Protein 4NKB (pdb70)

Structure (mmCIF, N/CA/C/O backbone):
data_4NKB
#
_entry.id   4NKB
#
_cell.length_a   53.383
_cell.length_b   60.093
_cell.length_c   87.515
_cell.angle_alpha   90.00
_cell.angle_beta   93.31
_cell.angle_gamma   90.00
#
_symmetry.space_group_name_H-M   'P 1 2 1'
#
loop_
_entity.id
_entity.type
_entity.pdbx_description
1 polymer 'Probable serine/threonine-protein kinase zyg-1'
2 non-polymer 'MAGNESIUM ION'
3 non-polymer 2,3-DIHYDROXY-1,4-DITHIOBUTANE
4 non-polymer 2-AMINO-2-HYDROXYMETHYL-PROPANE-1,3-DIOL
5 water water
#
loop_
_atom_site.group_PDB
_atom_site.id
_atom_site.type_symbol
_atom_site.label_atom_id
_atom_site.label_alt_id
_atom_site.label_comp_id
_atom_site.label_asym_id
_atom_site.label_entity_id
_atom_site.label_seq_id
_atom_site.pdbx_PDB_ins_code
_atom_site.Cartn_x
_atom_site.Cartn_y
_atom_site.Cartn_z
_atom_site.occupancy
_atom_site.B_iso_or_equiv
_atom_site.auth_seq_id
_atom_site.auth_comp_id
_atom_site.auth_asym_id
_atom_site.auth_atom_id
_atom_site.pdbx_PDB_model_num
ATOM 1 N N . GLN A 1 17 ? 22.767 40.972 65.215 1.00 29.20 351 GLN A N 1
ATOM 2 C CA . GLN A 1 17 ? 22.462 39.545 65.150 1.00 42.75 351 GLN A CA 1
ATOM 3 C C . GLN A 1 17 ? 23.384 38.694 66.030 1.00 41.27 351 GLN A C 1
ATOM 4 O O . GLN A 1 17 ? 24.573 38.550 65.739 1.00 23.16 351 GLN A O 1
ATOM 10 N N . LEU A 1 18 ? 22.829 38.140 67.106 1.00 24.66 352 LEU A N 1
ATOM 11 C CA . LEU A 1 18 ? 23.606 37.351 68.062 1.00 29.39 352 LEU A CA 1
ATOM 12 C C . LEU 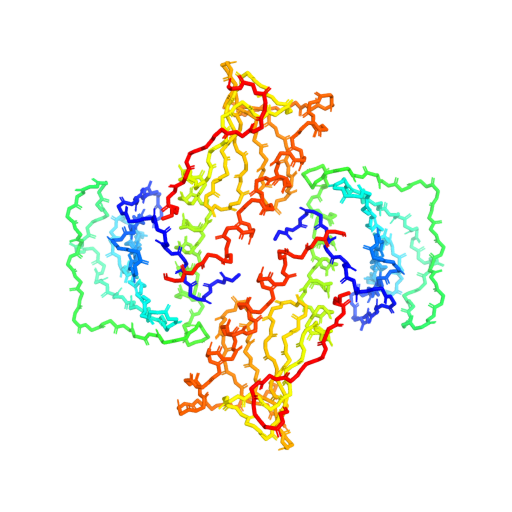A 1 18 ? 23.507 35.856 67.770 1.00 30.35 352 LEU A C 1
ATOM 13 O O . LEU A 1 18 ? 24.226 35.049 68.363 1.00 29.75 352 LEU A O 1
ATOM 18 N N . TRP A 1 19 ? 22.627 35.492 66.845 1.00 27.53 353 TRP A N 1
ATOM 19 C CA . TRP A 1 19 ? 22.406 34.092 66.528 1.00 18.20 353 TRP A CA 1
ATOM 20 C C . TRP A 1 19 ? 21.952 33.969 65.079 1.00 22.53 353 TRP A C 1
ATOM 21 O O . TRP A 1 19 ? 20.988 34.617 64.673 1.00 44.68 353 TRP A O 1
ATOM 32 N N . PRO A 1 20 ? 22.649 33.135 64.292 1.00 26.83 354 PRO A N 1
ATOM 33 C CA . PRO A 1 20 ? 23.821 32.364 64.724 1.00 32.47 354 PRO A CA 1
ATOM 34 C C . PRO A 1 20 ? 25.106 33.196 64.757 1.00 32.43 354 PRO A C 1
ATOM 35 O O . PRO A 1 20 ? 25.145 34.295 64.204 1.00 27.22 354 PRO A O 1
ATOM 39 N N . ILE A 1 21 ? 26.141 32.670 65.406 1.00 29.64 355 ILE A N 1
ATOM 40 C CA . ILE A 1 21 ? 27.444 33.327 65.438 1.00 20.61 355 ILE A CA 1
ATOM 41 C C . ILE A 1 21 ? 28.080 33.278 64.054 1.00 22.34 355 ILE A C 1
ATOM 42 O O . ILE A 1 21 ? 28.157 32.215 63.440 1.00 30.62 355 ILE A O 1
ATOM 47 N N . ARG A 1 22 ? 28.544 34.424 63.567 1.00 33.29 356 ARG A N 1
ATOM 48 C CA . ARG A 1 22 ? 29.151 34.489 62.241 1.00 29.24 356 ARG A CA 1
ATOM 49 C C . ARG A 1 22 ? 30.655 34.236 62.298 1.00 29.01 356 ARG A C 1
ATOM 50 O O . ARG A 1 22 ? 31.391 34.946 62.985 1.00 25.23 356 ARG A O 1
ATOM 58 N N . MET A 1 23 ? 31.102 33.218 61.567 1.00 25.14 357 MET A N 1
ATOM 59 C CA . MET A 1 23 ? 32.490 32.770 61.634 1.00 18.01 357 MET A CA 1
ATOM 60 C C . MET A 1 23 ? 33.184 32.758 60.273 1.00 19.48 357 MET A C 1
ATOM 61 O O . MET A 1 23 ? 34.237 32.142 60.116 1.00 23.32 357 MET A O 1
ATOM 66 N N . ASP A 1 24 ? 32.586 33.428 59.291 1.00 18.90 358 ASP A N 1
ATOM 67 C CA . ASP A 1 24 ? 33.145 33.471 57.942 1.00 24.00 358 ASP A CA 1
ATOM 68 C C . ASP A 1 24 ? 34.551 34.059 57.917 1.00 39.69 358 ASP A C 1
ATOM 69 O O . ASP A 1 24 ? 34.793 35.139 58.460 1.00 34.08 358 ASP A O 1
ATOM 74 N N . ARG A 1 25 ? 35.470 33.319 57.298 1.00 33.92 359 ARG A N 1
ATOM 75 C CA . ARG A 1 25 ? 36.863 33.736 57.135 1.00 29.56 359 ARG A CA 1
ATOM 76 C C . ARG A 1 25 ? 37.604 33.867 58.465 1.00 28.09 359 ARG A C 1
ATOM 77 O O . ARG A 1 25 ? 38.661 34.493 58.533 1.00 39.58 359 ARG A O 1
ATOM 85 N N . LEU A 1 26 ? 37.047 33.277 59.518 1.00 28.93 360 LEU A N 1
ATOM 86 C CA . LEU A 1 26 ? 37.635 33.384 60.849 1.00 29.12 360 LEU A CA 1
ATOM 87 C C . LEU A 1 26 ? 38.255 32.082 61.352 1.00 23.40 360 LEU A C 1
ATOM 88 O O . LEU A 1 26 ? 38.582 31.967 62.531 1.00 33.33 360 LEU A O 1
ATOM 93 N N . GLU A 1 27 ? 38.421 31.107 60.463 1.00 24.66 361 GLU A N 1
ATOM 94 C CA . GLU A 1 27 ? 39.009 29.827 60.850 1.00 22.81 361 GLU A CA 1
ATOM 95 C C . GLU A 1 27 ? 40.458 29.986 61.295 1.00 23.27 361 GLU A C 1
ATOM 96 O O . GLU A 1 27 ? 41.248 30.658 60.632 1.00 26.60 361 GLU A O 1
ATOM 102 N N . GLY A 1 28 ? 40.805 29.360 62.414 1.00 19.53 362 GLY A N 1
ATOM 103 C CA . GLY A 1 28 ? 42.171 29.396 62.900 1.00 21.89 362 GLY A CA 1
ATOM 104 C C . GLY A 1 28 ? 42.385 30.433 63.982 1.00 19.73 362 GLY A C 1
ATOM 105 O O . GLY A 1 28 ? 43.365 30.372 64.722 1.00 39.40 362 GLY A O 1
ATOM 106 N N . GLN A 1 29 ? 41.469 31.392 64.077 1.00 26.58 363 GLN A N 1
ATOM 107 C CA . GLN A 1 29 ? 41.623 32.476 65.036 1.00 23.33 363 GLN A CA 1
ATOM 108 C C . GLN A 1 29 ? 41.401 31.974 66.458 1.00 17.59 363 GLN A C 1
ATOM 109 O O . GLN A 1 29 ? 40.424 31.278 66.740 1.00 30.10 363 GLN A O 1
ATOM 115 N N . ARG A 1 30 ? 42.319 32.332 67.350 1.00 20.59 364 ARG A N 1
ATOM 116 C CA . ARG A 1 30 ? 42.230 31.942 68.751 1.00 13.54 364 ARG A CA 1
ATOM 117 C C . ARG A 1 30 ? 42.502 33.137 69.656 1.00 25.28 364 ARG A C 1
ATOM 118 O O . ARG A 1 30 ? 43.245 34.049 69.289 1.00 32.20 364 ARG A O 1
ATOM 126 N N . VAL A 1 31 ? 41.905 33.126 70.843 1.00 18.39 365 VAL A N 1
ATOM 127 C CA . VAL A 1 31 ? 42.157 34.163 71.837 1.00 13.26 365 VAL A CA 1
ATOM 128 C C . VAL A 1 31 ? 42.268 33.527 73.215 1.00 20.92 365 VAL A C 1
ATOM 129 O O . VAL A 1 31 ? 41.444 32.693 73.592 1.00 17.03 365 VAL A O 1
ATOM 133 N N . CYS A 1 32 ? 43.292 33.922 73.964 1.00 31.91 366 CYS A N 1
ATOM 134 C CA . CYS A 1 32 ? 43.465 33.436 75.325 1.00 18.20 366 CYS A CA 1
ATOM 135 C C . CYS A 1 32 ? 43.374 34.578 76.332 1.00 23.54 366 CYS A C 1
ATOM 136 O O . CYS A 1 32 ? 44.151 35.532 76.280 1.00 33.36 366 CYS A O 1
ATOM 139 N N . THR A 1 33 ? 42.416 34.474 77.248 1.00 25.52 367 THR A N 1
ATOM 140 C CA . THR A 1 33 ? 42.230 35.483 78.283 1.00 18.63 367 THR A CA 1
ATOM 141 C C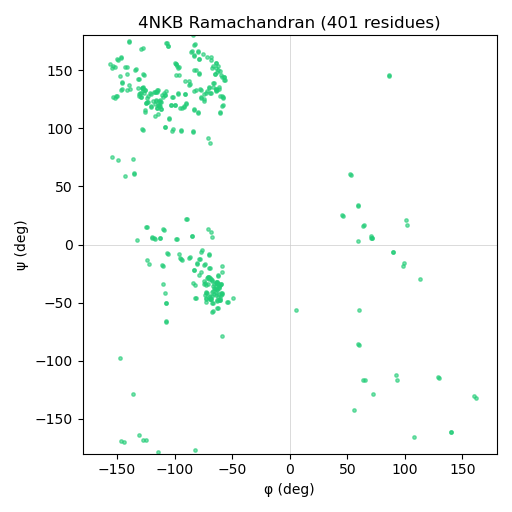 . THR A 1 33 ? 42.211 34.838 79.664 1.00 33.04 367 THR A C 1
ATOM 142 O O . THR A 1 33 ? 42.553 33.666 79.821 1.00 34.27 367 THR A O 1
ATOM 146 N N . ALA A 1 34 ? 41.807 35.613 80.664 1.00 43.91 368 ALA A N 1
ATOM 147 C CA . ALA A 1 34 ? 41.682 35.101 82.021 1.00 43.77 368 ALA A CA 1
ATOM 148 C C . ALA A 1 34 ? 40.371 34.341 82.183 1.00 46.07 368 ALA A C 1
ATOM 149 O O . ALA A 1 34 ? 40.197 33.576 83.132 1.00 58.91 368 ALA A O 1
ATOM 151 N N . GLY A 1 35 ? 39.451 34.557 81.248 1.00 31.03 369 GLY A N 1
ATOM 152 C CA . GLY A 1 35 ? 38.154 33.908 81.288 1.00 51.42 369 GLY A CA 1
ATOM 153 C C . GLY A 1 35 ? 38.142 32.550 80.612 1.00 38.81 369 GLY A C 1
ATOM 154 O O . GLY A 1 35 ? 37.178 31.795 80.741 1.00 32.03 369 GLY A O 1
ATOM 155 N N . GLY A 1 36 ? 39.212 32.239 79.888 1.00 25.15 370 GLY A N 1
ATOM 156 C CA . GLY A 1 36 ? 39.325 30.958 79.215 1.00 18.96 370 GLY A CA 1
ATOM 157 C C . GLY A 1 36 ? 39.931 31.069 77.829 1.00 16.47 370 GLY A C 1
ATOM 158 O O . GLY A 1 36 ? 40.577 32.063 77.501 1.00 25.57 370 GLY A O 1
ATOM 159 N N . ARG A 1 37 ? 39.717 30.042 77.013 1.00 15.96 371 ARG A N 1
ATOM 160 C CA . ARG A 1 37 ? 40.262 30.010 75.662 1.00 7.89 371 ARG A CA 1
ATOM 161 C C . ARG A 1 37 ? 39.146 30.041 74.621 1.00 17.81 371 ARG A C 1
ATOM 162 O O . ARG A 1 37 ? 38.163 29.306 74.726 1.00 19.74 371 ARG A O 1
ATOM 170 N N . TYR A 1 38 ? 39.304 30.902 73.620 1.00 17.28 372 TYR A N 1
ATOM 171 C CA . TYR A 1 38 ? 38.306 31.065 72.570 1.00 9.79 372 TYR A CA 1
ATOM 172 C C . TYR A 1 38 ? 38.902 30.628 71.241 1.00 16.80 372 TYR A C 1
ATOM 173 O O . TYR A 1 38 ? 39.872 31.219 70.772 1.00 11.43 372 TYR A O 1
ATOM 182 N N . ILE A 1 39 ? 38.325 29.597 70.631 1.00 16.68 373 ILE A N 1
ATOM 183 C CA . ILE A 1 39 ? 38.876 29.052 69.393 1.00 8.49 373 ILE A CA 1
ATOM 184 C C . ILE A 1 39 ? 37.833 28.906 68.288 1.00 16.48 373 ILE A C 1
ATOM 185 O O . ILE A 1 39 ? 36.785 28.296 68.488 1.00 15.72 373 ILE A O 1
ATOM 190 N N . VAL A 1 40 ? 38.128 29.475 67.123 1.00 18.57 374 VAL A N 1
ATOM 191 C CA . VAL A 1 40 ? 37.306 29.261 65.940 1.00 14.37 374 VAL A CA 1
ATOM 192 C C . VAL A 1 40 ? 37.903 28.122 65.119 1.00 18.47 374 VAL A C 1
ATOM 193 O O . VAL A 1 40 ? 38.845 28.324 64.351 1.00 18.28 374 VAL A O 1
ATOM 197 N N . GLU A 1 41 ? 37.356 26.923 65.294 1.00 18.56 375 GLU A N 1
ATOM 198 C CA . GLU A 1 41 ? 37.894 25.726 64.653 1.00 15.33 375 GLU A CA 1
ATOM 199 C C . GLU A 1 41 ? 37.676 25.735 63.144 1.00 21.16 375 GLU A C 1
ATOM 200 O O . GLU A 1 41 ? 38.590 25.443 62.373 1.00 26.55 375 GLU A O 1
ATOM 206 N N . LEU A 1 42 ? 36.458 26.067 62.731 1.00 13.02 376 LEU A N 1
ATOM 207 C CA . LEU A 1 42 ? 36.119 26.153 61.317 1.00 17.44 376 LEU A CA 1
ATOM 208 C C . LEU A 1 42 ? 35.223 27.364 61.108 1.00 18.21 376 LEU A C 1
ATOM 209 O O . LEU A 1 42 ? 34.814 28.010 62.072 1.00 17.19 376 LEU A O 1
ATOM 214 N N . ASP A 1 43 ? 34.906 27.671 59.854 1.00 19.50 377 ASP A N 1
ATOM 215 C CA . ASP A 1 43 ? 33.969 28.754 59.569 1.00 21.30 377 ASP A CA 1
ATOM 216 C C . ASP A 1 43 ? 32.541 28.393 59.985 1.00 25.23 377 ASP A C 1
ATOM 217 O O . ASP A 1 43 ? 31.644 29.236 59.948 1.00 33.69 377 ASP A O 1
ATOM 222 N N . THR A 1 44 ? 32.339 27.136 60.374 1.00 15.81 378 THR A N 1
ATOM 223 C CA . THR A 1 44 ? 31.038 26.675 60.849 1.00 16.83 378 THR A CA 1
ATOM 224 C C . THR A 1 44 ? 31.105 26.159 62.285 1.00 15.38 378 THR A C 1
ATOM 225 O O . THR A 1 44 ? 30.129 25.609 62.794 1.00 17.97 378 THR A O 1
ATOM 229 N N . ARG A 1 45 ? 32.256 26.320 62.933 1.00 14.26 379 ARG A N 1
ATOM 230 C CA . ARG A 1 45 ? 32.405 25.878 64.318 1.00 13.08 379 ARG A CA 1
ATOM 231 C C . ARG A 1 45 ? 33.414 26.699 65.119 1.00 21.98 379 ARG A C 1
ATOM 232 O O . ARG A 1 45 ? 34.557 26.882 64.698 1.00 17.28 379 ARG A O 1
ATOM 240 N N . CYS A 1 46 ? 32.981 27.181 66.281 1.00 11.56 380 CYS A N 1
ATOM 241 C CA . CYS A 1 46 ? 33.867 27.876 67.210 1.00 22.87 380 CYS A CA 1
ATOM 242 C C . CYS A 1 46 ? 33.767 27.253 68.600 1.00 12.91 380 CYS A C 1
ATOM 243 O O . CYS A 1 46 ? 32.875 26.447 68.861 1.00 21.59 380 CYS A O 1
ATOM 246 N N . ARG A 1 47 ? 34.676 27.632 69.494 1.00 11.12 381 ARG A N 1
ATOM 247 C CA . ARG A 1 47 ? 34.826 26.923 70.760 1.00 15.85 381 ARG A CA 1
ATOM 248 C C . ARG A 1 47 ? 35.202 27.842 71.922 1.00 17.71 381 ARG A C 1
ATOM 249 O O . ARG A 1 47 ? 36.030 28.740 71.773 1.00 18.11 381 ARG A O 1
ATOM 257 N N . PHE A 1 48 ? 34.591 27.605 73.080 1.00 11.48 382 PHE A N 1
ATOM 258 C CA . PHE A 1 48 ? 34.916 28.346 74.295 1.00 12.64 382 PHE A CA 1
ATOM 259 C C . PHE A 1 48 ? 35.205 27.392 75.452 1.00 20.16 382 PHE A C 1
ATOM 260 O O . PHE A 1 48 ? 34.285 26.878 76.089 1.00 14.86 382 PHE A O 1
ATOM 268 N N . GLU A 1 49 ? 36.486 27.164 75.720 1.00 11.65 383 GLU A N 1
ATOM 269 C CA . GLU A 1 49 ? 36.894 26.408 76.896 1.00 11.91 383 GLU A CA 1
ATOM 270 C C . GLU A 1 49 ? 36.946 27.341 78.102 1.00 9.73 383 GLU A C 1
ATOM 271 O O . GLU A 1 49 ? 37.930 28.050 78.312 1.00 26.51 383 GLU A O 1
ATOM 277 N N . VAL A 1 50 ? 35.874 27.336 78.887 1.00 23.17 384 VAL A N 1
ATOM 278 C CA . VAL A 1 50 ? 35.717 28.266 80.000 1.00 23.46 384 VAL A CA 1
ATOM 279 C C . VAL A 1 50 ? 36.601 27.902 81.188 1.00 37.46 384 VAL A C 1
ATOM 280 O O . VAL A 1 50 ? 36.554 26.778 81.689 1.00 36.93 384 VAL A O 1
ATOM 284 N N . ALA A 1 51 ? 37.407 28.860 81.633 1.00 35.23 385 ALA A N 1
ATOM 285 C CA . ALA A 1 51 ? 38.240 28.678 82.814 1.00 42.75 385 ALA A CA 1
ATOM 286 C C . ALA A 1 51 ? 37.425 28.908 84.082 1.00 45.03 385 ALA A C 1
ATOM 287 O O . ALA A 1 51 ? 36.685 29.886 84.186 1.00 37.46 385 ALA A O 1
ATOM 289 N N . ALA A 1 52 ? 37.562 28.001 85.043 1.00 66.41 386 ALA A N 1
ATOM 290 C CA . ALA A 1 52 ? 36.805 28.094 86.286 1.00 72.07 386 ALA A CA 1
ATOM 291 C C . ALA A 1 52 ? 37.681 28.526 87.453 1.00 76.92 386 ALA A C 1
ATOM 292 O O . ALA A 1 52 ? 38.899 28.654 87.319 1.00 58.88 386 ALA A O 1
ATOM 294 N N . GLN A 1 53 ? 37.039 28.767 88.592 1.00 82.58 387 GLN A N 1
ATOM 295 C CA . GLN A 1 53 ? 37.741 29.108 89.823 1.00 82.70 387 GLN A CA 1
ATOM 296 C C . GLN A 1 53 ? 38.725 27.997 90.189 1.00 79.10 387 GLN A C 1
ATOM 297 O O . GLN A 1 53 ? 38.341 26.842 90.371 1.00 79.36 387 GLN A O 1
ATOM 303 N N . GLY A 1 54 ? 40.004 28.345 90.258 1.00 87.73 388 GLY A N 1
ATOM 304 C CA . GLY A 1 54 ? 41.030 27.343 90.466 1.00 69.42 388 GLY A CA 1
ATOM 305 C C . GLY A 1 54 ? 41.723 27.002 89.161 1.00 70.82 388 GLY A C 1
ATOM 306 O O . GLY A 1 54 ? 42.305 25.928 89.028 1.00 90.33 388 GLY A O 1
ATOM 307 N N . ASN A 1 55 ? 41.622 27.909 88.192 1.00 58.05 389 ASN A N 1
ATOM 308 C CA . ASN A 1 55 ? 42.210 27.752 86.854 1.00 48.05 389 ASN A CA 1
ATOM 309 C C . ASN A 1 55 ? 41.979 26.395 86.170 1.00 46.69 389 ASN A C 1
ATOM 310 O O . ASN A 1 55 ? 42.748 25.988 85.296 1.00 31.04 389 ASN A O 1
ATOM 315 N N . PHE A 1 56 ? 40.907 25.712 86.562 1.00 51.75 390 PHE A N 1
ATOM 316 C CA . PHE A 1 56 ? 40.503 24.463 85.924 1.00 49.08 390 PHE A CA 1
ATOM 317 C C . PHE A 1 56 ? 39.382 24.705 84.917 1.00 49.31 390 PHE A C 1
ATOM 318 O O . PHE A 1 56 ? 38.652 25.689 85.018 1.00 43.64 390 PHE A O 1
ATOM 326 N N . VAL A 1 57 ? 39.257 23.815 83.937 1.00 36.70 391 VAL A N 1
ATOM 327 C CA . VAL A 1 57 ? 38.178 23.912 82.959 1.00 33.78 391 VAL A CA 1
ATOM 328 C C . VAL A 1 57 ? 36.967 23.107 83.421 1.00 35.40 391 VAL A C 1
ATOM 329 O O . VAL A 1 57 ? 37.049 21.890 83.588 1.00 44.48 391 VAL A O 1
ATOM 333 N N . LYS A 1 58 ? 35.845 23.790 83.626 1.00 50.36 392 LYS A N 1
ATOM 334 C CA . LYS A 1 58 ? 34.631 23.141 84.109 1.00 44.58 392 LYS A CA 1
ATOM 335 C C . LYS A 1 58 ? 33.556 23.113 83.021 1.00 26.83 392 LYS A C 1
ATOM 336 O O . LYS A 1 58 ? 32.601 22.341 83.103 1.00 28.61 392 LYS A O 1
ATOM 342 N N . ARG A 1 59 ? 33.715 23.956 82.003 1.00 24.12 393 ARG A N 1
ATOM 343 C CA . ARG A 1 59 ? 32.722 24.061 80.936 1.00 23.90 393 ARG A CA 1
ATOM 344 C C . ARG A 1 59 ? 33.325 24.350 79.562 1.00 25.02 393 ARG A C 1
ATOM 345 O O . ARG A 1 59 ? 34.182 25.220 79.417 1.00 22.01 393 ARG A O 1
ATOM 353 N N . ILE A 1 60 ? 32.864 23.609 78.558 1.00 15.02 394 ILE A N 1
ATOM 354 C CA . ILE A 1 60 ? 33.257 23.851 77.175 1.00 17.92 394 ILE A CA 1
ATOM 355 C C . ILE A 1 60 ? 32.030 24.052 76.292 1.00 28.57 394 ILE A C 1
ATOM 356 O O . ILE A 1 60 ? 31.169 23.176 76.204 1.00 21.23 394 ILE A O 1
ATOM 361 N N . LEU A 1 61 ? 31.951 25.208 75.640 1.00 14.95 395 LEU A N 1
ATOM 362 C CA . LEU A 1 61 ? 30.870 25.469 74.697 1.00 14.87 395 LEU A CA 1
ATOM 363 C C . LEU A 1 61 ? 31.321 25.181 73.274 1.00 17.55 395 LEU A C 1
ATOM 364 O O . LEU A 1 61 ? 32.380 25.636 72.844 1.00 13.08 395 LEU A O 1
ATOM 369 N N . ILE A 1 62 ? 30.513 24.417 72.549 1.00 16.85 396 ILE A N 1
ATOM 370 C CA . ILE A 1 62 ? 30.746 24.203 71.130 1.00 8.80 396 ILE A CA 1
ATOM 371 C C . ILE A 1 62 ? 29.582 24.796 70.352 1.00 16.44 396 ILE A C 1
ATOM 372 O O . ILE A 1 62 ? 28.427 24.435 70.575 1.00 20.15 396 ILE A O 1
ATOM 377 N N . VAL A 1 63 ? 29.890 25.710 69.439 1.00 12.79 397 VAL A N 1
ATOM 378 C CA . VAL A 1 63 ? 28.868 26.338 68.615 1.00 11.29 397 VAL A CA 1
ATOM 379 C C . VAL A 1 63 ? 29.070 25.929 67.166 1.00 14.95 397 VAL A C 1
ATOM 380 O O . VAL A 1 63 ? 30.121 26.187 66.581 1.00 19.90 397 VAL A O 1
ATOM 384 N N . GLU A 1 64 ? 28.060 25.288 66.589 1.00 8.03 398 GLU A N 1
ATOM 385 C CA . GLU A 1 64 ? 28.174 24.769 65.233 1.00 19.45 398 GLU A CA 1
ATOM 386 C C . GLU A 1 64 ? 27.008 25.227 64.365 1.00 21.38 398 GLU A C 1
ATOM 387 O O . GLU A 1 64 ? 25.853 25.173 64.784 1.00 24.26 398 GLU A O 1
ATOM 393 N N . VAL A 1 65 ? 27.320 25.671 63.151 1.00 15.27 399 VAL A N 1
ATOM 394 C CA . VAL A 1 65 ? 26.311 26.219 62.251 1.00 29.76 399 VAL A CA 1
ATOM 395 C C . VAL A 1 65 ? 26.216 25.444 60.938 1.00 27.43 399 VAL A C 1
ATOM 396 O O . VAL A 1 65 ? 27.187 25.360 60.187 1.00 33.48 399 VAL A O 1
ATOM 400 N N . ASP A 1 66 ? 25.043 24.879 60.671 1.00 33.76 400 ASP A N 1
ATOM 401 C CA . ASP A 1 66 ? 24.766 24.238 59.388 1.00 47.35 400 ASP A CA 1
ATOM 402 C C . ASP A 1 66 ? 23.942 25.163 58.500 1.00 56.19 400 ASP A C 1
ATOM 403 O O . ASP A 1 66 ? 22.726 25.260 58.656 1.00 41.48 400 ASP A O 1
ATOM 408 N N . GLU A 1 67 ? 24.617 25.847 57.579 1.00 62.72 401 GLU A N 1
ATOM 409 C CA . GLU A 1 67 ? 23.987 26.868 56.746 1.00 55.36 401 GLU A CA 1
ATOM 410 C C . GLU A 1 67 ? 23.414 27.986 57.615 1.00 55.51 401 GLU A C 1
ATOM 411 O O . GLU A 1 67 ? 24.078 28.996 57.844 1.00 50.67 401 GLU A O 1
ATOM 417 N N . MET A 1 68 ? 22.184 27.815 58.090 1.00 58.58 402 MET A N 1
ATOM 418 C CA . MET A 1 68 ? 21.557 28.854 58.900 1.00 61.24 402 MET A CA 1
ATOM 419 C C . MET A 1 68 ? 21.103 28.340 60.270 1.00 54.41 402 MET A C 1
ATOM 420 O O . MET A 1 68 ? 20.774 29.125 61.158 1.00 52.22 402 MET A O 1
ATOM 425 N N . VAL A 1 69 ? 21.075 27.023 60.444 1.00 53.36 403 VAL A N 1
ATOM 426 C CA . VAL A 1 69 ? 20.749 26.468 61.756 1.00 35.82 403 VAL A CA 1
ATOM 427 C C . VAL A 1 69 ? 22.002 26.342 62.615 1.00 30.97 403 VAL A C 1
ATOM 428 O O . VAL A 1 69 ? 23.068 25.974 62.118 1.00 26.59 403 VAL A O 1
ATOM 432 N N . GLN A 1 70 ? 21.869 26.651 63.904 1.00 22.88 404 GLN A N 1
ATOM 433 C CA . GLN A 1 70 ? 22.996 26.609 64.827 1.00 19.84 404 GLN A CA 1
ATOM 434 C C . GLN A 1 70 ? 22.692 25.737 66.039 1.00 22.06 404 GLN A C 1
ATOM 435 O O . GLN A 1 70 ? 21.629 25.849 66.653 1.00 14.78 404 GLN A O 1
ATOM 441 N N . THR A 1 71 ? 23.636 24.868 66.376 1.00 17.91 405 THR A N 1
ATOM 442 C CA . THR A 1 71 ? 23.515 24.015 67.547 1.00 17.60 405 THR A CA 1
ATOM 443 C C . THR A 1 71 ? 24.615 24.374 68.533 1.00 15.27 405 THR A C 1
ATOM 444 O O . THR A 1 71 ? 25.782 24.486 68.159 1.00 17.20 405 THR A O 1
ATOM 448 N N . VAL A 1 72 ? 24.241 24.566 69.792 1.00 9.99 406 VAL A N 1
ATOM 449 C CA . VAL A 1 72 ? 25.212 24.885 70.826 1.00 7.05 406 VAL A CA 1
ATOM 450 C C . VAL A 1 72 ? 25.345 23.729 71.808 1.00 21.01 406 VAL A C 1
ATOM 451 O O . VAL A 1 72 ? 24.388 23.372 72.494 1.00 16.68 406 VAL A O 1
ATOM 455 N N . TYR A 1 73 ? 26.536 23.144 71.863 1.00 9.34 407 TYR A N 1
ATOM 456 C CA . TYR A 1 73 ? 26.798 22.029 72.764 1.00 19.12 407 TYR A CA 1
ATOM 457 C C . TYR A 1 73 ? 27.507 22.522 74.017 1.00 10.36 407 TYR A C 1
ATOM 458 O O . TYR A 1 73 ? 28.600 23.082 73.942 1.00 26.33 407 TYR A O 1
ATOM 467 N N . VAL A 1 74 ? 26.882 22.305 75.169 1.00 9.41 408 VAL A N 1
ATOM 468 C CA . VAL A 1 74 ? 27.448 22.749 76.435 1.00 9.63 408 VAL A CA 1
ATOM 469 C C . VAL A 1 74 ? 27.956 21.565 77.246 1.00 19.03 408 VAL A C 1
ATOM 470 O O . VAL A 1 74 ? 27.181 20.849 77.879 1.00 28.47 408 VAL A O 1
ATOM 474 N N . HIS A 1 75 ? 29.268 21.363 77.213 1.00 15.59 409 HIS A N 1
ATOM 475 C CA . HIS A 1 75 ? 29.887 20.259 77.927 1.00 20.21 409 HIS A CA 1
ATOM 476 C C . HIS A 1 75 ? 30.215 20.665 79.359 1.00 26.59 409 HIS A C 1
ATOM 477 O O . HIS A 1 75 ? 30.703 21.768 79.605 1.00 25.43 409 HIS A O 1
ATOM 484 N N . ARG A 1 76 ? 29.947 19.766 80.301 1.00 29.74 410 ARG A N 1
ATOM 485 C CA . ARG A 1 76 ? 30.268 20.010 81.701 1.00 23.10 410 ARG A CA 1
ATOM 486 C C . ARG A 1 76 ? 31.361 19.047 82.142 1.00 28.86 410 ARG A C 1
ATOM 487 O O . ARG A 1 76 ? 31.191 17.829 82.099 1.00 29.97 410 ARG A O 1
ATOM 495 N N . ILE A 1 77 ? 32.486 19.609 82.562 1.00 34.54 411 ILE A N 1
ATOM 496 C CA . ILE A 1 77 ? 33.645 18.822 82.947 1.00 38.38 411 ILE A CA 1
ATOM 497 C C . ILE A 1 77 ? 33.769 18.900 84.463 1.00 33.78 411 ILE A C 1
ATOM 498 O O . ILE A 1 77 ? 33.687 19.989 85.030 1.00 35.45 411 ILE A O 1
ATOM 503 N N . PRO A 1 78 ? 33.953 17.745 85.127 1.00 38.38 412 PRO A N 1
ATOM 504 C CA . PRO A 1 78 ? 34.063 17.728 86.591 1.00 42.28 412 PRO A CA 1
ATOM 505 C C . PRO A 1 78 ? 35.189 18.630 87.071 1.00 52.50 412 PRO A C 1
ATOM 506 O O . PRO A 1 78 ? 36.202 18.751 86.393 1.00 50.80 412 PRO A O 1
ATOM 510 N N . ASP A 1 79 ? 34.995 19.293 88.205 1.00 53.98 413 ASP A N 1
ATOM 511 C CA . ASP A 1 79 ? 35.976 20.262 88.674 1.00 60.98 413 ASP A CA 1
ATOM 512 C C . ASP A 1 79 ? 37.322 19.608 88.990 1.00 54.42 413 ASP A C 1
ATOM 513 O O . ASP A 1 79 ? 37.378 18.456 89.414 1.00 49.21 413 ASP A O 1
ATOM 518 N N . ARG A 1 80 ? 38.395 20.368 88.795 1.00 58.37 414 ARG A N 1
ATOM 519 C CA . ARG A 1 80 ? 39.766 19.935 89.087 1.00 48.33 414 ARG A CA 1
ATOM 520 C C . ARG A 1 80 ? 40.294 18.680 88.364 1.00 42.55 414 ARG A C 1
ATOM 521 O O . ARG A 1 80 ? 41.097 17.940 88.932 1.00 43.79 414 ARG A O 1
ATOM 529 N N . THR A 1 81 ? 39.860 18.440 87.127 1.00 36.94 415 THR A N 1
ATOM 530 C CA . THR A 1 81 ? 40.421 17.345 86.320 1.00 38.42 415 THR A CA 1
ATOM 531 C C . THR A 1 81 ? 41.266 17.852 85.152 1.00 39.05 415 THR A C 1
ATOM 532 O O . THR A 1 81 ? 42.257 17.225 84.775 1.00 40.03 415 THR A O 1
ATOM 536 N N . VAL A 1 82 ? 40.868 18.984 84.579 1.00 38.03 416 VAL A N 1
ATOM 537 C CA . VAL A 1 82 ? 41.545 19.529 83.408 1.00 48.93 416 VAL A CA 1
ATOM 538 C C . VAL A 1 82 ? 41.841 21.013 83.590 1.00 39.33 416 VAL A C 1
ATOM 539 O O . VAL A 1 82 ? 40.985 21.779 84.036 1.00 32.73 416 VAL A O 1
ATOM 543 N N . ARG A 1 83 ? 43.060 21.412 83.238 1.00 32.02 417 ARG A N 1
ATOM 544 C CA . ARG A 1 83 ? 43.498 22.789 83.420 1.00 39.20 417 ARG A CA 1
ATOM 545 C C . ARG A 1 83 ? 43.348 23.586 82.133 1.00 24.35 417 ARG A C 1
ATOM 546 O O . ARG A 1 83 ? 43.392 23.029 81.036 1.00 25.80 417 ARG A O 1
ATOM 554 N N . GLY A 1 84 ? 43.151 24.893 82.282 1.00 34.16 418 GLY A N 1
ATOM 555 C CA . GLY A 1 84 ? 43.087 25.793 81.147 1.00 23.32 418 GLY A CA 1
ATOM 556 C C . GLY A 1 84 ? 44.366 25.722 80.339 1.00 28.13 418 GLY A C 1
ATOM 557 O O . GLY A 1 84 ? 45.460 25.868 80.884 1.00 55.26 418 GLY A O 1
ATOM 558 N N . ARG A 1 85 ? 44.232 25.491 79.039 1.00 26.26 419 ARG A N 1
ATOM 559 C CA . ARG A 1 85 ? 45.399 25.319 78.186 1.00 22.24 419 ARG A CA 1
ATOM 560 C C . ARG A 1 85 ? 45.734 26.608 77.450 1.00 29.95 419 ARG A C 1
ATOM 561 O O . ARG A 1 85 ? 44.866 27.453 77.228 1.00 27.51 419 ARG A O 1
ATOM 569 N N . ASN A 1 86 ? 46.999 26.752 77.073 1.00 26.93 420 ASN A N 1
ATOM 570 C CA . ASN A 1 86 ? 47.445 27.925 76.336 1.00 43.29 420 ASN A CA 1
ATOM 571 C C . ASN A 1 86 ? 47.202 27.787 74.840 1.00 43.37 420 ASN A C 1
ATOM 572 O O . ASN A 1 86 ? 46.677 26.774 74.376 1.00 31.72 420 ASN A O 1
ATOM 577 N N . GLY A 1 87 ? 47.581 28.818 74.093 1.00 37.41 421 GLY A N 1
ATOM 578 C CA . GLY A 1 87 ? 47.298 28.885 72.672 1.00 30.10 421 GLY A CA 1
ATOM 579 C C . GLY A 1 87 ? 47.988 27.796 71.872 1.00 47.83 421 GLY A C 1
ATOM 580 O O . GLY A 1 87 ? 49.041 27.294 72.265 1.00 53.18 421 GLY A O 1
ATOM 581 N N . GLU A 1 88 ? 47.375 27.429 70.751 1.00 43.43 422 GLU A N 1
ATOM 582 C CA . GLU A 1 88 ? 47.888 26.398 69.845 1.00 53.87 422 GLU A CA 1
ATOM 583 C C . GLU A 1 88 ? 48.089 25.001 70.445 1.00 38.86 422 GLU A C 1
ATOM 584 O O . GLU A 1 88 ? 48.576 24.098 69.765 1.00 48.94 422 GLU A O 1
ATOM 590 N N . GLU A 1 89 ? 47.718 24.821 71.709 1.00 39.46 423 GLU A N 1
ATOM 591 C CA . GLU A 1 89 ? 47.725 23.493 72.314 1.00 40.61 423 GLU A CA 1
ATOM 592 C C . GLU A 1 89 ? 46.543 22.674 71.808 1.00 48.49 423 GLU A C 1
ATOM 593 O O . GLU A 1 89 ? 45.606 23.224 71.229 1.00 39.65 423 GLU A O 1
ATOM 599 N N . GLU A 1 90 ? 46.600 21.362 72.016 1.00 35.41 424 GLU A N 1
ATOM 600 C CA . GLU A 1 90 ? 45.547 20.462 71.557 1.00 41.79 424 GLU A CA 1
ATOM 601 C C . GLU A 1 90 ? 44.188 20.853 72.127 1.00 19.66 424 GLU A C 1
ATOM 602 O O . GLU A 1 90 ? 44.093 21.315 73.264 1.00 17.69 424 GLU A O 1
ATOM 608 N N . LEU A 1 91 ? 43.141 20.677 71.326 1.00 25.08 425 LEU A N 1
ATOM 609 C CA . LEU A 1 91 ? 41.781 20.902 71.794 1.00 27.63 425 LEU A CA 1
ATOM 610 C C . LEU A 1 91 ? 41.461 19.900 72.893 1.00 21.35 425 LEU A C 1
ATOM 611 O O . LEU A 1 91 ? 41.729 18.706 72.747 1.00 24.24 425 LEU A O 1
ATOM 616 N N . ILE A 1 92 ? 40.902 20.387 73.996 1.00 13.99 426 ILE A N 1
ATOM 617 C CA . ILE A 1 92 ? 40.489 19.512 75.085 1.00 21.95 426 ILE A CA 1
ATOM 618 C C . ILE A 1 92 ? 39.429 18.532 74.594 1.00 18.24 426 ILE A C 1
ATOM 619 O O . ILE A 1 92 ? 38.485 18.921 73.906 1.00 14.34 426 ILE A O 1
ATOM 624 N N . THR A 1 93 ? 39.598 17.260 74.943 1.00 27.34 427 THR A N 1
ATOM 625 C CA . THR A 1 93 ? 38.655 16.222 74.544 1.00 20.51 427 THR A CA 1
ATOM 626 C C . THR A 1 93 ? 37.285 16.464 75.166 1.00 12.23 427 THR A C 1
ATOM 627 O O . THR A 1 93 ? 37.172 16.751 76.358 1.00 18.25 427 THR A O 1
ATOM 631 N N . LEU A 1 94 ? 36.246 16.346 74.347 1.00 17.23 428 LEU A N 1
ATOM 632 C CA . LEU A 1 94 ? 34.888 16.646 74.779 1.00 11.05 428 LEU A CA 1
ATOM 633 C C . LEU A 1 94 ? 34.243 15.476 75.514 1.00 23.50 428 LEU A C 1
ATOM 634 O O . LEU A 1 94 ? 34.710 14.341 75.430 1.00 31.51 428 LEU A O 1
ATOM 639 N N . THR A 1 95 ? 33.168 15.769 76.238 1.00 21.60 429 THR A N 1
ATOM 640 C CA . THR A 1 95 ? 32.407 14.746 76.943 1.00 19.16 429 THR A CA 1
ATOM 641 C C . THR A 1 95 ? 31.386 14.116 76.006 1.00 23.50 429 THR A C 1
ATOM 642 O O . THR A 1 95 ? 31.123 14.638 74.923 1.00 24.86 429 THR A O 1
ATOM 646 N N . ASN A 1 96 ? 30.810 12.994 76.422 1.00 28.79 430 ASN A N 1
ATOM 647 C CA . ASN A 1 96 ? 29.843 12.289 75.590 1.00 32.23 430 ASN A CA 1
ATOM 648 C C . ASN A 1 96 ? 28.389 12.595 75.948 1.00 19.81 430 ASN A C 1
ATOM 649 O O . ASN A 1 96 ? 27.470 12.001 75.385 1.00 18.54 430 ASN A O 1
ATOM 654 N N . ASN A 1 97 ? 28.183 13.521 76.879 1.00 17.68 431 ASN A N 1
ATOM 655 C CA . ASN A 1 97 ? 26.831 13.931 77.255 1.00 20.03 431 ASN A CA 1
ATOM 656 C C . ASN A 1 97 ? 26.632 15.443 77.393 1.00 15.83 431 ASN A C 1
ATOM 657 O O . ASN A 1 97 ? 26.288 15.932 78.469 1.00 17.75 431 ASN A O 1
ATOM 662 N N . PRO A 1 98 ? 26.827 16.196 76.301 1.00 3.21 432 PRO A N 1
ATOM 663 C CA . PRO A 1 98 ? 26.663 17.643 76.453 1.00 7.17 432 PRO A CA 1
ATOM 664 C C . PRO A 1 98 ? 25.198 18.054 76.382 1.00 30.92 432 PRO A C 1
ATOM 665 O O . PRO A 1 98 ? 24.401 17.389 75.718 1.00 25.40 432 PRO A O 1
ATOM 669 N N . PHE A 1 99 ? 24.847 19.134 77.072 1.00 19.07 433 PHE A N 1
ATOM 670 C CA . PHE A 1 99 ? 23.534 19.736 76.901 1.00 26.23 433 PHE A CA 1
ATOM 671 C C . PHE A 1 99 ? 23.454 20.273 75.481 1.00 34.07 433 PHE A C 1
ATOM 672 O O . PHE A 1 99 ? 24.422 20.838 74.970 1.00 18.08 433 PHE A O 1
ATOM 680 N N . VAL A 1 100 ? 22.304 20.093 74.840 1.00 17.11 434 VAL A N 1
ATOM 681 C CA . VAL A 1 100 ? 22.146 20.505 73.453 1.00 25.90 434 VAL A CA 1
ATOM 682 C C . VAL A 1 100 ? 21.083 21.589 73.322 1.00 21.79 434 VAL A C 1
ATOM 683 O O . VAL A 1 100 ? 19.980 21.460 73.853 1.00 23.82 434 VAL A O 1
ATOM 687 N N . TYR A 1 101 ? 21.425 22.658 72.612 1.00 31.85 435 TYR A N 1
ATOM 688 C CA . TYR A 1 101 ? 20.503 23.765 72.401 1.00 17.84 435 TYR A CA 1
ATOM 689 C C . TYR A 1 101 ? 20.424 24.120 70.922 1.00 20.81 435 TYR A C 1
ATOM 690 O O . TYR A 1 101 ? 21.446 24.296 70.259 1.00 11.29 435 TYR A O 1
ATOM 699 N N . THR A 1 102 ? 19.201 24.221 70.411 1.00 21.59 436 THR A N 1
ATOM 700 C CA . THR A 1 102 ? 18.977 24.490 68.996 1.00 25.45 436 THR A CA 1
ATOM 701 C C . THR A 1 102 ? 18.500 25.919 68.770 1.00 20.05 436 THR A C 1
ATOM 702 O O . THR A 1 102 ? 18.377 26.372 67.631 1.00 14.54 436 THR A O 1
ATOM 706 N N . SER A 1 103 ? 18.230 26.624 69.862 1.00 10.16 437 SER A N 1
ATOM 707 C CA . SER A 1 103 ? 17.834 28.023 69.784 1.00 30.56 437 SER A CA 1
ATOM 708 C C . SER A 1 103 ? 18.306 28.788 71.013 1.00 22.56 437 SER A C 1
ATOM 709 O O . SER A 1 103 ? 18.585 28.200 72.057 1.00 12.12 437 SER A O 1
ATOM 712 N N . TYR A 1 104 ? 18.395 30.104 70.870 1.00 26.07 438 TYR A N 1
ATOM 713 C CA . TYR A 1 104 ? 18.939 30.972 71.907 1.00 18.49 438 TYR A CA 1
ATOM 714 C C . TYR A 1 104 ? 18.166 30.929 73.225 1.00 26.95 438 TYR A C 1
ATOM 715 O O . TYR A 1 104 ? 18.759 30.833 74.300 1.00 26.79 438 TYR A O 1
ATOM 724 N N . SER A 1 105 ? 16.841 31.004 73.135 1.00 28.44 439 SER A N 1
ATOM 725 C CA . SER A 1 105 ? 15.996 31.072 74.323 1.00 32.50 439 SER A CA 1
ATOM 726 C C . SER A 1 105 ? 15.972 29.766 75.118 1.00 37.83 439 SER A C 1
ATOM 727 O O . SER A 1 105 ? 15.631 29.763 76.300 1.00 34.83 439 SER A O 1
ATOM 730 N N . GLN A 1 106 ? 16.330 28.662 74.468 1.00 23.75 440 GLN A N 1
ATOM 731 C CA . GLN A 1 106 ? 16.425 27.375 75.151 1.00 22.64 440 GLN A CA 1
ATOM 732 C C . GLN A 1 106 ? 17.505 27.387 76.229 1.00 28.30 440 GLN A C 1
ATOM 733 O O . GLN A 1 106 ? 17.377 26.718 77.254 1.00 37.75 440 GLN A O 1
ATOM 739 N N . MET A 1 107 ? 18.567 28.150 75.991 1.00 23.50 441 MET A N 1
ATOM 740 C CA . MET A 1 107 ? 19.683 28.225 76.928 1.00 20.81 441 MET A CA 1
ATOM 741 C C . MET A 1 107 ? 19.303 28.962 78.207 1.00 23.71 441 MET A C 1
ATOM 742 O O . MET A 1 107 ? 18.664 30.013 78.157 1.00 28.96 441 MET A O 1
ATOM 747 N N . PRO A 1 108 ? 19.694 28.406 79.363 1.00 22.37 442 PRO A N 1
ATOM 748 C CA . PRO A 1 108 ? 19.540 29.100 80.645 1.00 28.31 442 PRO A CA 1
ATOM 749 C C . PRO A 1 108 ? 20.475 30.305 80.717 1.00 26.76 442 PRO A C 1
ATOM 750 O O . PRO A 1 108 ? 21.437 30.376 79.952 1.00 33.65 442 PRO A O 1
ATOM 754 N N . LYS A 1 109 ? 20.192 31.233 81.627 1.00 40.26 443 LYS A N 1
ATOM 755 C CA . LYS A 1 109 ? 20.904 32.508 81.687 1.00 46.75 443 LYS A CA 1
ATOM 756 C C . LYS A 1 109 ? 22.404 32.358 81.942 1.00 46.82 443 LYS A C 1
ATOM 757 O O . LYS A 1 109 ? 23.207 33.129 81.415 1.00 33.37 443 LYS A O 1
ATOM 763 N N . GLU A 1 110 ? 22.781 31.362 82.738 1.00 32.71 444 GLU A N 1
ATOM 764 C CA . GLU A 1 110 ? 24.190 31.129 83.044 1.00 37.15 444 GLU A CA 1
ATOM 765 C C . GLU A 1 110 ? 24.948 30.573 81.840 1.00 33.64 444 GLU A C 1
ATOM 766 O O . GLU A 1 110 ? 26.151 30.791 81.697 1.00 35.62 444 GLU A O 1
ATOM 772 N N . VAL A 1 111 ? 24.236 29.854 80.979 1.00 33.00 445 VAL A N 1
ATOM 773 C CA . VAL A 1 111 ? 24.808 29.360 79.735 1.00 29.60 445 VAL A CA 1
ATOM 774 C C . VAL A 1 111 ? 24.769 30.468 78.697 1.00 24.25 445 VAL A C 1
ATOM 775 O O . VAL A 1 111 ? 25.677 30.608 77.874 1.00 12.84 445 VAL A O 1
ATOM 779 N N . GLN A 1 112 ? 23.712 31.269 78.761 1.00 19.61 446 GLN A N 1
ATOM 780 C CA . GLN A 1 112 ? 23.553 32.401 77.864 1.00 22.50 446 GLN A CA 1
ATOM 781 C C . GLN A 1 112 ? 24.657 33.439 78.050 1.00 27.58 446 GLN A C 1
ATOM 782 O O . GLN A 1 112 ? 25.124 34.035 77.081 1.00 18.65 446 GLN A O 1
ATOM 788 N N . ASN A 1 113 ? 25.065 33.655 79.297 1.00 26.16 447 ASN A N 1
ATOM 789 C CA . ASN A 1 113 ? 26.172 34.559 79.598 1.00 17.56 447 ASN A CA 1
ATOM 790 C C . ASN A 1 113 ? 27.477 34.096 78.963 1.00 28.88 447 ASN A C 1
ATOM 791 O O . ASN A 1 113 ? 28.191 34.882 78.338 1.00 24.54 447 ASN A O 1
ATOM 796 N N . ASP A 1 114 ? 27.785 32.814 79.138 1.00 17.86 448 ASP A N 1
ATOM 797 C CA . ASP A 1 114 ? 28.978 32.219 78.548 1.00 25.14 448 ASP A CA 1
ATOM 798 C C . ASP A 1 114 ? 28.910 32.248 77.025 1.00 20.42 448 ASP A C 1
ATOM 799 O O . ASP A 1 114 ? 29.932 32.378 76.352 1.00 21.29 448 ASP A O 1
ATOM 804 N N . TYR A 1 115 ? 27.700 32.121 76.490 1.00 15.10 449 TYR A N 1
ATOM 805 C CA . TYR A 1 115 ? 27.489 32.210 75.050 1.00 16.20 449 TYR A CA 1
ATOM 806 C C . TYR A 1 115 ? 27.759 33.619 74.528 1.00 12.22 449 TYR A C 1
ATOM 807 O O . TYR A 1 115 ? 28.351 33.786 73.462 1.00 21.74 449 TYR A O 1
ATOM 816 N N . MET A 1 116 ? 27.322 34.628 75.277 1.00 18.77 450 MET A N 1
ATOM 817 C CA A MET A 1 116 ? 27.525 36.027 74.899 0.58 25.87 450 MET A CA 1
ATOM 818 C CA B MET A 1 116 ? 27.525 36.010 74.858 0.42 25.76 450 MET A CA 1
ATOM 819 C C . MET A 1 116 ? 29.003 36.395 74.869 1.00 11.08 450 MET A C 1
ATOM 820 O O . MET A 1 116 ? 29.453 37.148 74.006 1.00 26.22 450 MET A O 1
ATOM 829 N N . ARG A 1 117 ? 29.750 35.869 75.833 1.00 9.68 451 ARG A N 1
ATOM 830 C CA . ARG A 1 117 ? 31.188 36.104 75.907 1.00 14.63 451 ARG A CA 1
ATOM 831 C C . ARG A 1 117 ? 31.896 35.570 74.666 1.00 18.21 451 ARG A C 1
ATOM 832 O O . ARG A 1 117 ? 32.846 36.176 74.171 1.00 17.16 451 ARG A O 1
ATOM 840 N N . LEU A 1 118 ? 31.420 34.435 74.164 1.00 14.06 452 LEU A N 1
ATOM 841 C CA . LEU A 1 118 ? 32.009 33.813 72.984 1.00 10.03 452 LEU A CA 1
ATOM 842 C C . LEU A 1 118 ? 31.677 34.581 71.708 1.00 10.88 452 LEU A C 1
ATOM 843 O O . LEU A 1 118 ? 32.561 34.844 70.893 1.00 10.59 452 LEU A O 1
ATOM 848 N N . GLN A 1 119 ? 30.407 34.935 71.533 1.00 12.73 453 GLN A N 1
ATOM 849 C CA . GLN A 1 119 ? 29.982 35.629 70.320 1.00 10.79 453 GLN A CA 1
ATOM 850 C C . GLN A 1 119 ? 30.567 37.038 70.246 1.00 16.16 453 GLN A C 1
ATOM 851 O O . GLN A 1 119 ? 30.818 37.553 69.159 1.00 23.06 453 GLN A O 1
ATOM 857 N N . LYS A 1 120 ? 30.789 37.654 71.403 1.00 15.59 454 LYS A N 1
ATOM 858 C CA . LYS A 1 120 ? 31.424 38.964 71.453 1.00 25.07 454 LYS A CA 1
ATOM 859 C C . LYS A 1 120 ? 32.881 38.871 71.026 1.00 25.01 454 LYS A C 1
ATOM 860 O O . LYS A 1 120 ? 33.352 39.661 70.211 1.00 13.34 454 LYS A O 1
ATOM 866 N N . MET A 1 121 ? 33.585 37.890 71.579 1.00 15.86 455 MET A N 1
ATOM 867 C CA . MET A 1 121 ? 34.990 37.666 71.262 1.00 10.70 455 MET A CA 1
ATOM 868 C C . MET A 1 121 ? 35.198 37.389 69.774 1.00 12.24 455 MET A C 1
ATOM 869 O O . MET A 1 121 ? 36.210 37.782 69.196 1.00 21.91 455 MET A O 1
ATOM 874 N N . VAL A 1 122 ? 34.230 36.716 69.159 1.00 14.54 456 VAL A N 1
ATOM 875 C CA . VAL A 1 122 ? 34.317 36.367 67.745 1.00 15.49 456 VAL A CA 1
ATOM 876 C C . VAL A 1 122 ? 33.901 37.521 66.833 1.00 13.23 456 VAL A C 1
ATOM 877 O O . VAL A 1 122 ? 34.583 37.825 65.853 1.00 16.41 456 VAL A O 1
ATOM 881 N N . ALA A 1 123 ? 32.788 38.167 67.164 1.00 12.04 457 ALA A N 1
ATOM 882 C CA . ALA A 1 123 ? 32.226 39.206 66.305 1.00 16.77 457 ALA A CA 1
ATOM 883 C C . ALA A 1 123 ? 32.861 40.581 66.506 1.00 16.94 457 ALA A C 1
ATOM 884 O O . ALA A 1 123 ? 32.792 41.431 65.619 1.00 22.06 457 ALA A O 1
ATOM 886 N N . VAL A 1 124 ? 33.473 40.802 67.665 1.00 16.20 458 VAL A N 1
ATOM 887 C CA . VAL A 1 124 ? 34.088 42.096 67.958 1.00 25.56 458 VAL A CA 1
ATOM 888 C C 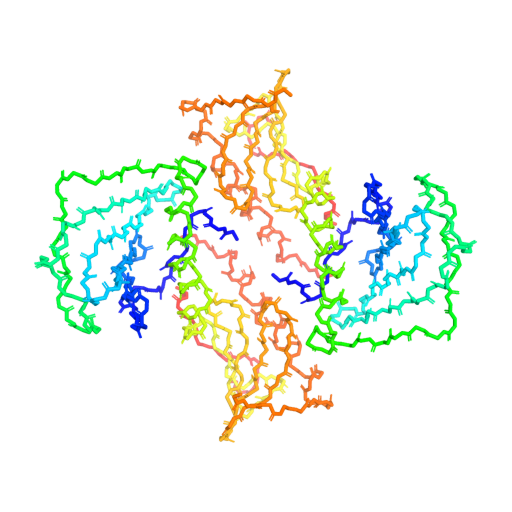. VAL A 1 124 ? 35.616 42.050 67.937 1.00 29.25 458 VAL A C 1
ATOM 889 O O . VAL A 1 124 ? 36.252 42.665 67.082 1.00 29.89 458 VAL A O 1
ATOM 893 N N . THR A 1 125 ? 36.196 41.319 68.884 1.00 19.33 459 THR A N 1
ATOM 894 C CA . THR A 1 125 ? 37.646 41.277 69.045 1.00 10.87 459 THR A CA 1
ATOM 895 C C . THR A 1 125 ? 38.350 40.600 67.872 1.00 22.17 459 THR A C 1
ATOM 896 O O . THR A 1 125 ? 39.216 41.197 67.232 1.00 24.30 459 THR A O 1
ATOM 900 N N . ILE A 1 126 ? 37.981 39.352 67.599 1.00 16.30 460 ILE A N 1
ATOM 901 C CA . ILE A 1 126 ? 38.592 38.592 66.513 1.00 20.54 460 ILE A CA 1
ATOM 902 C C . ILE A 1 126 ? 38.319 39.225 65.151 1.00 12.51 460 ILE A C 1
ATOM 903 O O . ILE A 1 126 ? 39.233 39.410 64.346 1.00 14.50 460 ILE A O 1
ATOM 908 N N . SER A 1 127 ? 37.057 39.564 64.904 1.00 17.15 461 SER A N 1
ATOM 909 C CA . SER A 1 127 ? 36.649 40.147 63.630 1.00 13.29 461 SER A CA 1
ATOM 910 C C . SER A 1 127 ? 37.333 41.485 63.360 1.00 11.88 461 SER A C 1
ATOM 911 O O . SER A 1 127 ? 37.518 41.877 62.208 1.00 16.03 461 SER A O 1
ATOM 914 N N . GLY A 1 128 ? 37.713 42.180 64.427 1.00 12.03 462 GLY A N 1
ATOM 915 C CA . GLY A 1 128 ? 38.397 43.454 64.303 1.00 18.29 462 GLY A CA 1
ATOM 916 C C . GLY A 1 128 ? 39.840 43.323 63.854 1.00 19.78 462 GLY A C 1
ATOM 917 O O . GLY A 1 128 ? 40.447 44.298 63.413 1.00 22.28 462 GLY A O 1
ATOM 918 N N . ARG A 1 129 ? 40.394 42.119 63.972 1.00 16.98 463 ARG A N 1
ATOM 919 C CA . ARG A 1 129 ? 41.778 41.865 63.577 1.00 9.24 463 ARG A CA 1
ATOM 920 C C . ARG A 1 129 ? 41.908 41.334 62.156 1.00 14.19 463 ARG A C 1
ATOM 921 O O . ARG A 1 129 ? 43.008 41.279 61.607 1.00 18.03 463 ARG A O 1
ATOM 929 N N . VAL A 1 130 ? 40.789 40.936 61.564 1.00 14.42 464 VAL A N 1
ATOM 930 C CA . VAL A 1 130 ? 40.819 40.316 60.246 1.00 9.48 464 VAL A CA 1
ATOM 931 C C . VAL A 1 130 ? 40.370 41.291 59.166 1.00 12.01 464 VAL A C 1
ATOM 932 O O . VAL A 1 130 ? 39.248 41.796 59.199 1.00 19.36 464 VAL A O 1
ATOM 936 N N . ALA A 1 131 ? 41.256 41.554 58.212 1.00 14.25 465 ALA A N 1
ATOM 937 C CA . ALA A 1 131 ? 40.945 42.466 57.123 1.00 11.85 465 ALA A CA 1
ATOM 938 C C . ALA A 1 131 ? 40.057 41.771 56.102 1.00 12.35 465 ALA A C 1
ATOM 939 O O . ALA A 1 131 ? 40.329 40.641 55.695 1.00 16.02 465 ALA A O 1
ATOM 941 N N . LYS A 1 132 ? 38.998 42.456 55.688 1.00 10.21 466 LYS A N 1
ATOM 942 C CA . LYS A 1 132 ? 38.046 41.896 54.740 1.00 11.29 466 LYS A CA 1
ATOM 943 C C . LYS A 1 132 ? 38.204 42.559 53.380 1.00 10.61 466 LYS A C 1
ATOM 944 O O . LYS A 1 132 ? 38.310 41.888 52.354 1.00 5.81 466 LYS A O 1
ATOM 950 N N . VAL A 1 133 ? 38.215 43.887 53.383 1.00 9.39 467 VAL A N 1
ATOM 951 C CA . VAL A 1 133 ? 38.477 44.650 52.172 1.00 11.53 467 VAL A CA 1
ATOM 952 C C . VAL A 1 133 ? 39.601 45.646 52.412 1.00 14.34 467 VAL A C 1
ATOM 953 O O . VAL A 1 133 ? 39.583 46.389 53.393 1.00 13.56 467 VAL A O 1
ATOM 957 N N . THR A 1 134 ? 40.583 45.658 51.519 1.00 13.92 468 THR A N 1
ATOM 958 C CA . THR A 1 134 ? 41.671 46.616 51.619 1.00 7.52 468 THR A CA 1
ATOM 959 C C . THR A 1 134 ? 41.757 47.406 50.323 1.00 6.58 468 THR A C 1
ATOM 960 O O . THR A 1 134 ? 41.842 46.827 49.239 1.00 5.64 468 THR A O 1
ATOM 964 N N . PHE A 1 135 ? 41.728 48.728 50.438 1.00 15.99 469 PHE A N 1
ATOM 965 C CA . PHE A 1 135 ? 41.801 49.595 49.272 1.00 23.87 469 PHE A CA 1
ATOM 966 C C . PHE A 1 135 ? 43.110 50.373 49.282 1.00 18.58 469 PHE A C 1
ATOM 967 O O . PHE A 1 135 ? 43.402 51.101 50.230 1.00 12.03 469 PHE A O 1
ATOM 975 N N . ARG A 1 136 ? 43.891 50.217 48.220 1.00 13.56 470 ARG A N 1
ATOM 976 C CA . ARG A 1 136 ? 45.165 50.910 48.096 1.00 26.95 470 ARG A CA 1
ATOM 977 C C . ARG A 1 136 ? 45.000 52.243 47.384 1.00 16.99 470 ARG A C 1
ATOM 978 O O . ARG A 1 136 ? 44.398 52.317 46.313 1.00 22.93 470 ARG A O 1
ATOM 986 N N . ARG A 1 137 ? 45.546 53.290 47.995 1.00 23.95 471 ARG A N 1
ATOM 987 C CA . ARG A 1 137 ? 45.558 54.631 47.415 1.00 36.91 471 ARG A CA 1
ATOM 988 C C . ARG A 1 137 ? 44.186 55.151 46.974 1.00 46.96 471 ARG A C 1
ATOM 989 O O . ARG A 1 137 ? 43.991 55.446 45.794 1.00 32.57 471 ARG A O 1
ATOM 997 N N . PRO A 1 138 ? 43.229 55.262 47.913 1.00 43.35 472 PRO A N 1
ATOM 998 C CA . PRO A 1 138 ? 41.955 55.898 47.561 1.00 45.27 472 PRO A CA 1
ATOM 999 C C . PRO A 1 138 ? 42.199 57.358 47.212 1.00 52.25 472 PRO A C 1
ATOM 1000 O O . PRO A 1 138 ? 43.197 57.902 47.660 1.00 43.39 472 PRO A O 1
ATOM 1004 N N . SER A 1 139 ? 41.329 57.981 46.427 1.00 44.17 473 SER A N 1
ATOM 1005 C CA . SER A 1 139 ? 41.511 59.392 46.087 1.00 54.60 473 SER A CA 1
ATOM 1006 C C . SER A 1 139 ? 41.537 60.288 47.330 1.00 49.00 473 SER A C 1
ATOM 1007 O O . SER A 1 139 ? 42.096 61.386 47.298 1.00 39.58 473 SER A O 1
ATOM 1010 N N . GLN A 1 140 ? 40.934 59.813 48.417 1.00 48.71 474 GLN A N 1
ATOM 1011 C CA . GLN A 1 140 ? 40.916 60.549 49.678 1.00 47.75 474 GLN A CA 1
ATOM 1012 C C . GLN A 1 140 ? 42.249 60.443 50.422 1.00 45.81 474 GLN A C 1
ATOM 1013 O O . GLN A 1 140 ? 42.586 61.306 51.237 1.00 46.44 474 GLN A O 1
ATOM 1019 N N . PHE A 1 141 ? 43.003 59.386 50.124 1.00 60.53 475 PHE A N 1
ATOM 1020 C CA . PHE A 1 141 ? 44.321 59.161 50.709 1.00 25.76 475 PHE A CA 1
ATOM 1021 C C . PHE A 1 141 ? 45.166 58.407 49.683 1.00 34.14 475 PHE A C 1
ATOM 1022 O O . PHE A 1 141 ? 45.425 57.215 49.852 1.00 56.94 475 PHE A O 1
ATOM 1030 N N . PRO A 1 142 ? 45.601 59.085 48.604 1.00 44.48 476 PRO A N 1
ATOM 1031 C CA . PRO A 1 142 ? 46.367 58.313 47.610 1.00 64.32 476 PRO A CA 1
ATOM 1032 C C . PRO A 1 142 ? 47.753 57.845 48.089 1.00 58.01 476 PRO A C 1
ATOM 1033 O O . PRO A 1 142 ? 48.545 57.374 47.270 1.00 52.80 476 PRO A O 1
ATOM 1037 N N . ASP A 1 143 ? 48.034 57.969 49.386 1.00 48.26 477 ASP A N 1
ATOM 1038 C CA . ASP A 1 143 ? 49.353 57.664 49.931 1.00 40.10 477 ASP A CA 1
ATOM 1039 C C . ASP A 1 143 ? 49.332 56.520 50.948 1.00 50.99 477 ASP A C 1
ATOM 1040 O O . ASP A 1 143 ? 50.360 56.202 51.549 1.00 47.74 477 ASP A O 1
ATOM 1045 N N . ALA A 1 144 ? 48.176 55.888 51.127 1.00 46.95 478 ALA A N 1
ATOM 1046 C CA . ALA A 1 144 ? 48.063 54.801 52.094 1.00 42.30 478 ALA A CA 1
ATOM 1047 C C . ALA A 1 144 ? 47.123 53.703 51.618 1.00 19.83 478 ALA A C 1
ATOM 1048 O O . ALA A 1 144 ? 46.703 53.690 50.462 1.00 24.83 478 ALA A O 1
ATOM 1050 N N . GLN A 1 145 ? 46.802 52.777 52.515 1.00 24.47 479 GLN A N 1
ATOM 1051 C CA . GLN A 1 145 ? 45.800 51.760 52.224 1.00 17.64 479 GLN A CA 1
ATOM 1052 C C . GLN A 1 145 ? 44.730 51.713 53.313 1.00 13.63 479 GLN A C 1
ATOM 1053 O O . GLN A 1 145 ? 45.034 51.753 54.506 1.00 18.95 479 GLN A O 1
ATOM 1059 N N . ALA A 1 146 ? 43.472 51.651 52.891 1.00 24.87 480 ALA A N 1
ATOM 1060 C CA . ALA A 1 146 ? 42.351 51.611 53.821 1.00 13.36 480 ALA A CA 1
ATOM 1061 C C . ALA A 1 146 ? 41.817 50.191 53.948 1.00 19.48 480 ALA A C 1
ATOM 1062 O O . ALA A 1 146 ? 41.501 49.549 52.947 1.00 20.78 480 ALA A O 1
ATOM 1064 N N . GLN A 1 147 ? 41.716 49.704 55.181 1.00 15.88 481 GLN A N 1
ATOM 1065 C CA . GLN A 1 147 ? 41.228 48.351 55.428 1.00 19.67 481 GLN A CA 1
ATOM 1066 C C . GLN A 1 147 ? 39.883 48.333 56.145 1.00 14.12 481 GLN A C 1
ATOM 1067 O O . GLN A 1 147 ? 39.730 48.914 57.219 1.00 19.75 481 GLN A O 1
ATOM 1073 N N . LEU A 1 148 ? 38.910 47.660 55.538 1.00 12.68 482 LEU A N 1
ATOM 1074 C CA . LEU A 1 148 ? 37.640 47.389 56.196 1.00 10.67 482 LEU A CA 1
ATOM 1075 C C . LEU A 1 148 ? 37.714 46.017 56.853 1.00 9.54 482 LEU A C 1
ATOM 1076 O O . LEU A 1 148 ? 37.882 45.003 56.174 1.00 7.69 482 LEU A O 1
ATOM 1081 N N . MET A 1 149 ? 37.600 45.988 58.177 1.00 12.67 483 MET A N 1
ATOM 1082 C CA . MET A 1 149 ? 37.722 44.742 58.925 1.00 7.98 483 MET A CA 1
ATOM 1083 C C . MET A 1 149 ? 36.400 43.977 58.939 1.00 18.19 483 MET A C 1
ATOM 1084 O O . MET A 1 149 ? 35.373 44.488 58.491 1.00 6.19 483 MET A O 1
ATOM 1089 N N . GLU A 1 150 ? 36.433 42.751 59.452 1.00 10.36 484 GLU A N 1
ATOM 1090 C CA . GLU A 1 150 ? 35.250 41.895 59.485 1.00 22.23 484 GLU A CA 1
ATOM 1091 C C . GLU A 1 150 ? 34.116 42.462 60.338 1.00 20.56 484 GLU A C 1
ATOM 1092 O O . GLU A 1 150 ? 32.941 42.277 60.019 1.00 24.34 484 GLU A O 1
ATOM 1098 N N . ASN A 1 151 ? 34.467 43.151 61.420 1.00 15.00 485 ASN A N 1
ATOM 1099 C CA . ASN A 1 151 ? 33.461 43.710 62.319 1.00 14.38 485 ASN A CA 1
ATOM 1100 C C . ASN A 1 151 ? 32.949 45.071 61.859 1.00 11.26 485 ASN A C 1
ATOM 1101 O O . ASN A 1 151 ? 32.201 45.738 62.574 1.00 11.22 485 ASN A O 1
ATOM 1106 N N . GLY A 1 152 ? 33.354 45.475 60.660 1.00 1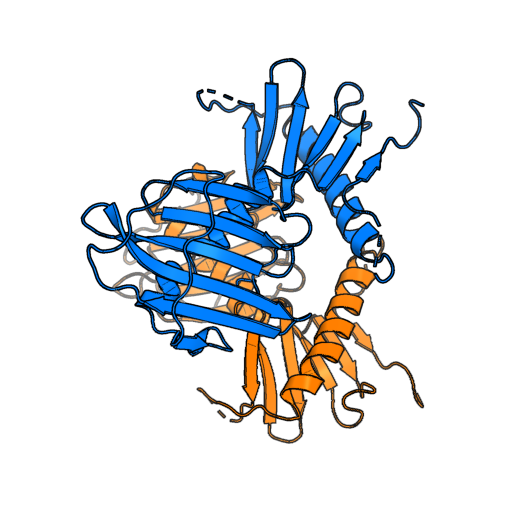6.57 486 GLY A N 1
ATOM 1107 C CA . GLY A 1 152 ? 32.931 46.743 60.100 1.00 15.92 486 GLY A CA 1
ATOM 1108 C C . GLY A 1 152 ? 33.845 47.905 60.442 1.00 20.56 486 GLY A C 1
ATOM 1109 O O . GLY A 1 152 ? 33.661 49.011 59.932 1.00 17.90 486 GLY A O 1
ATOM 1110 N N . ASP A 1 153 ? 34.828 47.664 61.305 1.00 11.84 487 ASP A N 1
ATOM 1111 C CA . ASP A 1 153 ? 35.790 48.703 61.662 1.00 15.49 487 ASP A CA 1
ATOM 1112 C C . ASP A 1 153 ? 36.621 49.110 60.455 1.00 10.66 487 ASP A C 1
ATOM 1113 O O . ASP A 1 153 ? 36.913 48.292 59.583 1.00 16.61 487 ASP A O 1
ATOM 1118 N N . LEU A 1 154 ? 36.999 50.382 60.410 1.00 24.89 488 LEU A N 1
ATOM 1119 C CA . LEU A 1 154 ? 37.862 50.877 59.350 1.00 20.65 488 LEU A CA 1
ATOM 1120 C C . LEU A 1 154 ? 39.245 51.170 59.908 1.00 20.36 488 LEU A C 1
ATOM 1121 O O . LEU A 1 154 ? 39.386 51.869 60.911 1.00 28.26 488 LEU A O 1
ATOM 1126 N N . ARG A 1 155 ? 40.268 50.625 59.260 1.00 19.05 489 ARG A N 1
ATOM 1127 C CA . ARG A 1 155 ? 41.637 50.852 59.693 1.00 18.65 489 ARG A CA 1
ATOM 1128 C C . ARG A 1 155 ? 42.469 51.378 58.533 1.00 18.09 489 ARG A C 1
ATOM 1129 O O . ARG A 1 155 ? 42.692 50.676 57.547 1.00 17.61 489 ARG A O 1
ATOM 1137 N N . ILE A 1 156 ? 42.924 52.620 58.655 1.00 15.86 490 ILE A N 1
ATOM 1138 C CA . ILE A 1 156 ? 43.731 53.238 57.615 1.00 20.39 490 ILE A CA 1
ATOM 1139 C C . ILE A 1 156 ? 45.187 53.287 58.054 1.00 25.60 490 ILE A C 1
ATOM 1140 O O . ILE A 1 156 ? 45.553 54.069 58.932 1.00 25.79 490 ILE A O 1
ATOM 1145 N N . LYS A 1 157 ? 46.016 52.452 57.437 1.00 25.01 491 LYS A N 1
ATOM 1146 C CA . LYS A 1 157 ? 47.424 52.383 57.803 1.00 37.98 491 LYS A CA 1
ATOM 1147 C C . LYS A 1 157 ? 48.198 53.532 57.164 1.00 42.58 491 LYS A C 1
ATOM 1148 O O . LYS A 1 157 ? 48.348 53.588 55.943 1.00 44.26 491 LYS A O 1
ATOM 1154 N N . LEU A 1 158 ? 48.695 54.436 58.004 1.00 31.05 492 LEU A N 1
ATOM 1155 C CA . LEU A 1 158 ? 49.513 55.554 57.555 1.00 49.47 492 LEU A CA 1
ATOM 1156 C C . LEU A 1 158 ? 50.958 55.271 57.945 1.00 69.78 492 LEU A C 1
ATOM 1157 O O . LEU A 1 158 ? 51.227 54.308 58.666 1.00 66.00 492 LEU A O 1
ATOM 1162 N N . PRO A 1 159 ? 51.900 56.096 57.458 1.00 69.09 493 PRO A N 1
ATOM 1163 C CA . PRO A 1 159 ? 53.254 56.017 58.005 1.00 56.91 493 PRO A CA 1
ATOM 1164 C C . PRO A 1 159 ? 53.264 56.325 59.487 1.00 63.69 493 PRO A C 1
ATOM 1165 O O . PRO A 1 159 ? 52.927 57.442 59.894 1.00 44.74 493 PRO A O 1
ATOM 1169 N N . ARG A 1 160 ? 53.605 55.312 60.274 1.00 55.79 494 ARG A N 1
ATOM 1170 C CA . ARG A 1 160 ? 53.784 55.449 61.711 1.00 63.57 494 ARG A CA 1
ATOM 1171 C C . ARG A 1 160 ? 52.492 55.687 62.512 1.00 57.74 494 ARG A C 1
ATOM 1172 O O . ARG A 1 160 ? 52.536 55.888 63.725 1.00 58.34 494 ARG A O 1
ATOM 1180 N N . SER A 1 161 ? 51.345 55.623 61.844 1.00 54.66 495 SER A N 1
ATOM 1181 C CA . SER A 1 161 ? 50.064 55.795 62.532 1.00 63.82 495 SER A CA 1
ATOM 1182 C C . SER A 1 161 ? 48.881 55.095 61.857 1.00 56.87 495 SER A C 1
ATOM 1183 O O . SER A 1 161 ? 48.890 54.862 60.651 1.00 40.25 495 SER A O 1
ATOM 1186 N N . VAL A 1 162 ? 47.866 54.757 62.647 1.00 59.46 496 VAL A N 1
ATOM 1187 C CA . VAL A 1 162 ? 46.663 54.123 62.118 1.00 41.80 496 VAL A CA 1
ATOM 1188 C C . VAL A 1 162 ? 45.412 54.931 62.462 1.00 29.10 496 VAL A C 1
ATOM 1189 O O . VAL A 1 162 ? 45.133 55.187 63.633 1.00 30.18 496 VAL A O 1
ATOM 1193 N N . ILE A 1 163 ? 44.664 55.329 61.437 1.00 31.44 497 ILE A N 1
ATOM 1194 C CA . ILE A 1 163 ? 43.377 55.987 61.642 1.00 27.88 497 ILE A CA 1
ATOM 1195 C C . ILE A 1 163 ? 42.291 54.945 61.875 1.00 19.96 497 ILE A C 1
ATOM 1196 O O . ILE A 1 163 ? 41.998 54.138 60.991 1.00 16.51 497 ILE A O 1
ATOM 1201 N N . VAL A 1 164 ? 41.693 54.962 63.063 1.00 27.69 498 VAL A N 1
ATOM 1202 C CA . VAL A 1 164 ? 40.700 53.956 63.425 1.00 30.02 498 VAL A CA 1
ATOM 1203 C C . VAL A 1 164 ? 39.284 54.523 63.514 1.00 33.47 498 VAL A C 1
ATOM 1204 O O . VAL A 1 164 ? 39.045 55.518 64.200 1.00 35.65 498 VAL A O 1
ATOM 1208 N N . ARG A 1 165 ? 38.355 53.891 62.803 1.00 29.73 499 ARG A N 1
ATOM 1209 C CA . ARG A 1 165 ? 36.937 54.182 62.962 1.00 26.74 499 ARG A CA 1
ATOM 1210 C C . ARG A 1 165 ? 36.205 52.946 63.477 1.00 20.18 499 ARG A C 1
ATOM 1211 O O . ARG A 1 165 ? 36.067 51.957 62.757 1.00 25.85 499 ARG A O 1
ATOM 1219 N N . LYS A 1 166 ? 35.742 53.005 64.722 1.00 19.96 500 LYS A N 1
ATOM 1220 C CA . LYS A 1 166 ? 35.009 51.894 65.323 1.00 28.73 500 LYS A CA 1
ATOM 1221 C C . LYS A 1 166 ? 33.566 51.840 64.819 1.00 30.48 500 LYS A C 1
ATOM 1222 O O . LYS A 1 166 ? 32.842 52.836 64.875 1.00 30.45 500 LYS A O 1
ATOM 1228 N N . MET A 1 167 ? 33.162 50.674 64.324 1.00 27.01 501 MET A N 1
ATOM 1229 C CA . MET A 1 167 ? 31.827 50.481 63.765 1.00 21.23 501 MET A CA 1
ATOM 1230 C C . MET A 1 167 ? 30.713 50.680 64.792 1.00 32.26 501 MET A C 1
ATOM 1231 O O . MET A 1 167 ? 29.668 51.253 64.481 1.00 41.05 501 MET A O 1
ATOM 1236 N N . ASP A 1 168 ? 30.946 50.215 66.015 1.00 21.27 502 ASP A N 1
ATOM 1237 C CA . ASP A 1 168 ? 29.913 50.231 67.050 1.00 32.85 502 ASP A CA 1
ATOM 1238 C C . ASP A 1 168 ? 29.433 51.630 67.452 1.00 36.95 502 ASP A C 1
ATOM 1239 O O . ASP A 1 168 ? 28.237 51.915 67.403 1.00 35.56 502 ASP A O 1
ATOM 1244 N N . ASN A 1 169 ? 30.359 52.500 67.845 1.00 35.93 503 ASN A N 1
ATOM 1245 C CA . ASN A 1 169 ? 29.987 53.825 68.335 1.00 30.95 503 ASN A CA 1
ATOM 1246 C C . ASN A 1 169 ? 30.409 54.987 67.434 1.00 37.44 503 ASN A C 1
ATOM 1247 O O . ASN A 1 169 ? 30.251 56.152 67.801 1.00 28.00 503 ASN A O 1
ATOM 1252 N N . GLY A 1 170 ? 30.951 54.671 66.262 1.00 37.78 504 GLY A N 1
ATOM 1253 C CA . GLY A 1 170 ? 31.312 55.694 65.296 1.00 28.24 504 GLY A CA 1
ATOM 1254 C C . GLY A 1 170 ? 32.519 56.537 65.666 1.00 15.14 504 GLY A C 1
ATOM 1255 O O . GLY A 1 170 ? 32.839 57.500 64.970 1.00 27.63 504 GLY A O 1
ATOM 1256 N N . GLU A 1 171 ? 33.185 56.182 66.761 1.00 34.16 505 GLU A N 1
ATOM 1257 C CA . GLU A 1 171 ? 34.341 56.935 67.241 1.00 33.21 505 GLU A CA 1
ATOM 1258 C C . GLU A 1 171 ? 35.472 56.962 66.216 1.00 36.24 505 GLU A C 1
ATOM 1259 O O . GLU A 1 171 ? 35.634 56.026 65.433 1.00 22.28 505 GLU A O 1
ATOM 1265 N N . ILE A 1 172 ? 36.247 58.041 66.225 1.00 48.13 506 ILE A N 1
ATOM 1266 C CA . ILE A 1 172 ? 37.385 58.176 65.324 1.00 35.65 506 ILE A CA 1
ATOM 1267 C C . ILE A 1 172 ? 38.617 58.608 66.113 1.00 39.81 506 ILE A C 1
ATOM 1268 O O . ILE A 1 172 ? 38.573 59.589 66.855 1.00 32.75 506 ILE A O 1
ATOM 1273 N N . PHE A 1 173 ? 39.714 57.875 65.949 1.00 36.80 507 PHE A N 1
ATOM 1274 C CA . PHE A 1 173 ? 40.960 58.196 66.638 1.00 28.23 507 PHE A CA 1
ATOM 1275 C C . PHE A 1 173 ? 42.183 57.645 65.905 1.00 36.37 507 PHE A C 1
ATOM 1276 O O . PHE A 1 173 ? 42.082 56.680 65.147 1.00 36.66 507 PHE A O 1
ATOM 1284 N N . ASN A 1 174 ? 43.334 58.272 66.133 1.00 42.04 508 ASN A N 1
ATOM 1285 C CA . ASN A 1 174 ? 44.601 57.822 65.558 1.00 40.33 508 ASN A CA 1
ATOM 1286 C C . ASN A 1 174 ? 45.374 56.948 66.544 1.00 55.38 508 ASN A C 1
ATOM 1287 O O . ASN A 1 174 ? 45.322 57.172 67.755 1.00 59.66 508 ASN A O 1
ATOM 1292 N N . CYS A 1 175 ? 46.086 55.956 66.011 1.00 46.84 509 CYS A N 1
ATOM 1293 C CA . CYS A 1 175 ? 46.820 54.979 66.820 1.00 53.07 509 CYS A CA 1
ATOM 1294 C C . CYS A 1 175 ? 45.926 54.263 67.829 1.00 65.50 509 CYS A C 1
ATOM 1295 O O . CYS A 1 175 ? 46.292 53.215 68.361 1.00 58.88 509 CYS A O 1
ATOM 1298 N N . GLN A 1 182 ? 48.896 52.686 74.756 1.00 53.02 516 GLN A N 1
ATOM 1299 C CA . GLN A 1 182 ? 49.184 54.056 74.372 1.00 60.06 516 GLN A CA 1
ATOM 1300 C C . GLN A 1 182 ? 47.927 54.872 74.146 1.00 92.28 516 GLN A C 1
ATOM 1301 O O . GLN A 1 182 ? 47.732 55.914 74.771 1.00 88.24 516 GLN A O 1
ATOM 1302 N N . LYS A 1 183 ? 47.070 54.396 73.249 1.00 85.74 517 LYS A N 1
ATOM 1303 C CA . LYS A 1 183 ? 45.830 55.083 72.942 1.00 80.21 517 LYS A CA 1
ATOM 1304 C C . LYS A 1 183 ? 46.055 56.347 72.136 1.00 68.42 517 LYS A C 1
ATOM 1305 O O . LYS A 1 183 ? 46.732 56.326 71.108 1.00 68.96 517 LYS A O 1
ATOM 1306 N N . GLN A 1 184 ? 45.486 57.453 72.605 1.00 70.37 518 GLN A N 1
ATOM 1307 C CA . GLN A 1 184 ? 45.642 58.732 71.938 1.00 57.82 518 GLN A CA 1
ATOM 1308 C C . GLN A 1 184 ? 44.615 58.927 70.841 1.00 57.85 518 GLN A C 1
ATOM 1309 O O . GLN A 1 184 ? 44.219 57.972 70.175 1.00 68.73 518 GLN A O 1
ATOM 1310 N N . ALA A 1 185 ? 44.177 60.168 70.656 1.00 49.76 519 ALA A N 1
ATOM 1311 C CA . ALA A 1 185 ? 43.177 60.473 69.650 1.00 51.34 519 ALA A CA 1
ATOM 1312 C C . ALA A 1 185 ? 43.334 61.846 69.029 1.00 54.95 519 ALA A C 1
ATOM 1313 O O . ALA A 1 185 ? 43.736 62.801 69.693 1.00 89.93 519 ALA A O 1
ATOM 1314 N N . VAL A 1 186 ? 43.011 61.940 67.744 1.00 60.42 520 VAL A N 1
ATOM 1315 C CA . VAL A 1 186 ? 43.046 63.200 67.025 1.00 49.58 520 VAL A CA 1
ATOM 1316 C C . VAL A 1 186 ? 41.754 63.405 66.259 1.00 54.28 520 VAL A C 1
ATOM 1317 O O . VAL A 1 186 ? 40.759 62.731 66.522 1.00 78.95 520 VAL A O 1
ATOM 1318 N N . SER A 1 187 ? 41.766 64.333 65.309 1.00 48.47 521 SER A N 1
ATOM 1319 C CA . SER A 1 187 ? 40.596 64.586 64.488 1.00 71.04 521 SER A CA 1
ATOM 1320 C C . SER A 1 187 ? 40.617 65.924 63.776 1.00 75.96 521 SER A C 1
ATOM 1321 O O . SER A 1 187 ? 41.622 66.288 63.164 1.00 76.02 521 SER A O 1
ATOM 1322 N N . GLY A 1 188 ? 39.510 66.659 63.864 1.00 68.57 522 GLY A N 1
ATOM 1323 C CA . GLY A 1 188 ? 39.396 67.951 63.211 1.00 68.52 522 GLY A CA 1
ATOM 1324 C C . GLY A 1 188 ? 39.492 67.719 61.718 1.00 71.31 522 GLY A C 1
ATOM 1325 O O . GLY A 1 188 ? 38.638 67.059 61.121 1.00 53.10 522 GLY A O 1
ATOM 1326 N N . ILE A 1 189 ? 40.540 68.272 61.117 1.00 75.35 523 ILE A N 1
ATOM 1327 C CA . ILE A 1 189 ? 40.822 68.049 59.715 1.00 55.67 523 ILE A CA 1
ATOM 1328 C C . ILE A 1 189 ? 41.378 66.643 59.591 1.00 65.03 523 ILE A C 1
ATOM 1329 O O . ILE A 1 189 ? 42.297 66.267 60.321 1.00 84.54 523 ILE A O 1
ATOM 1330 N N . THR A 1 190 ? 40.813 65.867 58.672 1.00 61.79 524 THR A N 1
ATOM 1331 C CA . THR A 1 190 ? 41.196 64.479 58.476 1.00 67.09 524 THR A CA 1
ATOM 1332 C C . THR A 1 190 ? 40.037 63.586 58.873 1.00 63.23 524 THR A C 1
ATOM 1333 O O . THR A 1 190 ? 39.864 62.490 58.341 1.00 63.43 524 THR A O 1
ATOM 1334 N N . LEU A 1 191 ? 39.241 64.066 59.825 1.00 67.21 525 LEU A N 1
ATOM 1335 C CA . LEU A 1 191 ? 38.037 63.370 60.256 1.00 62.07 525 LEU A CA 1
ATOM 1336 C C . LEU A 1 191 ? 37.010 63.380 59.132 1.00 37.82 525 LEU A C 1
ATOM 1337 O O . LEU A 1 191 ? 36.210 62.452 59.002 1.00 55.59 525 LEU A O 1
ATOM 1342 N N . THR A 1 192 ? 37.037 64.442 58.327 1.00 51.27 526 THR A N 1
ATOM 1343 C CA . THR A 1 192 ? 36.131 64.577 57.193 1.00 57.58 526 THR A CA 1
ATOM 1344 C C . THR A 1 192 ? 36.541 63.570 56.130 1.00 58.27 526 THR A C 1
ATOM 1345 O O . THR A 1 192 ? 35.697 63.023 55.430 1.00 42.94 526 THR A O 1
ATOM 1349 N N . LYS A 1 193 ? 37.842 63.312 56.029 1.00 60.35 527 LYS A N 1
ATOM 1350 C CA . LYS A 1 193 ? 38.369 62.403 55.016 1.00 67.09 527 LYS A CA 1
ATOM 1351 C C . LYS A 1 193 ? 38.025 60.926 55.223 1.00 56.17 527 LYS A C 1
ATOM 1352 O O . LYS A 1 193 ? 37.935 60.179 54.256 1.00 37.71 527 LYS A O 1
ATOM 1358 N N . VAL A 1 194 ? 37.835 60.513 56.472 1.00 44.04 528 VAL A N 1
ATOM 1359 C CA . VAL A 1 194 ? 37.606 59.100 56.793 1.00 37.44 528 VAL A CA 1
ATOM 1360 C C . VAL A 1 194 ? 36.221 58.529 56.442 1.00 60.64 528 VAL A C 1
ATOM 1361 O O . VAL A 1 194 ? 36.098 57.350 56.109 1.00 56.41 528 VAL A O 1
ATOM 1365 N N . ASN A 1 195 ? 35.185 59.359 56.495 1.00 56.28 529 ASN A N 1
ATOM 1366 C CA . ASN A 1 195 ? 33.812 58.852 56.383 1.00 35.39 529 ASN A CA 1
ATOM 1367 C C . ASN A 1 195 ? 33.322 58.424 54.995 1.00 45.22 529 ASN A C 1
ATOM 1368 O O . ASN A 1 195 ? 32.534 57.485 54.872 1.00 47.70 529 ASN A O 1
ATOM 1373 N N . GLU A 1 196 ? 33.791 59.110 53.960 1.00 36.44 530 GLU A N 1
ATOM 1374 C CA . GLU A 1 196 ? 33.436 58.766 52.587 1.00 23.21 530 GLU A CA 1
ATOM 1375 C C . GLU A 1 196 ? 34.145 57.498 52.124 1.00 48.50 530 GLU A C 1
ATOM 1376 O O . GLU A 1 196 ? 33.526 56.646 51.495 1.00 37.37 530 GLU A O 1
ATOM 1382 N N . VAL A 1 197 ? 35.437 57.375 52.430 1.00 42.13 531 VAL A N 1
ATOM 1383 C CA . VAL A 1 197 ? 36.166 56.138 52.148 1.00 49.42 531 VAL A CA 1
ATOM 1384 C C . VAL A 1 197 ? 35.501 54.966 52.866 1.00 36.20 531 VAL A C 1
ATOM 1385 O O . VAL A 1 197 ? 35.363 53.879 52.301 1.00 40.13 531 VAL A O 1
ATOM 1389 N N . TYR A 1 198 ? 35.086 55.202 54.109 1.00 43.68 532 TYR A N 1
ATOM 1390 C CA . TYR A 1 198 ? 34.258 54.247 54.837 1.00 36.66 532 TYR A CA 1
ATOM 1391 C C . TYR A 1 198 ? 32.961 53.975 54.089 1.00 31.15 532 TYR A C 1
ATOM 1392 O O . TYR A 1 198 ? 32.531 52.827 53.976 1.00 38.18 532 TYR A O 1
ATOM 1401 N N . LYS A 1 199 ? 32.354 55.038 53.569 1.00 41.11 533 LYS A N 1
ATOM 1402 C CA . LYS A 1 199 ? 31.115 54.921 52.817 1.00 35.76 533 LYS A CA 1
ATOM 1403 C C . LYS A 1 199 ? 31.434 54.220 51.513 1.00 33.95 533 LYS A C 1
ATOM 1404 O O . LYS A 1 199 ? 30.706 53.329 51.077 1.00 37.00 533 LYS A O 1
ATOM 1410 N N . TYR A 1 200 ? 32.536 54.642 50.900 1.00 51.37 534 TYR A N 1
ATOM 1411 C CA . TYR A 1 200 ? 33.055 54.020 49.692 1.00 37.91 534 TYR A CA 1
ATOM 1412 C C . TYR A 1 200 ? 33.260 52.521 49.882 1.00 33.45 534 TYR A C 1
ATOM 1413 O O . TYR A 1 200 ? 32.813 51.726 49.059 1.00 39.09 534 TYR A O 1
ATOM 1422 N N . LEU A 1 201 ? 33.936 52.140 50.963 1.00 38.50 535 LEU A N 1
ATOM 1423 C CA . LEU A 1 201 ? 34.226 50.733 51.229 1.00 34.66 535 LEU A CA 1
ATOM 1424 C C . LEU A 1 201 ? 32.997 49.944 51.676 1.00 30.35 535 LEU A C 1
ATOM 1425 O O . LEU A 1 201 ? 32.798 48.805 51.253 1.00 36.28 535 LEU A O 1
ATOM 1430 N N . ILE A 1 202 ? 32.186 50.541 52.545 1.00 30.19 536 ILE A N 1
ATOM 1431 C CA . ILE A 1 202 ? 30.924 49.920 52.933 1.00 32.05 536 ILE A CA 1
ATOM 1432 C C . ILE A 1 202 ? 29.995 49.774 51.740 1.00 21.84 536 ILE A C 1
ATOM 1433 O O . ILE A 1 202 ? 29.395 48.717 51.544 1.00 31.87 536 ILE A O 1
ATOM 1438 N N . ARG A 1 203 ? 29.885 50.819 50.930 1.00 32.35 537 ARG A N 1
ATOM 1439 C CA . ARG A 1 203 ? 29.117 50.682 49.705 1.00 40.86 537 ARG A CA 1
ATOM 1440 C C . ARG A 1 203 ? 29.817 49.689 48.778 1.00 34.10 537 ARG A C 1
ATOM 1441 O O . ARG A 1 203 ? 29.151 48.958 48.070 1.00 40.19 537 ARG A O 1
ATOM 1449 N N . PHE A 1 204 ? 31.149 49.651 48.800 1.00 29.70 538 PHE A N 1
ATOM 1450 C CA . PHE A 1 204 ? 31.888 48.612 48.076 1.00 22.59 538 PHE A CA 1
ATOM 1451 C C . PHE A 1 204 ? 31.595 47.223 48.637 1.00 24.28 538 PHE A C 1
ATOM 1452 O O . PHE A 1 204 ? 31.397 46.274 47.879 1.00 22.12 538 PHE A O 1
ATOM 1460 N N . GLU A 1 205 ? 31.574 47.102 49.962 1.00 28.61 539 GLU A N 1
ATOM 1461 C CA . GLU A 1 205 ? 31.262 45.823 50.593 1.00 31.70 539 GLU A CA 1
ATOM 1462 C C . GLU A 1 205 ? 29.815 45.414 50.341 1.00 38.31 539 GLU A C 1
ATOM 1463 O O . GLU A 1 205 ? 29.547 44.286 49.927 1.00 34.75 539 GLU A O 1
ATOM 1469 N N . GLN A 1 206 ? 28.885 46.328 50.601 1.00 34.43 540 GLN A N 1
ATOM 1470 C CA . GLN A 1 206 ? 27.467 46.018 50.454 1.00 46.19 540 GLN A CA 1
ATOM 1471 C C . GLN A 1 206 ? 27.133 45.772 48.984 1.00 34.62 540 GLN A C 1
ATOM 1472 O O . GLN A 1 206 ? 26.296 44.927 48.665 1.00 49.34 540 GLN A O 1
ATOM 1478 N N . CYS A 1 207 ? 27.784 46.519 48.095 1.00 41.66 541 CYS A N 1
ATOM 1479 C CA . CYS A 1 207 ? 27.640 46.280 46.666 1.00 49.16 541 CYS A CA 1
ATOM 1480 C C . CYS A 1 207 ? 28.186 44.904 46.317 1.00 27.54 541 CYS A C 1
ATOM 1481 O O . CYS A 1 207 ? 27.569 44.174 45.552 1.00 40.68 541 CYS A O 1
ATOM 1484 N N . LEU A 1 208 ? 29.327 44.542 46.902 1.00 46.43 542 LEU A N 1
ATOM 1485 C CA . LEU A 1 208 ? 29.927 43.227 46.669 1.00 32.33 542 LEU A CA 1
ATOM 1486 C C . LEU A 1 208 ? 29.207 42.126 47.440 1.00 34.65 542 LEU A C 1
ATOM 1487 O O . LEU A 1 208 ? 29.530 40.946 47.297 1.00 24.27 542 LEU A O 1
ATOM 1492 N N . ASN A 1 209 ? 28.236 42.513 48.260 1.00 59.40 543 ASN A N 1
ATOM 1493 C CA . ASN A 1 209 ? 27.364 41.543 48.911 1.00 56.57 543 ASN A CA 1
ATOM 1494 C C . ASN A 1 209 ? 26.294 41.000 47.973 1.00 44.46 543 ASN A C 1
ATOM 1495 O O . ASN A 1 209 ? 25.629 40.012 48.280 1.00 59.64 543 ASN A O 1
ATOM 1500 N N . GLY A 1 210 ? 26.137 41.654 46.827 1.00 56.61 544 GLY A N 1
ATOM 1501 C CA . GLY A 1 210 ? 25.240 41.173 45.794 1.00 40.84 544 GLY A CA 1
ATOM 1502 C C . GLY A 1 210 ? 25.964 40.250 44.834 1.00 53.17 544 GLY A C 1
ATOM 1503 O O . GLY A 1 210 ? 25.531 40.047 43.701 1.00 55.12 544 GLY A O 1
ATOM 1504 N N . MET A 1 211 ? 27.074 39.686 45.294 1.00 33.44 545 MET A N 1
ATOM 1505 C CA . MET A 1 211 ? 27.842 38.740 44.500 1.00 34.69 545 MET A CA 1
ATOM 1506 C C . MET A 1 211 ? 27.133 37.399 44.566 1.00 25.78 545 MET A C 1
ATOM 1507 O O . MET A 1 211 ? 26.511 37.076 45.577 1.00 51.20 545 MET A O 1
ATOM 1512 N N . ASP A 1 212 ? 27.215 36.615 43.496 1.00 39.34 546 ASP A N 1
ATOM 1513 C CA . ASP A 1 212 ? 26.570 35.306 43.491 1.00 51.96 546 ASP A CA 1
ATOM 1514 C C . ASP A 1 212 ? 27.214 34.348 44.482 1.00 57.35 546 ASP A C 1
ATOM 1515 O O . ASP A 1 212 ? 28.388 34.483 44.824 1.00 18.77 546 ASP A O 1
ATOM 1520 N N . ARG A 1 213 ? 26.424 33.385 44.946 1.00 58.35 547 ARG A N 1
ATOM 1521 C CA . ARG A 1 213 ? 26.892 32.388 45.898 1.00 60.79 547 ARG A CA 1
ATOM 1522 C C . ARG A 1 213 ? 27.890 31.433 45.254 1.00 42.59 547 ARG A C 1
ATOM 1523 O O . ARG A 1 213 ? 28.495 31.731 44.223 1.00 42.03 547 ARG A O 1
ATOM 1531 N N . CYS A 1 217 ? 35.993 35.419 46.239 1.00 17.62 551 CYS A N 1
ATOM 1532 C CA . CYS A 1 217 ? 35.769 36.814 46.606 1.00 36.00 551 CYS A CA 1
ATOM 1533 C C . CYS A 1 217 ? 36.575 37.211 47.841 1.00 41.24 551 CYS A C 1
ATOM 1534 O O . CYS A 1 217 ? 37.808 37.234 47.803 1.00 45.59 551 CYS A O 1
ATOM 1537 N N . PHE A 1 218 ? 35.873 37.520 48.930 1.00 39.12 552 PHE A N 1
ATOM 1538 C CA . PHE A 1 218 ? 36.517 37.963 50.166 1.00 21.77 552 PHE A CA 1
ATOM 1539 C C . PHE A 1 218 ? 37.552 36.967 50.683 1.00 13.97 552 PHE A C 1
ATOM 1540 O O . PHE A 1 218 ? 37.349 35.756 50.597 1.00 28.85 552 PHE A O 1
ATOM 1548 N N . PRO A 1 219 ? 38.671 37.478 51.224 1.00 24.94 553 PRO A N 1
ATOM 1549 C CA . PRO A 1 219 ? 39.021 38.902 51.308 1.00 11.73 553 PRO A CA 1
ATOM 1550 C C . PRO A 1 219 ? 39.555 39.451 49.987 1.00 9.35 553 PRO A C 1
ATOM 1551 O O . PRO A 1 219 ? 40.005 38.680 49.141 1.00 15.42 553 PRO A O 1
ATOM 1555 N N . ILE A 1 220 ? 39.507 40.770 49.820 1.00 9.29 554 ILE A N 1
ATOM 1556 C CA . ILE A 1 220 ? 39.908 41.393 48.562 1.00 8.32 554 ILE A CA 1
ATOM 1557 C C . ILE A 1 220 ? 40.866 42.569 48.762 1.00 9.34 554 ILE A C 1
ATOM 1558 O O . ILE A 1 220 ? 40.752 43.326 49.726 1.00 7.09 554 ILE A O 1
ATOM 1563 N N . VAL A 1 221 ? 41.827 42.694 47.852 1.00 11.27 555 VAL A N 1
ATOM 1564 C CA . VAL A 1 221 ? 42.699 43.857 47.800 1.00 6.33 555 VAL A CA 1
ATOM 1565 C C . VAL A 1 221 ? 42.550 44.489 46.425 1.00 6.44 555 VAL A C 1
ATOM 1566 O O . VAL A 1 221 ? 42.631 43.792 45.414 1.00 2.76 555 VAL A O 1
ATOM 1570 N N . PHE A 1 222 ? 42.331 45.799 46.373 1.00 3.33 556 PHE A N 1
ATOM 1571 C CA . PHE A 1 222 ? 42.145 46.455 45.083 1.00 9.30 556 PHE A CA 1
ATOM 1572 C C . PHE A 1 222 ? 42.674 47.885 45.000 1.00 9.57 556 PHE A C 1
ATOM 1573 O O . PHE A 1 222 ? 42.908 48.542 46.013 1.00 7.04 556 PHE A O 1
ATOM 1581 N N . SER A 1 223 ? 42.866 48.341 43.767 1.00 12.20 557 SER A N 1
ATOM 1582 C CA . SER A 1 223 ? 43.141 49.739 43.472 1.00 8.25 557 SER A CA 1
ATOM 1583 C C . SER A 1 223 ? 42.113 50.168 42.436 1.00 20.81 557 SER A C 1
ATOM 1584 O O . SER A 1 223 ? 41.711 49.366 41.592 1.00 10.81 557 SER A O 1
ATOM 1587 N N . ALA A 1 224 ? 41.682 51.423 42.495 1.00 14.61 558 ALA A N 1
ATOM 1588 C CA . ALA A 1 224 ? 40.628 51.880 41.599 1.00 19.03 558 ALA A CA 1
ATOM 1589 C C . ALA A 1 224 ? 40.814 53.315 41.107 1.00 18.99 558 ALA A C 1
ATOM 1590 O O . ALA A 1 224 ? 41.442 54.139 41.771 1.00 19.42 558 ALA A O 1
ATOM 1592 N N . GLY A 1 225 ? 40.259 53.587 39.930 1.00 24.54 559 GLY A N 1
ATOM 1593 C CA . GLY A 1 225 ? 40.186 54.924 39.363 1.00 49.72 559 GLY A CA 1
ATOM 1594 C C . GLY A 1 225 ? 41.295 55.378 38.431 1.00 39.29 559 GLY A C 1
ATOM 1595 O O . GLY A 1 225 ? 41.500 54.798 37.365 1.00 61.27 559 GLY A O 1
ATOM 1596 N N . THR A 1 226 ? 42.029 56.410 38.843 1.00 66.44 560 THR A N 1
ATOM 1597 C CA . THR A 1 226 ? 42.963 57.098 37.951 1.00 70.66 560 THR A CA 1
ATOM 1598 C C . THR A 1 226 ? 44.256 57.546 38.639 1.00 77.31 560 THR A C 1
ATOM 1599 O O . THR A 1 226 ? 44.584 58.733 38.638 1.00 75.06 560 THR A O 1
ATOM 1603 N N . ASN A 1 227 ? 44.994 56.596 39.208 1.00 65.04 561 ASN A N 1
ATOM 1604 C CA . ASN A 1 227 ? 46.325 56.879 39.741 1.00 59.98 561 ASN A CA 1
ATOM 1605 C C . ASN A 1 227 ? 47.244 55.791 39.223 1.00 64.58 561 ASN A C 1
ATOM 1606 O O . ASN A 1 227 ? 48.433 55.741 39.544 1.00 84.13 561 ASN A O 1
ATOM 1611 N N . MET A 1 228 ? 46.662 54.933 38.392 1.00 48.21 562 MET A N 1
ATOM 1612 C CA . MET A 1 228 ? 47.237 53.643 38.039 1.00 43.51 562 MET A CA 1
ATOM 1613 C C . MET A 1 228 ? 47.445 53.488 36.536 1.00 38.61 562 MET A C 1
ATOM 1614 O O . MET A 1 228 ? 48.262 54.186 35.937 1.00 38.57 562 MET A O 1
ATOM 1619 N N . GLN B 1 17 ? 24.970 49.054 64.611 1.00 38.20 351 GLN B N 1
ATOM 1620 C CA . GLN B 1 17 ? 25.702 50.240 65.045 1.00 46.98 351 GLN B CA 1
ATOM 1621 C C . GLN B 1 17 ? 24.860 51.122 65.967 1.00 51.06 351 GLN B C 1
ATOM 1622 O O . GLN B 1 17 ? 23.673 51.354 65.718 1.00 20.51 351 GLN B O 1
ATOM 1628 N N . LEU B 1 18 ? 25.493 51.612 67.028 1.00 28.73 352 LEU B N 1
ATOM 1629 C CA . LEU B 1 18 ? 24.818 52.383 68.064 1.00 26.20 352 LEU B CA 1
ATOM 1630 C C . LEU B 1 18 ? 24.923 53.891 67.840 1.00 34.00 352 LEU B C 1
ATOM 1631 O O . LEU B 1 18 ? 24.208 54.677 68.467 1.00 23.71 352 LEU B O 1
ATOM 1636 N N . TRP B 1 19 ? 25.787 54.286 66.912 1.00 33.88 353 TRP B N 1
ATOM 1637 C CA . TRP B 1 19 ? 26.014 55.697 66.631 1.00 15.93 353 TRP B CA 1
ATOM 1638 C C . TRP B 1 19 ? 26.482 55.854 65.192 1.00 23.71 353 TRP B C 1
ATOM 1639 O O . TRP B 1 19 ? 27.441 55.204 64.776 1.00 49.13 353 TRP B O 1
ATOM 1650 N N . PRO B 1 20 ? 25.808 56.721 64.424 1.00 25.83 354 PRO B N 1
ATOM 1651 C CA . PRO B 1 20 ? 24.641 57.514 64.830 1.00 30.93 354 PRO B CA 1
ATOM 1652 C C . PRO B 1 20 ? 23.334 56.720 64.802 1.00 23.57 354 PRO B C 1
ATOM 1653 O O . PRO B 1 20 ? 23.286 55.625 64.241 1.00 36.85 354 PRO B O 1
ATOM 1657 N N . ILE B 1 21 ? 22.289 57.277 65.409 1.00 24.63 355 ILE B N 1
ATOM 1658 C CA . ILE B 1 21 ? 20.964 56.665 65.393 1.00 25.96 355 ILE B CA 1
ATOM 1659 C C . ILE B 1 21 ? 20.355 56.706 63.995 1.00 25.09 355 ILE B C 1
ATOM 1660 O O . ILE B 1 21 ? 20.330 57.754 63.349 1.00 25.94 355 ILE B O 1
ATOM 1665 N N . ARG B 1 22 ? 19.864 55.560 63.535 1.00 26.16 356 ARG B N 1
ATOM 1666 C CA . ARG B 1 22 ? 19.246 55.458 62.218 1.00 31.24 356 ARG B CA 1
ATOM 1667 C C . ARG B 1 22 ? 17.747 55.733 62.295 1.00 19.09 356 ARG B C 1
ATOM 1668 O O . ARG B 1 22 ? 17.016 55.048 63.010 1.00 30.42 356 ARG B O 1
ATOM 1676 N N . MET B 1 23 ? 17.297 56.742 61.555 1.00 30.97 357 MET B N 1
ATOM 1677 C CA . MET B 1 23 ? 15.913 57.194 61.625 1.00 29.38 357 MET B CA 1
ATOM 1678 C C . MET B 1 23 ? 15.252 57.187 60.251 1.00 20.83 357 MET B C 1
ATOM 1679 O O . MET B 1 23 ? 14.197 57.794 60.060 1.00 22.98 357 MET B O 1
ATOM 1684 N N . ASP B 1 24 ? 15.882 56.507 59.297 1.00 21.01 358 ASP B N 1
ATOM 1685 C CA . ASP B 1 24 ? 15.386 56.459 57.925 1.00 21.44 358 ASP B CA 1
ATOM 1686 C C . ASP B 1 24 ? 13.986 55.850 57.849 1.00 36.63 358 ASP B C 1
ATOM 1687 O O . ASP B 1 24 ? 13.743 54.770 58.389 1.00 33.30 358 ASP B O 1
ATOM 1692 N N . ARG B 1 25 ? 13.073 56.566 57.193 1.00 28.38 359 ARG B N 1
ATOM 1693 C CA . ARG B 1 25 ? 11.691 56.122 56.996 1.00 32.85 359 ARG B CA 1
ATOM 1694 C C . ARG B 1 25 ? 10.938 55.993 58.317 1.00 37.74 359 ARG B C 1
ATOM 1695 O O . ARG B 1 25 ? 9.876 55.372 58.377 1.00 31.80 359 ARG B O 1
ATOM 1703 N N . LEU B 1 26 ? 11.492 56.587 59.370 1.00 28.36 360 LEU B N 1
ATOM 1704 C CA . LEU B 1 26 ? 10.899 56.507 60.699 1.00 17.80 360 LEU B CA 1
ATOM 1705 C C . LEU B 1 26 ? 10.302 57.827 61.196 1.00 27.14 360 LEU B C 1
ATOM 1706 O O . LEU B 1 26 ? 10.016 57.957 62.383 1.00 46.27 360 LEU B O 1
ATOM 1711 N N . GLU B 1 27 ? 10.133 58.799 60.301 1.00 24.93 361 GLU B N 1
ATOM 1712 C CA . GLU B 1 27 ? 9.526 60.098 60.633 1.00 21.48 361 GLU B CA 1
ATOM 1713 C C . GLU B 1 27 ? 8.036 60.030 61.016 1.00 35.69 361 GLU B C 1
ATOM 1714 O O . GLU B 1 27 ? 7.241 59.367 60.340 1.00 28.08 361 GLU B O 1
ATOM 1720 N N . GLY B 1 28 ? 7.660 60.742 62.078 1.00 26.64 362 GLY B N 1
ATOM 1721 C CA . GLY B 1 28 ? 6.271 60.809 62.503 1.00 18.89 362 GLY B CA 1
ATOM 1722 C C . GLY B 1 28 ? 6.002 59.852 63.651 1.00 18.09 362 GLY B C 1
ATOM 1723 O O . GLY B 1 28 ? 4.974 59.928 64.336 1.00 33.60 362 GLY B O 1
ATOM 1724 N N . GLN B 1 29 ? 6.940 58.925 63.831 1.00 35.23 363 GLN B N 1
ATOM 1725 C CA . GLN B 1 29 ? 6.827 57.828 64.794 1.00 17.32 363 GLN B CA 1
ATOM 1726 C C . GLN B 1 29 ? 6.978 58.226 66.274 1.00 22.34 363 GLN B C 1
ATOM 1727 O O . GLN B 1 29 ? 7.945 58.896 66.644 1.00 24.39 363 GLN B O 1
ATOM 1733 N N . ARG B 1 30 ? 6.039 57.779 67.113 1.00 13.26 364 ARG B N 1
ATOM 1734 C CA . ARG B 1 30 ? 6.045 58.080 68.547 1.00 14.61 364 ARG B CA 1
ATOM 1735 C C . ARG B 1 30 ? 5.759 56.856 69.418 1.00 21.61 364 ARG B C 1
ATOM 1736 O O . ARG B 1 30 ? 5.023 55.953 69.010 1.00 34.69 364 ARG B O 1
ATOM 1744 N N . VAL B 1 31 ? 6.318 56.850 70.627 1.00 15.92 365 VAL B N 1
ATOM 1745 C CA . VAL B 1 31 ? 6.059 55.810 71.616 1.00 16.31 365 VAL B CA 1
ATOM 1746 C C . VAL B 1 31 ? 5.979 56.439 73.003 1.00 26.95 365 VAL B C 1
ATOM 1747 O O . VAL B 1 31 ? 6.835 57.245 7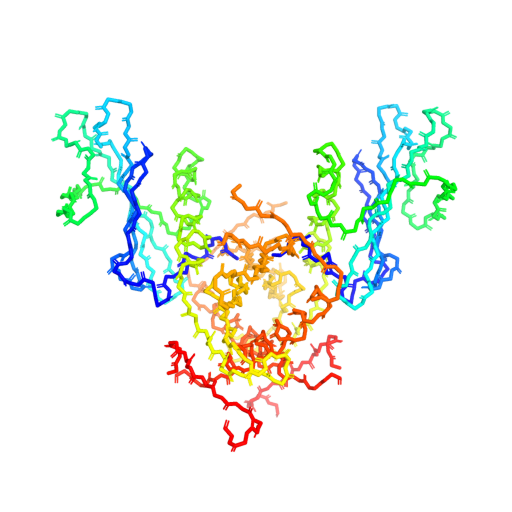3.370 1.00 17.52 365 VAL B O 1
ATOM 1751 N N . CYS B 1 32 ? 4.958 56.073 73.770 1.00 33.19 366 CYS B N 1
ATOM 1752 C CA . CYS B 1 32 ? 4.832 56.541 75.145 1.00 23.67 366 CYS B CA 1
ATOM 1753 C C . CYS B 1 32 ? 4.857 55.397 76.145 1.00 33.04 366 CYS B C 1
ATOM 1754 O O . CYS B 1 32 ? 4.052 54.470 76.069 1.00 55.35 366 CYS B O 1
ATOM 1757 N N . THR B 1 33 ? 5.794 55.478 77.083 1.00 33.83 367 THR B N 1
ATOM 1758 C CA . THR B 1 33 ? 5.932 54.482 78.133 1.00 20.12 367 THR B CA 1
ATOM 1759 C C . THR B 1 33 ? 5.888 55.178 79.486 1.00 30.74 367 THR B C 1
ATOM 1760 O O . THR B 1 33 ? 5.538 56.355 79.576 1.00 34.58 367 THR B O 1
ATOM 1764 N N . ALA B 1 34 ? 6.239 54.446 80.537 1.00 44.28 368 ALA B N 1
ATOM 1765 C CA . ALA B 1 34 ? 6.301 55.016 81.876 1.00 34.00 368 ALA B CA 1
ATOM 1766 C C . ALA B 1 34 ? 7.609 55.777 82.064 1.00 39.67 368 ALA B C 1
ATOM 1767 O O . ALA B 1 34 ? 7.749 56.576 82.991 1.00 40.79 368 ALA B O 1
ATOM 1769 N N . GLY B 1 35 ? 8.564 55.522 81.175 1.00 35.14 369 GLY B N 1
ATOM 1770 C CA . GLY B 1 35 ? 9.865 56.162 81.240 1.00 31.42 369 GLY B CA 1
ATOM 1771 C C . GLY B 1 35 ? 9.911 57.498 80.524 1.00 44.69 369 GLY B C 1
ATOM 1772 O O . GLY B 1 35 ? 10.878 58.248 80.657 1.00 37.68 369 GLY B O 1
ATOM 1773 N N . GLY B 1 36 ? 8.865 57.797 79.760 1.00 27.71 370 GLY B N 1
ATOM 1774 C CA . GLY B 1 36 ? 8.784 59.060 79.048 1.00 20.10 370 GLY B CA 1
ATOM 1775 C C . GLY B 1 36 ? 8.212 58.941 77.650 1.00 22.33 370 GLY B C 1
ATOM 1776 O O . GLY B 1 36 ? 7.559 57.954 77.314 1.00 24.82 370 GLY B O 1
ATOM 1777 N N . ARG B 1 37 ? 8.458 59.959 76.831 1.00 19.66 371 ARG B N 1
ATOM 1778 C CA . ARG B 1 37 ? 7.939 59.986 75.470 1.00 19.34 371 ARG B CA 1
ATOM 1779 C C . ARG B 1 37 ? 9.064 59.950 74.440 1.00 19.63 371 ARG B C 1
ATOM 1780 O O . ARG B 1 37 ? 10.039 60.694 74.542 1.00 18.93 371 ARG B O 1
ATOM 1788 N N . TYR B 1 38 ? 8.913 59.081 73.445 1.00 13.29 372 TYR B N 1
ATOM 1789 C CA . TYR B 1 38 ? 9.918 58.908 72.405 1.00 10.44 372 TYR B CA 1
ATOM 1790 C C . TYR B 1 38 ? 9.329 59.333 71.068 1.00 11.01 372 TYR B C 1
ATOM 1791 O O . TYR B 1 38 ? 8.369 58.732 70.595 1.00 23.28 372 TYR B O 1
ATOM 1800 N N . ILE B 1 39 ? 9.903 60.365 70.458 1.00 10.27 373 ILE B N 1
ATOM 1801 C CA . ILE B 1 39 ? 9.364 60.896 69.209 1.00 15.50 373 ILE B CA 1
ATOM 1802 C C . ILE B 1 39 ? 10.425 61.046 68.125 1.00 11.77 373 ILE B C 1
ATOM 1803 O O . ILE B 1 39 ? 11.460 61.674 68.342 1.00 16.52 373 ILE B O 1
ATOM 1808 N N . VAL B 1 40 ? 10.162 60.468 66.958 1.00 16.80 374 VAL B N 1
ATOM 1809 C CA . VAL B 1 40 ? 11.016 60.681 65.798 1.00 12.45 374 VAL B CA 1
ATOM 1810 C C . VAL B 1 40 ? 10.437 61.813 64.956 1.00 17.51 374 VAL B C 1
ATOM 1811 O O . VAL B 1 40 ? 9.512 61.606 64.170 1.00 19.13 374 VAL B O 1
ATOM 1815 N N . GLU B 1 41 ? 10.981 63.011 65.137 1.00 16.98 375 GLU B N 1
ATOM 1816 C CA . GLU B 1 41 ? 10.459 64.205 64.481 1.00 14.83 375 GLU B CA 1
ATOM 1817 C C . GLU B 1 41 ? 10.711 64.199 62.973 1.00 15.22 375 GLU B C 1
ATOM 1818 O O . GLU B 1 41 ? 9.809 64.478 62.183 1.00 25.65 375 GLU B O 1
ATOM 1824 N N . LEU B 1 42 ? 11.940 63.876 62.584 1.00 19.85 376 LEU B N 1
ATOM 1825 C CA . LEU B 1 42 ? 12.322 63.810 61.176 1.00 23.42 376 LEU B CA 1
ATOM 1826 C C . LEU B 1 42 ? 13.236 62.611 60.958 1.00 15.88 376 LEU B C 1
ATOM 1827 O O . LEU B 1 42 ? 13.600 61.927 61.914 1.00 16.14 376 LEU B O 1
ATOM 1832 N N . ASP B 1 43 ? 13.606 62.348 59.706 1.00 25.45 377 ASP B N 1
ATOM 1833 C CA . ASP B 1 43 ? 14.573 61.287 59.425 1.00 24.71 377 ASP B CA 1
ATOM 1834 C C . ASP B 1 43 ? 15.981 61.654 59.904 1.00 25.63 377 ASP B C 1
ATOM 1835 O O . ASP B 1 43 ? 16.885 60.819 59.904 1.00 32.68 377 ASP B O 1
ATOM 1840 N N . THR B 1 44 ? 16.152 62.909 60.311 1.00 21.69 378 THR B N 1
ATOM 1841 C CA . THR B 1 44 ? 17.423 63.389 60.841 1.00 22.44 378 THR B CA 1
ATOM 1842 C C . THR B 1 44 ? 17.296 63.887 62.276 1.00 14.88 378 THR B C 1
ATOM 1843 O O . THR B 1 44 ? 18.253 64.423 62.831 1.00 16.90 378 THR B O 1
ATOM 1847 N N . ARG B 1 45 ? 16.124 63.712 62.878 1.00 17.01 379 ARG B N 1
ATOM 1848 C CA . ARG B 1 45 ? 15.935 64.147 64.259 1.00 17.31 379 ARG B CA 1
ATOM 1849 C C . ARG B 1 45 ? 14.916 63.320 65.040 1.00 19.20 379 ARG B C 1
ATOM 1850 O O . ARG B 1 45 ? 13.782 63.126 64.601 1.00 16.21 379 ARG B O 1
ATOM 1858 N N . CYS B 1 46 ? 15.339 62.840 66.205 1.00 10.09 380 CYS B N 1
ATOM 1859 C CA . CYS B 1 46 ? 14.451 62.151 67.134 1.00 11.30 380 CYS B CA 1
ATOM 1860 C C . CYS B 1 46 ? 14.578 62.767 68.526 1.00 13.88 380 CYS B C 1
ATOM 1861 O O . CYS B 1 46 ? 15.491 63.553 68.780 1.00 18.48 380 CYS B O 1
ATOM 1864 N N . ARG B 1 47 ? 13.669 62.406 69.425 1.00 7.62 381 ARG B N 1
ATOM 1865 C CA . ARG B 1 47 ? 13.556 63.095 70.706 1.00 10.19 381 ARG B CA 1
ATOM 1866 C C . ARG B 1 47 ? 13.156 62.161 71.844 1.00 14.77 381 ARG B C 1
ATOM 1867 O O . ARG B 1 47 ? 12.317 61.278 71.671 1.00 19.16 381 ARG B O 1
ATOM 1875 N N . PHE B 1 48 ? 13.764 62.365 73.009 1.00 16.94 382 PHE B N 1
ATOM 1876 C CA . PHE B 1 48 ? 13.409 61.614 74.207 1.00 20.08 382 PHE B CA 1
ATOM 1877 C C . PHE B 1 48 ? 13.106 62.572 75.355 1.00 21.50 382 PHE B C 1
ATOM 1878 O O . PHE B 1 48 ? 14.013 63.074 76.019 1.00 17.83 382 PHE B O 1
ATOM 1886 N N . GLU B 1 49 ? 11.820 62.820 75.579 1.00 17.24 383 GLU B N 1
ATOM 1887 C CA . GLU B 1 49 ? 11.380 63.578 76.741 1.00 19.70 383 GLU B CA 1
ATOM 1888 C C . GLU B 1 49 ? 11.273 62.629 77.926 1.00 23.77 383 GLU B C 1
ATOM 1889 O O . GLU B 1 49 ? 10.267 61.940 78.093 1.00 27.79 383 GLU B O 1
ATOM 1895 N N . VAL B 1 50 ? 12.319 62.595 78.745 1.00 24.04 384 VAL B N 1
ATOM 1896 C CA . VAL B 1 50 ? 12.400 61.631 79.835 1.00 26.53 384 VAL B CA 1
ATOM 1897 C C . VAL B 1 50 ? 11.482 61.994 80.994 1.00 39.59 384 VAL B C 1
ATOM 1898 O O . VAL B 1 50 ? 11.571 63.088 81.550 1.00 32.01 384 VAL B O 1
ATOM 1902 N N . ALA B 1 51 ? 10.598 61.069 81.353 1.00 35.69 385 ALA B N 1
ATOM 1903 C CA . ALA B 1 51 ? 9.747 61.251 82.519 1.00 56.28 385 ALA B CA 1
ATOM 1904 C C . ALA B 1 51 ? 10.508 60.842 83.772 1.00 73.89 385 ALA B C 1
ATOM 1905 O O . ALA B 1 51 ? 11.123 59.776 83.813 1.00 66.73 385 ALA B O 1
ATOM 1907 N N . ALA B 1 52 ? 10.468 61.691 84.791 1.00 82.79 386 ALA B N 1
ATOM 1908 C CA . ALA B 1 52 ? 11.172 61.415 86.035 1.00 73.85 386 ALA B CA 1
ATOM 1909 C C . ALA B 1 52 ? 10.185 61.049 87.135 1.00 81.46 386 ALA B C 1
ATOM 1910 O O . ALA B 1 52 ? 8.972 61.132 86.941 1.00 72.45 386 ALA B O 1
ATOM 1912 N N . GLN B 1 53 ? 10.712 60.636 88.283 1.00 82.57 387 GLN B N 1
ATOM 1913 C CA . GLN B 1 53 ? 9.882 60.327 89.442 1.00 74.09 387 GLN B CA 1
ATOM 1914 C C . GLN B 1 53 ? 9.052 61.544 89.856 1.00 72.74 387 GLN B C 1
ATOM 1915 O O . GLN B 1 53 ? 9.589 62.601 90.193 1.00 74.11 387 GLN B O 1
ATOM 1921 N N . GLY B 1 54 ? 7.735 61.379 89.816 1.00 69.55 388 GLY B N 1
ATOM 1922 C CA . GLY B 1 54 ? 6.803 62.467 90.046 1.00 54.28 388 GLY B CA 1
ATOM 1923 C C . GLY B 1 54 ? 6.255 62.963 88.721 1.00 68.20 388 GLY B C 1
ATOM 1924 O O . GLY B 1 54 ? 5.690 64.053 88.633 1.00 72.55 388 GLY B O 1
ATOM 1925 N N . ASN B 1 55 ? 6.423 62.136 87.692 1.00 53.99 389 ASN B N 1
ATOM 1926 C CA . ASN B 1 55 ? 5.963 62.420 86.328 1.00 55.06 389 ASN B CA 1
ATOM 1927 C C . ASN B 1 55 ? 6.249 63.827 85.776 1.00 47.91 389 ASN B C 1
ATOM 1928 O O . ASN B 1 55 ? 5.542 64.314 84.895 1.00 33.61 389 ASN B O 1
ATOM 1933 N N . PHE B 1 56 ? 7.282 64.483 86.290 1.00 52.23 390 PHE B N 1
ATOM 1934 C CA . PHE B 1 56 ? 7.701 65.752 85.713 1.00 42.95 390 PHE B CA 1
ATOM 1935 C C . PHE B 1 56 ? 8.862 65.490 84.767 1.00 35.44 390 PHE B C 1
ATOM 1936 O O . PHE B 1 56 ? 9.598 64.518 84.933 1.00 44.86 390 PHE B O 1
ATOM 1944 N N . VAL B 1 57 ? 9.024 66.355 83.774 1.00 26.51 391 VAL B N 1
ATOM 1945 C CA . VAL B 1 57 ? 10.126 66.219 82.833 1.00 33.14 391 VAL B CA 1
ATOM 1946 C C . VAL B 1 57 ? 11.332 67.019 83.304 1.00 27.66 391 VAL B C 1
ATOM 1947 O O . VAL B 1 57 ? 11.266 68.240 83.449 1.00 25.12 391 VAL B O 1
ATOM 1951 N N . LYS B 1 58 ? 12.435 66.318 83.541 1.00 25.95 392 LYS B N 1
ATOM 1952 C CA . LYS B 1 58 ? 13.652 66.940 84.043 1.00 35.11 392 LYS B CA 1
ATOM 1953 C C . LYS B 1 58 ? 14.736 66.954 82.975 1.00 26.73 392 LYS B C 1
ATOM 1954 O O . LYS B 1 58 ? 15.700 67.715 83.065 1.00 32.50 392 LYS B O 1
ATOM 1960 N N . ARG B 1 59 ? 14.575 66.107 81.964 1.00 26.33 393 ARG B N 1
ATOM 1961 C CA . ARG B 1 59 ? 15.578 65.977 80.917 1.00 21.62 393 ARG B CA 1
ATOM 1962 C C . ARG B 1 59 ? 14.964 65.674 79.553 1.00 25.59 393 ARG B C 1
ATOM 1963 O O . ARG B 1 59 ? 14.100 64.807 79.428 1.00 20.50 393 ARG B O 1
ATOM 1971 N N . ILE B 1 60 ? 15.416 66.398 78.534 1.00 12.91 394 ILE B N 1
ATOM 1972 C CA . ILE B 1 60 ? 15.003 66.138 77.162 1.00 18.44 394 ILE B CA 1
ATOM 1973 C C . ILE B 1 60 ? 16.220 65.920 76.274 1.00 24.78 394 ILE B C 1
ATOM 1974 O O . ILE B 1 60 ? 17.083 66.792 76.168 1.00 22.05 394 ILE B O 1
ATOM 1979 N N . LEU B 1 61 ? 16.290 64.755 75.639 1.00 13.64 395 LEU B N 1
ATOM 1980 C CA . LEU B 1 61 ? 17.367 64.475 74.699 1.00 16.94 395 LEU B CA 1
ATOM 1981 C C . LEU B 1 61 ? 16.918 64.743 73.269 1.00 10.72 395 LEU B C 1
ATOM 1982 O O . LEU B 1 61 ? 15.864 64.276 72.840 1.00 16.20 395 LEU B O 1
ATOM 1987 N N . ILE B 1 62 ? 17.724 65.503 72.539 1.00 14.47 396 ILE B N 1
ATOM 1988 C CA . ILE B 1 62 ? 17.502 65.710 71.116 1.00 5.57 396 ILE B CA 1
ATOM 1989 C C . ILE B 1 62 ? 18.677 65.126 70.345 1.00 20.46 396 ILE B C 1
ATOM 1990 O O . ILE B 1 62 ? 19.829 65.483 70.591 1.00 12.64 396 ILE B O 1
ATOM 1995 N N . VAL B 1 63 ? 18.384 64.220 69.420 1.00 18.55 397 VAL B N 1
ATOM 1996 C CA . VAL B 1 63 ? 19.421 63.609 68.603 1.00 6.18 397 VAL B CA 1
ATOM 1997 C C . VAL B 1 63 ? 19.242 64.031 67.153 1.00 14.49 397 VAL B C 1
ATOM 1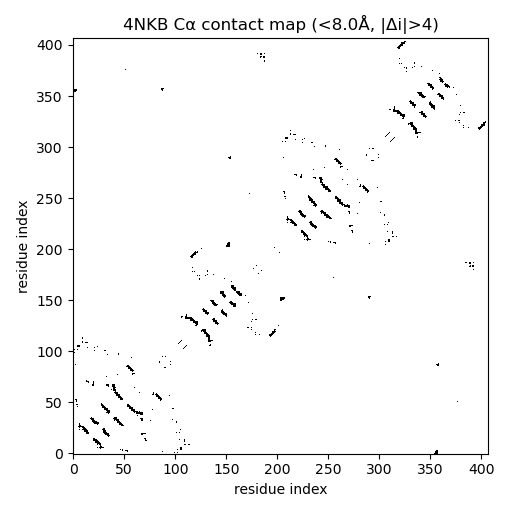998 O O . VAL B 1 63 ? 18.203 63.775 66.547 1.00 18.86 397 VAL B O 1
ATOM 2002 N N . GLU B 1 64 ? 20.259 64.684 66.601 1.00 19.54 398 GLU B N 1
ATOM 2003 C CA . GLU B 1 64 ? 20.175 65.206 65.245 1.00 13.98 398 GLU B CA 1
ATOM 2004 C C . GLU B 1 64 ? 21.369 64.755 64.415 1.00 14.17 398 GLU B C 1
ATOM 2005 O O . GLU B 1 64 ? 22.510 64.808 64.872 1.00 13.32 398 GLU B O 1
ATOM 2011 N N . VAL B 1 65 ? 21.100 64.312 63.191 1.00 11.57 399 VAL B N 1
ATOM 2012 C CA . VAL B 1 65 ? 22.148 63.774 62.332 1.00 22.97 399 VAL B CA 1
ATOM 2013 C C . VAL B 1 65 ? 22.290 64.557 61.032 1.00 19.17 399 VAL B C 1
ATOM 2014 O O . VAL B 1 65 ? 21.358 64.629 60.232 1.00 27.94 399 VAL B O 1
ATOM 2018 N N . ASP B 1 66 ? 23.466 65.142 60.830 1.00 39.56 400 ASP B N 1
ATOM 2019 C CA . ASP B 1 66 ? 23.796 65.789 59.566 1.00 43.17 400 ASP B CA 1
ATOM 2020 C C . ASP B 1 66 ? 24.699 64.890 58.727 1.00 58.16 400 ASP B C 1
ATOM 2021 O O . ASP B 1 66 ? 25.912 64.847 58.935 1.00 46.42 400 ASP B O 1
ATOM 2026 N N . GLU B 1 67 ? 24.091 64.171 57.788 1.00 59.37 401 GLU B N 1
ATOM 2027 C CA . GLU B 1 67 ? 24.790 63.184 56.966 1.00 51.05 401 GLU B CA 1
ATOM 2028 C C . GLU B 1 67 ? 25.437 62.063 57.777 1.00 59.65 401 GLU B C 1
ATOM 2029 O O . GLU B 1 67 ? 24.840 61.003 57.969 1.00 50.35 401 GLU B O 1
ATOM 2035 N N . MET B 1 68 ? 26.654 62.301 58.254 1.00 49.98 402 MET B N 1
ATOM 2036 C CA . MET B 1 68 ? 27.406 61.268 58.954 1.00 57.73 402 MET B CA 1
ATOM 2037 C C . MET B 1 68 ? 27.801 61.698 60.371 1.00 58.04 402 MET B C 1
ATOM 2038 O O . MET B 1 68 ? 28.155 60.862 61.204 1.00 58.84 402 MET B O 1
ATOM 2043 N N . VAL B 1 69 ? 27.729 63.002 60.637 1.00 53.18 403 VAL B N 1
ATOM 2044 C CA . VAL B 1 69 ? 27.962 63.541 61.979 1.00 34.64 403 VAL B CA 1
ATOM 2045 C C . VAL B 1 69 ? 26.654 63.625 62.772 1.00 46.05 403 VAL B C 1
ATOM 2046 O O . VAL B 1 69 ? 25.607 63.968 62.218 1.00 35.93 403 VAL B O 1
ATOM 2050 N N . GLN B 1 70 ? 26.714 63.305 64.062 1.00 30.91 404 GLN B N 1
ATOM 2051 C CA . GLN B 1 70 ? 25.530 63.324 64.913 1.00 20.02 404 GLN B CA 1
ATOM 2052 C C . GLN B 1 70 ? 25.754 64.197 66.140 1.00 17.53 404 GLN B C 1
ATOM 2053 O O . GLN B 1 70 ? 26.786 64.099 66.804 1.00 24.03 404 GLN B O 1
ATOM 2059 N N . THR B 1 71 ? 24.780 65.050 66.435 1.00 12.50 405 THR B N 1
ATOM 2060 C CA . THR B 1 71 ? 24.843 65.905 67.610 1.00 11.50 405 THR B CA 1
ATOM 2061 C C . THR B 1 71 ? 23.730 65.541 68.583 1.00 12.15 405 THR B C 1
ATOM 2062 O O . THR B 1 71 ? 22.569 65.416 68.193 1.00 13.20 405 THR B O 1
ATOM 2066 N N . VAL B 1 72 ? 24.089 65.370 69.850 1.00 7.64 406 VAL B N 1
ATOM 2067 C CA . VAL B 1 72 ? 23.110 65.056 70.881 1.00 12.59 406 VAL B CA 1
ATOM 2068 C C . VAL B 1 72 ? 22.955 66.222 71.849 1.00 11.47 406 VAL B C 1
ATOM 2069 O O . VAL B 1 72 ? 23.899 66.592 72.547 1.00 14.61 406 VAL B O 1
ATOM 2073 N N . TYR B 1 73 ? 21.758 66.797 71.882 1.00 11.41 407 TYR B N 1
ATOM 2074 C CA . TYR B 1 73 ? 21.474 67.918 72.767 1.00 9.85 407 TYR B CA 1
ATOM 2075 C C . TYR B 1 73 ? 20.749 67.429 74.013 1.00 8.42 407 TYR B C 1
ATOM 2076 O O . TYR B 1 73 ? 19.666 66.851 73.925 1.00 23.78 407 TYR B O 1
ATOM 2085 N N . VAL B 1 74 ? 21.350 67.662 75.174 1.00 3.74 408 VAL B N 1
ATOM 2086 C CA . VAL B 1 74 ? 20.764 67.226 76.434 1.00 4.96 408 VAL B CA 1
ATOM 2087 C C . VAL B 1 74 ? 20.242 68.417 77.227 1.00 14.47 408 VAL B C 1
ATOM 2088 O O . VAL B 1 74 ? 21.010 69.137 77.866 1.00 16.03 408 VAL B O 1
ATOM 2092 N N . HIS B 1 75 ? 18.930 68.620 77.178 1.00 8.71 409 HIS B N 1
ATOM 2093 C CA . HIS B 1 75 ? 18.306 69.736 77.875 1.00 18.25 409 HIS B CA 1
ATOM 2094 C C . HIS B 1 75 ? 17.977 69.365 79.314 1.00 27.35 409 HIS B C 1
ATOM 2095 O O . HIS B 1 75 ? 17.497 68.266 79.590 1.00 30.48 409 HIS B O 1
ATOM 2102 N N . ARG B 1 76 ? 18.241 70.292 80.228 1.00 24.11 410 ARG B N 1
ATOM 2103 C CA . ARG B 1 76 ? 17.935 70.087 81.636 1.00 20.00 410 ARG B CA 1
ATOM 2104 C C . ARG B 1 76 ? 16.849 71.047 82.098 1.00 18.32 410 ARG B C 1
ATOM 2105 O O . ARG B 1 76 ? 17.017 72.265 82.045 1.00 21.60 410 ARG B O 1
ATOM 2113 N N . ILE B 1 77 ? 15.731 70.490 82.549 1.00 32.95 411 ILE B N 1
ATOM 2114 C CA . ILE B 1 77 ? 14.593 71.298 82.960 1.00 25.16 411 ILE B CA 1
ATOM 2115 C C . ILE B 1 77 ? 14.418 71.251 84.472 1.00 26.60 411 ILE B C 1
ATOM 2116 O O . ILE B 1 77 ? 14.421 70.172 85.066 1.00 42.15 411 ILE B O 1
ATOM 2121 N N . PRO B 1 78 ? 14.277 72.428 85.103 1.00 24.01 412 PRO B N 1
ATOM 2122 C CA . PRO B 1 78 ? 14.058 72.519 86.550 1.00 20.68 412 PRO B CA 1
ATOM 2123 C C . PRO B 1 78 ? 12.791 71.768 86.946 1.00 34.46 412 PRO B C 1
ATOM 2124 O O . PRO B 1 78 ? 11.824 71.776 86.186 1.00 29.00 412 PRO B O 1
ATOM 2128 N N . ASP B 1 79 ? 12.801 71.129 88.111 1.00 46.50 413 ASP B N 1
ATOM 2129 C CA . ASP B 1 79 ? 11.685 70.286 88.532 1.00 45.39 413 ASP B CA 1
ATOM 2130 C C . ASP B 1 79 ? 10.380 71.062 88.686 1.00 51.85 413 ASP B C 1
ATOM 2131 O O . ASP B 1 79 ? 10.388 72.269 88.934 1.00 39.05 413 ASP B O 1
ATOM 2136 N N . ARG B 1 80 ? 9.266 70.353 88.517 1.00 47.33 414 ARG B N 1
ATOM 2137 C CA . ARG B 1 80 ? 7.928 70.926 88.656 1.00 33.59 414 ARG B CA 1
ATOM 2138 C C . ARG B 1 80 ? 7.673 72.078 87.691 1.00 30.73 414 ARG B C 1
ATOM 2139 O O . ARG B 1 80 ? 6.951 73.023 88.017 1.00 45.96 414 ARG B O 1
ATOM 2147 N N . THR B 1 81 ? 8.259 71.993 86.500 1.00 36.04 415 THR B N 1
ATOM 2148 C CA . THR B 1 81 ? 8.015 73.001 85.480 1.00 37.21 415 THR B CA 1
ATOM 2149 C C . THR B 1 81 ? 7.146 72.463 84.349 1.00 42.70 415 THR B C 1
ATOM 2150 O O . THR B 1 81 ? 6.240 73.146 83.869 1.00 41.83 415 THR B O 1
ATOM 2154 N N . VAL B 1 82 ? 7.415 71.230 83.936 1.00 41.75 416 VAL B N 1
ATOM 2155 C CA . VAL B 1 82 ? 6.663 70.612 82.851 1.00 40.06 416 VAL B CA 1
ATOM 2156 C C . VAL B 1 82 ? 6.367 69.141 83.154 1.00 37.01 416 VAL B C 1
ATOM 2157 O O . VAL B 1 82 ? 7.230 68.416 83.651 1.00 38.67 416 VAL B O 1
ATOM 2161 N N . ARG B 1 83 ? 5.144 68.705 82.869 1.00 35.86 417 ARG B N 1
ATOM 2162 C CA . ARG B 1 83 ? 4.741 67.335 83.167 1.00 30.85 417 ARG B CA 1
ATOM 2163 C C . ARG B 1 83 ? 4.909 66.453 81.938 1.00 23.50 417 ARG B C 1
ATOM 2164 O O . ARG B 1 83 ? 4.852 66.939 80.803 1.00 36.68 417 ARG B O 1
ATOM 2172 N N . GLY B 1 84 ? 5.134 65.161 82.169 1.00 29.95 418 GLY B N 1
ATOM 2173 C CA . GLY B 1 84 ? 5.233 64.200 81.086 1.00 21.19 418 GLY B CA 1
ATOM 2174 C C . GLY B 1 84 ? 3.973 64.195 80.247 1.00 37.43 418 GLY B C 1
ATOM 2175 O O . GLY B 1 84 ? 2.867 64.032 80.762 1.00 43.77 418 GLY B O 1
ATOM 2176 N N . ARG B 1 85 ? 4.147 64.378 78.944 1.00 29.19 419 ARG B N 1
ATOM 2177 C CA . ARG B 1 85 ? 3.020 64.498 78.033 1.00 30.05 419 ARG B CA 1
ATOM 2178 C C . ARG B 1 85 ? 2.738 63.195 77.302 1.00 34.30 419 ARG B C 1
ATOM 2179 O O . ARG B 1 85 ? 3.618 62.347 77.148 1.00 25.70 419 ARG B O 1
ATOM 2187 N N . ASN B 1 86 ? 1.500 63.047 76.846 1.00 23.39 420 ASN B N 1
ATOM 2188 C CA . ASN B 1 86 ? 1.095 61.873 76.089 1.00 30.09 420 ASN B CA 1
ATOM 2189 C C . ASN B 1 86 ? 1.500 62.026 74.628 1.00 35.66 420 ASN B C 1
ATOM 2190 O O . ASN B 1 86 ? 2.130 63.020 74.260 1.00 37.17 420 ASN B O 1
ATOM 2195 N N . GLY B 1 87 ? 1.131 61.056 73.797 1.00 36.15 421 GLY B N 1
ATOM 2196 C CA . GLY B 1 87 ? 1.668 60.971 72.450 1.00 25.33 421 GLY B CA 1
ATOM 2197 C C . GLY B 1 87 ? 1.458 62.151 71.527 1.00 36.96 421 GLY B C 1
ATOM 2198 O O . GLY B 1 87 ? 2.366 62.957 71.348 1.00 46.95 421 GLY B O 1
ATOM 2199 N N . GLU B 1 88 ? 0.269 62.268 70.952 1.00 24.88 422 GLU B N 1
ATOM 2200 C CA . GLU B 1 88 ? -0.010 63.331 69.988 1.00 43.30 422 GLU B CA 1
ATOM 2201 C C . GLU B 1 88 ? -0.037 64.759 70.546 1.00 32.14 422 GLU B C 1
ATOM 2202 O O . GLU B 1 88 ? -0.382 65.697 69.827 1.00 35.30 422 GLU B O 1
ATOM 2208 N N . GLU B 1 89 ? 0.329 64.931 71.812 1.00 32.62 423 GLU B N 1
ATOM 2209 C CA . GLU B 1 89 ? 0.425 66.270 72.386 1.00 30.87 423 GLU B CA 1
ATOM 2210 C C . GLU B 1 89 ? 1.634 67.039 71.850 1.00 43.19 423 GLU B C 1
ATOM 2211 O O . GLU B 1 89 ? 2.575 66.449 71.319 1.00 29.51 423 GLU B O 1
ATOM 2217 N N . GLU B 1 90 ? 1.591 68.361 71.997 1.00 26.71 424 GLU B N 1
ATOM 2218 C CA . GLU B 1 90 ? 2.643 69.251 71.507 1.00 26.64 424 GLU B CA 1
ATOM 2219 C C . GLU B 1 90 ? 4.010 68.956 72.127 1.00 22.83 424 GLU B C 1
ATOM 2220 O O . GLU B 1 90 ? 4.102 68.559 73.289 1.00 20.48 424 GLU B O 1
ATOM 2226 N N . LEU B 1 91 ? 5.066 69.149 71.341 1.00 26.08 425 LEU B N 1
ATOM 2227 C CA . LEU B 1 91 ? 6.434 69.005 71.828 1.00 28.56 425 LEU B CA 1
ATOM 2228 C C . LEU B 1 91 ? 6.744 70.024 72.918 1.00 19.13 425 LEU B C 1
ATOM 2229 O O . LEU B 1 91 ? 6.443 71.210 72.778 1.00 31.71 425 LEU B O 1
ATOM 2234 N N . ILE B 1 92 ? 7.340 69.548 74.007 1.00 11.96 426 ILE B N 1
ATOM 2235 C CA . ILE B 1 92 ? 7.770 70.409 75.103 1.00 18.19 426 ILE B CA 1
ATOM 2236 C C . ILE B 1 92 ? 8.813 71.414 74.620 1.00 16.31 426 ILE B C 1
ATOM 2237 O O . ILE B 1 92 ? 9.734 71.057 73.886 1.00 12.55 426 ILE B O 1
ATOM 2242 N N . THR B 1 93 ? 8.656 72.672 75.023 1.00 19.33 427 THR B N 1
ATOM 2243 C CA . THR B 1 93 ? 9.592 73.724 74.639 1.00 20.03 427 THR B CA 1
ATOM 2244 C C . THR B 1 93 ? 10.983 73.451 75.208 1.00 7.06 427 THR B C 1
ATOM 2245 O O . THR B 1 93 ? 11.129 73.121 76.385 1.00 8.86 427 THR B O 1
ATOM 2249 N N . LEU B 1 94 ? 12.000 73.588 74.364 1.00 17.61 428 LEU B N 1
ATOM 2250 C CA . LEU B 1 94 ? 13.372 73.281 74.755 1.00 19.11 428 LEU B CA 1
ATOM 2251 C C . LEU B 1 94 ? 14.032 74.448 75.484 1.00 18.74 428 LEU B C 1
ATOM 2252 O O . LEU B 1 94 ? 13.563 75.584 75.412 1.00 26.64 428 LEU B O 1
ATOM 2257 N N . THR B 1 95 ? 15.124 74.159 76.185 1.00 17.21 429 THR B N 1
ATOM 2258 C CA . THR B 1 95 ? 15.885 75.191 76.878 1.00 14.89 429 THR B CA 1
ATOM 2259 C C . THR B 1 95 ? 16.891 75.844 75.935 1.00 9.94 429 THR B C 1
ATOM 2260 O O . THR B 1 95 ? 17.168 75.326 74.853 1.00 13.13 429 THR B O 1
ATOM 2264 N N . ASN B 1 96 ? 17.436 76.983 76.348 1.00 18.19 430 ASN B N 1
ATOM 2265 C CA . ASN B 1 96 ? 18.395 77.706 75.520 1.00 30.07 430 ASN B CA 1
ATOM 2266 C C . ASN B 1 96 ? 19.844 77.442 75.923 1.00 26.59 430 ASN B C 1
ATOM 2267 O O . ASN B 1 96 ? 20.766 78.053 75.383 1.00 18.72 430 ASN B O 1
ATOM 2272 N N . ASN B 1 97 ? 20.039 76.533 76.874 1.00 16.64 431 ASN B N 1
ATOM 2273 C CA . ASN B 1 97 ? 21.385 76.145 77.293 1.00 24.71 431 ASN B CA 1
ATOM 2274 C C . ASN B 1 97 ? 21.590 74.634 77.457 1.00 23.95 431 ASN B C 1
ATOM 2275 O O . ASN B 1 97 ? 21.923 74.165 78.546 1.00 19.95 431 ASN B O 1
ATOM 2280 N N . PRO B 1 98 ? 21.411 73.864 76.371 1.00 12.61 432 PRO B N 1
ATOM 2281 C CA . PRO B 1 98 ? 21.575 72.415 76.506 1.00 19.74 432 PRO B CA 1
ATOM 2282 C C . PRO B 1 98 ? 23.037 71.992 76.418 1.00 25.41 432 PRO B C 1
ATOM 2283 O O . PRO B 1 98 ? 23.833 72.657 75.753 1.00 22.28 432 PRO B O 1
ATOM 2287 N N . PHE B 1 99 ? 23.386 70.902 77.093 1.00 19.31 433 PHE B N 1
ATOM 2288 C CA . PHE B 1 99 ? 24.691 70.285 76.907 1.00 13.10 433 PHE B CA 1
ATOM 2289 C C . PHE B 1 99 ? 24.773 69.728 75.491 1.00 25.46 433 PHE B C 1
ATOM 2290 O O . PHE B 1 99 ? 23.807 69.158 74.985 1.00 16.80 433 PHE B O 1
ATOM 2298 N N . VAL B 1 100 ? 25.926 69.898 74.852 1.00 15.48 434 VAL B N 1
ATOM 2299 C CA . VAL B 1 100 ? 26.097 69.468 73.470 1.00 18.67 434 VAL B CA 1
ATOM 2300 C C . VAL B 1 100 ? 27.170 68.389 73.352 1.00 31.56 434 VAL B C 1
ATOM 2301 O O . VAL B 1 100 ? 28.267 68.529 73.891 1.00 31.16 434 VAL B O 1
ATOM 2305 N N . TYR B 1 101 ? 26.843 67.311 72.644 1.00 24.30 435 TYR B N 1
ATOM 2306 C CA . TYR B 1 101 ? 27.777 66.209 72.448 1.00 27.21 435 TYR B CA 1
ATOM 2307 C C . TYR B 1 101 ? 27.875 65.847 70.969 1.00 21.21 435 TYR B C 1
ATOM 2308 O O . TYR B 1 101 ? 26.859 65.659 70.301 1.00 13.72 435 TYR B O 1
ATOM 2317 N N . THR B 1 102 ? 29.100 65.746 70.462 1.00 21.65 436 THR B N 1
ATOM 2318 C CA . THR B 1 102 ? 29.315 65.474 69.044 1.00 27.73 436 THR B CA 1
ATOM 2319 C C . THR B 1 102 ? 29.785 64.044 68.798 1.00 22.84 436 THR B C 1
ATOM 2320 O O . THR B 1 102 ? 29.880 63.600 67.653 1.00 21.14 436 THR B O 1
ATOM 2324 N N . SER B 1 103 ? 30.084 63.331 69.876 1.00 10.90 437 SER B N 1
ATOM 2325 C CA . SER B 1 103 ? 30.467 61.928 69.784 1.00 26.16 437 SER B CA 1
ATOM 2326 C C . SER B 1 103 ? 30.058 61.170 71.049 1.00 23.85 437 SER B C 1
ATOM 2327 O O . SER B 1 103 ? 29.823 61.773 72.096 1.00 24.84 437 SER B O 1
ATOM 2330 N N . TYR B 1 104 ? 29.969 59.849 70.937 1.00 24.03 438 TYR B N 1
ATOM 2331 C CA . TYR B 1 104 ? 29.443 58.997 72.005 1.00 19.55 438 TYR B CA 1
ATOM 2332 C C . TYR B 1 104 ? 30.190 59.028 73.347 1.00 35.32 438 TYR B C 1
ATOM 2333 O O . TYR B 1 104 ? 29.564 59.152 74.400 1.00 33.63 438 TYR B O 1
ATOM 2342 N N . SER B 1 105 ? 31.515 58.916 73.313 1.00 29.86 439 SER B N 1
ATOM 2343 C CA . SER B 1 105 ? 32.306 58.843 74.545 1.00 38.58 439 SER B CA 1
ATOM 2344 C C . SER B 1 105 ? 32.334 60.172 75.304 1.00 32.76 439 SER B C 1
ATOM 2345 O O . SER B 1 105 ? 32.626 60.203 76.499 1.00 32.74 439 SER B O 1
ATOM 2348 N N . GLN B 1 106 ? 32.042 61.264 74.601 1.00 24.05 440 GLN B N 1
ATOM 2349 C CA . GLN B 1 106 ? 31.949 62.582 75.225 1.00 21.20 440 GLN B CA 1
ATOM 2350 C C . GLN B 1 106 ? 30.824 62.607 76.247 1.00 32.43 440 GLN B C 1
ATOM 2351 O O . GLN B 1 106 ? 30.902 63.304 77.259 1.00 38.82 440 GLN B O 1
ATOM 2357 N N . MET B 1 107 ? 29.774 61.843 75.969 1.00 35.71 441 MET B N 1
ATOM 2358 C CA . MET B 1 107 ? 28.617 61.780 76.846 1.00 37.08 441 MET B CA 1
ATOM 2359 C C . MET B 1 107 ? 28.971 61.051 78.134 1.00 21.96 441 MET B C 1
ATOM 2360 O O . MET B 1 107 ? 29.612 60.000 78.099 1.00 40.73 441 MET B O 1
ATOM 2365 N N . PRO B 1 108 ? 28.559 61.609 79.280 1.00 36.32 442 PRO B N 1
ATOM 2366 C CA . PRO B 1 108 ? 28.733 60.886 80.543 1.00 35.43 442 PRO B CA 1
ATOM 2367 C C . PRO B 1 108 ? 27.826 59.662 80.591 1.00 28.67 442 PRO B C 1
ATOM 2368 O O . PRO B 1 108 ? 26.832 59.612 79.866 1.00 42.94 442 PRO B O 1
ATOM 2372 N N . LYS B 1 109 ? 28.165 58.696 81.441 1.00 34.76 443 LYS B N 1
ATOM 2373 C CA . LYS B 1 109 ? 27.466 57.415 81.475 1.00 40.29 443 LYS B CA 1
ATOM 2374 C C . LYS B 1 109 ? 25.993 57.552 81.855 1.00 49.40 443 LYS B C 1
ATOM 2375 O O . LYS B 1 109 ? 25.144 56.804 81.370 1.00 30.97 443 LYS B O 1
ATOM 2381 N N . GLU B 1 110 ? 25.698 58.519 82.716 1.00 36.91 444 GLU B N 1
ATOM 2382 C CA . GLU B 1 110 ? 24.333 58.747 83.174 1.00 35.34 444 GLU B CA 1
ATOM 2383 C C . GLU B 1 110 ? 23.458 59.306 82.051 1.00 43.38 444 GLU B C 1
ATOM 2384 O O . GLU B 1 110 ? 22.249 59.072 82.022 1.00 35.51 444 GLU B O 1
ATOM 2390 N N . VAL B 1 111 ? 24.076 60.042 81.132 1.00 33.70 445 VAL B N 1
ATOM 2391 C CA . VAL B 1 111 ? 23.387 60.535 79.945 1.00 23.78 445 VAL B CA 1
ATOM 2392 C C . VAL B 1 111 ? 23.384 59.446 78.868 1.00 29.46 445 VAL B C 1
ATOM 2393 O O . VAL B 1 111 ? 22.426 59.312 78.101 1.00 15.23 445 VAL B O 1
ATOM 2397 N N . GLN B 1 112 ? 24.454 58.654 78.839 1.00 28.65 446 GLN B N 1
ATOM 2398 C CA . GLN B 1 112 ? 24.586 57.557 77.886 1.00 20.46 446 GLN B CA 1
ATOM 2399 C C . GLN B 1 112 ? 23.479 56.522 78.064 1.00 29.83 446 GLN B C 1
ATOM 2400 O O . GLN B 1 112 ? 23.003 55.942 77.090 1.00 26.75 446 GLN B O 1
ATOM 2406 N N . ASN B 1 113 ? 23.077 56.294 79.311 1.00 30.46 447 ASN B N 1
ATOM 2407 C CA . ASN B 1 113 ? 21.968 55.393 79.604 1.00 19.66 447 ASN B CA 1
ATOM 2408 C C . ASN B 1 113 ? 20.665 55.856 78.955 1.00 28.81 447 ASN B C 1
ATOM 2409 O O . ASN B 1 113 ? 19.964 55.064 78.325 1.00 26.20 447 ASN B O 1
ATOM 2414 N N . ASP B 1 114 ? 20.344 57.137 79.113 1.00 21.42 448 ASP B N 1
ATOM 2415 C CA . ASP B 1 114 ? 19.149 57.707 78.496 1.00 18.11 448 ASP B CA 1
ATOM 2416 C C . ASP B 1 114 ? 19.229 57.665 76.972 1.00 19.15 448 ASP B C 1
ATOM 2417 O O . ASP B 1 114 ? 18.212 57.524 76.294 1.00 17.82 448 ASP B O 1
ATOM 2422 N N . TYR B 1 115 ? 20.440 57.795 76.440 1.00 13.56 449 TYR B N 1
ATOM 2423 C CA . TYR B 1 115 ? 20.654 57.689 75.001 1.00 13.63 449 TYR B CA 1
ATOM 2424 C C . TYR B 1 115 ? 20.380 56.267 74.519 1.00 19.07 449 TYR B C 1
ATOM 2425 O O . TYR B 1 115 ? 19.805 56.072 73.448 1.00 32.73 449 TYR B O 1
ATOM 2434 N N . MET B 1 116 ? 20.803 55.279 75.307 1.00 21.79 450 MET B N 1
ATOM 2435 C CA A MET B 1 116 ? 20.559 53.864 75.009 0.43 30.16 450 MET B CA 1
ATOM 2436 C CA B MET B 1 116 ? 20.569 53.893 74.933 0.57 30.27 450 MET B CA 1
ATOM 2437 C C . MET B 1 116 ? 19.076 53.585 74.848 1.00 15.88 450 MET B C 1
ATOM 2438 O O . MET B 1 116 ? 18.644 52.894 73.928 1.00 30.85 450 MET B O 1
ATOM 2447 N N . ARG B 1 117 ? 18.300 54.116 75.787 1.00 14.58 451 ARG B N 1
ATOM 2448 C CA . ARG B 1 117 ? 16.860 53.904 75.815 1.00 17.35 451 ARG B CA 1
ATOM 2449 C C . ARG B 1 117 ? 16.183 54.458 74.562 1.00 21.36 451 ARG B C 1
ATOM 2450 O O . ARG B 1 117 ? 15.236 53.864 74.047 1.00 21.79 451 ARG B O 1
ATOM 2458 N N . LEU B 1 118 ? 16.678 55.591 74.071 1.00 12.41 452 LEU B N 1
ATOM 2459 C CA . LEU B 1 118 ? 16.113 56.218 72.879 1.00 13.77 452 LEU B CA 1
ATOM 2460 C C . LEU B 1 118 ? 16.458 55.465 71.597 1.00 7.97 452 LEU B C 1
ATOM 2461 O O . LEU B 1 118 ? 15.576 55.180 70.783 1.00 17.85 452 LEU B O 1
ATOM 2466 N N . GLN B 1 119 ? 17.735 55.143 71.418 1.00 12.15 453 GLN B N 1
ATOM 2467 C CA . GLN B 1 119 ? 18.167 54.461 70.206 1.00 17.59 453 GLN B CA 1
ATOM 2468 C C . GLN B 1 119 ? 17.625 53.032 70.168 1.00 11.98 453 GLN B C 1
ATOM 2469 O O . GLN B 1 119 ? 17.398 52.482 69.093 1.00 13.91 453 GLN B O 1
ATOM 2475 N N . LYS B 1 120 ? 17.424 52.434 71.340 1.00 20.41 454 LYS B N 1
ATOM 2476 C CA . LYS B 1 120 ? 16.826 51.105 71.408 1.00 26.48 454 LYS B CA 1
ATOM 2477 C C . LYS B 1 120 ? 15.368 51.184 70.976 1.00 20.96 454 LYS B C 1
ATOM 2478 O O . LYS B 1 120 ? 14.898 50.362 70.190 1.00 20.08 454 LYS B O 1
ATOM 2484 N N . MET B 1 121 ? 14.656 52.173 71.509 1.00 16.47 455 MET B N 1
ATOM 2485 C CA . MET B 1 121 ? 13.251 52.374 71.177 1.00 10.97 455 MET B CA 1
ATOM 2486 C C . MET B 1 121 ? 13.069 52.616 69.682 1.00 9.01 455 MET B C 1
ATOM 2487 O O . MET B 1 121 ? 12.071 52.203 69.096 1.00 12.75 455 MET B O 1
ATOM 2492 N N . VAL B 1 122 ? 14.045 53.278 69.069 1.00 13.66 456 VAL B N 1
ATOM 2493 C CA . VAL B 1 122 ? 13.988 53.587 67.644 1.00 11.55 456 VAL B CA 1
ATOM 2494 C C . VAL B 1 122 ? 14.426 52.411 66.769 1.00 14.78 456 VAL B C 1
ATOM 2495 O O . VAL B 1 122 ? 13.761 52.076 65.788 1.00 11.22 456 VAL B O 1
ATOM 2499 N N . ALA B 1 123 ? 15.538 51.779 67.134 1.00 12.96 457 ALA B N 1
ATOM 2500 C CA . ALA B 1 123 ? 16.120 50.722 66.309 1.00 15.32 457 ALA B CA 1
ATOM 2501 C C . ALA B 1 123 ? 15.488 49.350 66.535 1.00 17.50 457 ALA B C 1
ATOM 2502 O O . ALA B 1 123 ? 15.581 48.473 65.676 1.00 24.31 457 ALA B O 1
ATOM 2504 N N . VAL B 1 124 ? 14.853 49.160 67.688 1.00 21.18 458 VAL B N 1
ATOM 2505 C CA . VAL B 1 124 ? 14.231 47.875 68.001 1.00 18.78 458 VAL B CA 1
ATOM 2506 C C . VAL B 1 124 ? 12.706 47.931 67.940 1.00 23.27 458 VAL B C 1
ATOM 2507 O O . VAL B 1 124 ? 12.089 47.299 67.082 1.00 18.53 458 VAL B O 1
ATOM 2511 N N . THR B 1 125 ? 12.102 48.685 68.854 1.00 17.91 459 THR B N 1
ATOM 2512 C CA . THR B 1 125 ? 10.647 48.737 68.962 1.00 12.04 459 THR B CA 1
ATOM 2513 C C . THR B 1 125 ? 9.986 49.409 67.762 1.00 16.00 459 THR B C 1
ATOM 2514 O O . THR B 1 125 ? 9.144 48.809 67.095 1.00 14.38 459 THR B O 1
ATOM 2518 N N . ILE B 1 126 ? 10.366 50.655 67.497 1.00 14.02 460 ILE B N 1
ATOM 2519 C CA . ILE B 1 126 ? 9.789 51.414 66.390 1.00 22.61 460 ILE B CA 1
ATOM 2520 C C . ILE B 1 126 ? 10.099 50.776 65.039 1.00 12.91 460 ILE B C 1
ATOM 2521 O O . ILE B 1 126 ? 9.205 50.585 64.213 1.00 13.26 460 ILE B O 1
ATOM 2526 N N . SER B 1 127 ? 11.368 50.439 64.824 1.00 11.97 461 SER B N 1
ATOM 2527 C CA . SER B 1 127 ? 11.801 49.841 63.566 1.00 10.06 461 SER B CA 1
ATOM 2528 C C . SER B 1 127 ? 11.115 48.499 63.325 1.00 11.04 461 SER B C 1
ATOM 2529 O O . SER B 1 127 ? 10.953 48.070 62.184 1.00 8.87 461 SER B O 1
ATOM 2532 N N . GLY B 1 128 ? 10.718 47.841 64.410 1.00 10.66 462 GLY B N 1
ATOM 2533 C CA . GLY B 1 128 ? 10.022 46.570 64.325 1.00 19.75 462 GLY B CA 1
ATOM 2534 C C . GLY B 1 128 ? 8.577 46.685 63.873 1.00 11.45 462 GLY B C 1
ATOM 2535 O O . GLY B 1 128 ? 7.976 45.696 63.454 1.00 19.42 462 GLY B O 1
ATOM 2536 N N . ARG B 1 129 ? 8.019 47.890 63.954 1.00 13.00 463 ARG B N 1
ATOM 2537 C CA . ARG B 1 129 ? 6.630 48.125 63.558 1.00 11.45 463 ARG B CA 1
ATOM 2538 C C . ARG B 1 129 ? 6.514 48.587 62.113 1.00 12.78 463 ARG B C 1
ATOM 2539 O O . ARG B 1 129 ? 5.423 48.577 61.537 1.00 19.02 463 ARG B O 1
ATOM 2547 N N . VAL B 1 130 ? 7.640 48.975 61.521 1.00 17.05 464 VAL B N 1
ATOM 2548 C CA . VAL B 1 130 ? 7.619 49.562 60.187 1.00 15.92 464 VAL B CA 1
ATOM 2549 C C . VAL B 1 130 ? 8.079 48.584 59.115 1.00 14.64 464 VAL B C 1
ATOM 2550 O O . VAL B 1 130 ? 9.208 48.094 59.146 1.00 20.39 464 VAL B O 1
ATOM 2554 N N . ALA B 1 131 ? 7.193 48.310 58.164 1.00 17.95 465 ALA B N 1
ATOM 2555 C CA . ALA B 1 131 ? 7.503 47.402 57.070 1.00 19.77 465 ALA B CA 1
ATOM 2556 C C . ALA B 1 131 ? 8.370 48.114 56.043 1.00 14.43 465 ALA B C 1
ATOM 2557 O O . ALA B 1 131 ? 8.093 49.252 55.667 1.00 9.14 465 ALA B O 1
ATOM 2559 N N . LYS B 1 132 ? 9.426 47.442 55.597 1.00 10.04 466 LYS B N 1
ATOM 2560 C CA . LYS B 1 132 ? 10.342 48.031 54.632 1.00 9.60 466 LYS B CA 1
ATOM 2561 C C . LYS B 1 132 ? 10.147 47.382 53.268 1.00 4.20 466 LYS B C 1
ATOM 2562 O O . LYS B 1 132 ? 9.996 48.071 52.262 1.00 5.83 466 LYS B O 1
ATOM 2568 N N . VAL B 1 133 ? 10.157 46.054 53.235 1.00 3.71 467 VAL B N 1
ATOM 2569 C CA . VAL B 1 133 ? 9.839 45.334 52.007 1.00 10.53 467 VAL B CA 1
ATOM 2570 C C . VAL B 1 133 ? 8.744 44.300 52.282 1.00 26.91 467 VAL B C 1
ATOM 2571 O O . VAL B 1 133 ? 8.779 43.581 53.283 1.00 13.38 467 VAL B O 1
ATOM 2575 N N . THR B 1 134 ? 7.738 44.275 51.417 1.00 17.73 468 THR B N 1
ATOM 2576 C CA . THR B 1 134 ? 6.664 43.300 51.537 1.00 14.39 468 THR B CA 1
ATOM 2577 C C . THR B 1 134 ? 6.562 42.502 50.247 1.00 11.39 468 THR B C 1
ATOM 2578 O O . THR B 1 134 ? 6.473 43.071 49.158 1.00 6.05 468 THR B O 1
ATOM 2582 N N . PHE B 1 135 ? 6.580 41.181 50.376 1.00 13.63 469 PHE B N 1
ATOM 2583 C CA . PHE B 1 135 ? 6.508 40.306 49.217 1.00 19.70 469 PHE B CA 1
ATOM 2584 C C . PHE B 1 135 ? 5.179 39.565 49.213 1.00 16.02 469 PHE B C 1
ATOM 2585 O O . PHE B 1 135 ? 4.845 38.859 50.163 1.00 16.14 469 PHE B O 1
ATOM 2593 N N . ARG B 1 136 ? 4.427 39.735 48.132 1.00 17.77 470 ARG B N 1
ATOM 2594 C CA . ARG B 1 136 ? 3.130 39.091 47.991 1.00 24.78 470 ARG B CA 1
ATOM 2595 C C . ARG B 1 136 ? 3.271 37.737 47.312 1.00 12.01 470 ARG B C 1
ATOM 2596 O O . ARG B 1 136 ? 3.892 37.628 46.253 1.00 17.03 470 ARG B O 1
ATOM 2604 N N . ARG B 1 137 ? 2.686 36.715 47.929 1.00 17.89 471 ARG B N 1
ATOM 2605 C CA . ARG B 1 137 ? 2.660 35.366 47.366 1.00 40.12 471 ARG B CA 1
ATOM 2606 C C . ARG B 1 137 ? 4.025 34.828 46.952 1.00 45.92 471 ARG B C 1
ATOM 2607 O O . ARG B 1 137 ? 4.242 34.532 45.776 1.00 37.28 471 ARG B O 1
ATOM 2615 N N . PRO B 1 138 ? 4.956 34.704 47.907 1.00 53.53 472 PRO B N 1
ATOM 2616 C CA . PRO B 1 138 ? 6.213 34.061 47.522 1.00 60.19 472 PRO B CA 1
ATOM 2617 C C . PRO B 1 138 ? 6.022 32.612 47.111 1.00 43.23 472 PRO B C 1
ATOM 2618 O O . PRO B 1 138 ? 5.054 31.974 47.516 1.00 34.01 472 PRO B O 1
ATOM 2622 N N . SER B 1 139 ? 6.944 32.094 46.307 1.00 36.87 473 SER B N 1
ATOM 2623 C CA . SER B 1 139 ? 6.895 30.686 45.922 1.00 52.65 473 SER B CA 1
ATOM 2624 C C . SER B 1 139 ? 6.953 29.841 47.188 1.00 56.10 473 SER B C 1
ATOM 2625 O O . SER B 1 139 ? 6.659 28.653 47.176 1.00 45.60 473 SER B O 1
ATOM 2628 N N . GLN B 1 140 ? 7.405 30.458 48.269 1.00 62.59 474 GLN B N 1
ATOM 2629 C CA . GLN B 1 140 ? 7.396 29.835 49.586 1.00 53.58 474 GLN B CA 1
ATOM 2630 C C . GLN B 1 140 ? 6.059 29.825 50.313 1.00 55.86 474 GLN B C 1
ATOM 2631 O O . GLN B 1 140 ? 5.790 28.956 51.153 1.00 33.29 474 GLN B O 1
ATOM 2637 N N . PHE B 1 141 ? 5.221 30.795 49.975 1.00 67.00 475 PHE B N 1
ATOM 2638 C CA . PHE B 1 141 ? 3.887 30.934 50.550 1.00 28.98 475 PHE B CA 1
ATOM 2639 C C . PHE B 1 141 ? 2.961 31.677 49.560 1.00 44.54 475 PHE B C 1
ATOM 2640 O O . PHE B 1 141 ? 2.656 32.845 49.791 1.00 58.36 475 PHE B O 1
ATOM 2648 N N . PRO B 1 142 ? 2.477 31.024 48.479 1.00 63.77 476 PRO B N 1
ATOM 2649 C CA . PRO B 1 142 ? 1.708 31.871 47.560 1.00 54.35 476 PRO B CA 1
ATOM 2650 C C . PRO B 1 142 ? 0.332 32.320 48.106 1.00 33.23 476 PRO B C 1
ATOM 2651 O O . PRO B 1 142 ? -0.502 32.798 47.335 1.00 41.67 476 PRO B O 1
ATOM 2655 N N . ASP B 1 143 ? 0.090 32.146 49.403 1.00 34.83 477 ASP B N 1
ATOM 2656 C CA . ASP B 1 143 ? -1.223 32.408 49.976 1.00 23.94 477 ASP B CA 1
ATOM 2657 C C . ASP B 1 143 ? -1.208 33.538 51.015 1.00 40.37 477 ASP B C 1
ATOM 2658 O O . ASP B 1 143 ? -2.212 33.799 51.677 1.00 53.47 477 ASP B O 1
ATOM 2663 N N . ALA B 1 144 ? -0.053 34.178 51.178 1.00 41.85 478 ALA B N 1
ATOM 2664 C CA . ALA B 1 144 ? 0.099 35.273 52.137 1.00 43.61 478 ALA B CA 1
ATOM 2665 C C . ALA B 1 144 ? 1.086 36.328 51.650 1.00 28.28 478 ALA B C 1
ATOM 2666 O O . ALA B 1 144 ? 1.515 36.309 50.497 1.00 17.83 478 ALA B O 1
ATOM 2668 N N . GLN B 1 145 ? 1.450 37.240 52.545 1.00 18.80 479 GLN B N 1
ATOM 2669 C CA . GLN B 1 145 ? 2.478 38.233 52.256 1.00 25.78 479 GLN B CA 1
ATOM 2670 C C . GLN B 1 145 ? 3.570 38.248 53.327 1.00 17.02 479 GLN B C 1
ATOM 2671 O O . GLN B 1 145 ? 3.286 38.188 54.524 1.00 16.82 479 GLN B O 1
ATOM 2677 N N . ALA B 1 146 ? 4.822 38.298 52.885 1.00 17.48 480 ALA B N 1
ATOM 2678 C CA . ALA B 1 146 ? 5.955 38.305 53.803 1.00 13.76 480 ALA B CA 1
ATOM 2679 C C . ALA B 1 146 ? 6.513 39.714 53.957 1.00 16.22 480 ALA B C 1
ATOM 2680 O O . ALA B 1 146 ? 6.832 40.374 52.969 1.00 16.75 480 ALA B O 1
ATOM 2682 N N . GLN B 1 147 ? 6.626 40.171 55.200 1.00 7.71 481 GLN B N 1
ATOM 2683 C CA . GLN B 1 147 ? 7.141 41.507 55.477 1.00 15.93 481 GLN B CA 1
ATOM 2684 C C . GLN B 1 147 ? 8.478 41.494 56.207 1.00 15.39 481 GLN B C 1
ATOM 2685 O O . GLN B 1 147 ? 8.603 40.915 57.286 1.00 19.12 481 GLN B O 1
ATOM 2691 N N . LEU B 1 148 ? 9.476 42.139 55.612 1.00 10.04 482 LEU B N 1
ATOM 2692 C CA . LEU B 1 148 ? 10.733 42.398 56.300 1.00 17.33 482 LEU B CA 1
ATOM 2693 C C . LEU B 1 148 ? 10.663 43.797 56.900 1.00 10.57 482 LEU B C 1
ATOM 2694 O O . LEU B 1 148 ? 10.532 44.783 56.175 1.00 3.27 482 LEU B O 1
ATOM 2699 N N . MET B 1 149 ? 10.744 43.879 58.223 1.00 9.65 483 MET B N 1
ATOM 2700 C CA . MET B 1 149 ? 10.617 45.155 58.915 1.00 6.52 483 MET B CA 1
ATOM 2701 C C . MET B 1 149 ? 11.943 45.912 58.915 1.00 21.48 483 MET B C 1
ATOM 2702 O O . MET B 1 149 ? 12.970 45.379 58.492 1.00 10.50 483 MET B O 1
ATOM 2707 N N . GLU B 1 150 ? 11.914 47.155 59.387 1.00 11.32 484 GLU B N 1
ATOM 2708 C CA . GLU B 1 150 ? 13.101 48.008 59.397 1.00 16.83 484 GLU B CA 1
ATOM 2709 C C . GLU B 1 150 ? 14.231 47.441 60.254 1.00 18.05 484 GLU B C 1
ATOM 2710 O O . GLU B 1 150 ? 15.407 47.619 59.935 1.00 22.46 484 GLU B O 1
ATOM 2716 N N . ASN B 1 151 ? 13.875 46.762 61.339 1.00 15.30 485 ASN B N 1
ATOM 2717 C CA . ASN B 1 151 ? 14.873 46.198 62.242 1.00 11.79 485 ASN B CA 1
ATOM 2718 C C . ASN B 1 151 ? 15.374 44.828 61.791 1.00 11.89 485 ASN B C 1
ATOM 2719 O O . ASN B 1 151 ? 16.109 44.157 62.514 1.00 4.94 485 ASN B O 1
ATOM 2724 N N . GLY B 1 152 ? 14.968 44.419 60.593 1.00 18.65 486 GLY B N 1
ATOM 2725 C CA . GLY B 1 152 ? 15.388 43.146 60.039 1.00 17.36 486 GLY B CA 1
ATOM 2726 C C . GLY B 1 152 ? 14.479 41.982 60.389 1.00 19.76 486 GLY B C 1
ATOM 2727 O O . GLY B 1 152 ? 14.662 40.875 59.881 1.00 11.82 486 GLY B O 1
ATOM 2728 N N . ASP B 1 153 ? 13.501 42.225 61.257 1.00 10.68 487 ASP B N 1
ATOM 2729 C CA . ASP B 1 153 ? 12.547 41.185 61.628 1.00 19.68 487 ASP B CA 1
ATOM 2730 C C . ASP B 1 153 ? 11.705 40.766 60.431 1.00 15.76 487 ASP B C 1
ATOM 2731 O O . ASP B 1 153 ? 11.400 41.580 59.558 1.00 15.98 487 ASP B O 1
ATOM 2736 N N . LEU B 1 154 ? 11.334 39.492 60.396 1.00 19.37 488 LEU B N 1
ATOM 2737 C CA . LEU B 1 154 ? 10.468 38.983 59.342 1.00 25.72 488 LEU B CA 1
ATOM 2738 C C . LEU B 1 154 ? 9.082 38.680 59.894 1.00 21.98 488 LEU B C 1
ATOM 2739 O O . LEU B 1 154 ? 8.942 37.978 60.896 1.00 25.03 488 LEU B O 1
ATOM 2744 N N . ARG B 1 155 ? 8.059 39.213 59.237 1.00 19.75 489 ARG B N 1
ATOM 2745 C CA . ARG B 1 155 ? 6.685 38.984 59.660 1.00 21.35 489 ARG B CA 1
ATOM 2746 C C . ARG B 1 155 ? 5.842 38.443 58.512 1.00 19.67 489 ARG B C 1
ATOM 2747 O O . ARG B 1 155 ? 5.629 39.123 57.509 1.00 13.55 489 ARG B O 1
ATOM 2755 N N . ILE B 1 156 ? 5.368 37.212 58.668 1.00 14.56 490 ILE B N 1
ATOM 2756 C CA . ILE B 1 156 ? 4.544 36.577 57.649 1.00 24.94 490 ILE B CA 1
ATOM 2757 C C . ILE B 1 156 ? 3.087 36.569 58.089 1.00 35.36 490 ILE B C 1
ATOM 2758 O O . ILE B 1 156 ? 2.707 35.841 59.006 1.00 28.68 490 ILE B O 1
ATOM 2763 N N . LYS B 1 157 ? 2.277 37.392 57.432 1.00 34.02 491 LYS B N 1
ATOM 2764 C CA . LYS B 1 157 ? 0.871 37.518 57.784 1.00 52.58 491 LYS B CA 1
ATOM 2765 C C . LYS B 1 157 ? 0.050 36.375 57.207 1.00 43.71 491 LYS B C 1
ATOM 2766 O O . LYS B 1 157 ? -0.117 36.274 55.997 1.00 51.59 491 LYS B O 1
ATOM 2772 N N . LEU B 1 158 ? -0.489 35.533 58.082 1.00 51.70 492 LEU B N 1
ATOM 2773 C CA . LEU B 1 158 ? -1.352 34.441 57.660 1.00 61.46 492 LEU B CA 1
ATOM 2774 C C . LEU B 1 158 ? -2.782 34.819 58.016 1.00 77.47 492 LEU B C 1
ATOM 2775 O O . LEU B 1 158 ? -3.001 35.827 58.689 1.00 78.58 492 LEU B O 1
ATOM 2780 N N . PRO B 1 159 ? -3.767 34.036 57.548 1.00 87.16 493 PRO B N 1
ATOM 2781 C CA . PRO B 1 159 ? -5.104 34.254 58.104 1.00 69.59 493 PRO B CA 1
ATOM 2782 C C . PRO B 1 159 ? -5.111 34.004 59.609 1.00 77.02 493 PRO B C 1
ATOM 2783 O O . PRO B 1 159 ? -4.902 32.870 60.044 1.00 64.48 493 PRO B O 1
ATOM 2787 N N . ARG B 1 160 ? -5.318 35.070 60.377 1.00 79.68 494 ARG B N 1
ATOM 2788 C CA . ARG B 1 160 ? -5.468 35.002 61.832 1.00 78.39 494 ARG B CA 1
ATOM 2789 C C . ARG B 1 160 ? -4.201 34.654 62.635 1.00 68.66 494 ARG B C 1
ATOM 2790 O O . ARG B 1 160 ? -4.272 34.440 63.846 1.00 58.71 494 ARG B O 1
ATOM 2798 N N . SER B 1 161 ? -3.049 34.598 61.975 1.00 51.48 495 SER B N 1
ATOM 2799 C CA . SER B 1 161 ? -1.797 34.323 62.683 1.00 65.72 495 SER B CA 1
ATOM 2800 C C . SER B 1 161 ? -0.587 34.940 61.984 1.00 51.86 495 SER B C 1
ATOM 2801 O O . SER B 1 161 ? -0.601 35.148 60.773 1.00 49.82 495 SER B O 1
ATOM 2804 N N . VAL B 1 162 ? 0.453 35.245 62.755 1.00 42.59 496 VAL B N 1
ATOM 2805 C CA . VAL B 1 162 ? 1.675 35.815 62.193 1.00 36.65 496 VAL B CA 1
ATOM 2806 C C . VAL B 1 162 ? 2.913 34.987 62.533 1.00 29.63 496 VAL B C 1
ATOM 2807 O O . VAL B 1 162 ? 3.211 34.757 63.705 1.00 30.97 496 VAL B O 1
ATOM 2811 N N . ILE B 1 163 ? 3.628 34.540 61.504 1.00 24.21 497 ILE B N 1
ATOM 2812 C CA . ILE B 1 163 ? 4.913 33.878 61.702 1.00 30.49 497 ILE B CA 1
ATOM 2813 C C . ILE B 1 163 ? 6.010 34.928 61.843 1.00 26.70 497 ILE B C 1
ATOM 2814 O O . ILE B 1 163 ? 6.286 35.680 60.909 1.00 24.48 497 ILE B O 1
ATOM 2819 N N . VAL B 1 164 ? 6.632 34.973 63.017 1.00 19.73 498 VAL B N 1
ATOM 2820 C CA . VAL B 1 164 ? 7.635 35.989 63.317 1.00 25.63 498 VAL B CA 1
ATOM 2821 C C . VAL B 1 164 ? 9.048 35.417 63.421 1.00 28.10 498 VAL B C 1
ATOM 2822 O O . VAL B 1 164 ? 9.284 34.448 64.144 1.00 28.34 498 VAL B O 1
ATOM 2826 N N . ARG B 1 165 ? 9.982 36.022 62.694 1.00 23.78 499 ARG B N 1
ATOM 2827 C CA . ARG B 1 165 ? 11.397 35.710 62.858 1.00 30.23 499 ARG B CA 1
ATOM 2828 C C . ARG B 1 165 ? 12.141 36.929 63.391 1.00 26.92 499 ARG B C 1
ATOM 2829 O O . ARG B 1 165 ? 12.280 37.935 62.696 1.00 23.05 499 ARG B O 1
ATOM 2837 N N . LYS B 1 166 ? 12.617 36.831 64.628 1.00 23.55 500 LYS B N 1
ATOM 2838 C CA . LYS B 1 166 ? 13.349 37.925 65.257 1.00 24.27 500 LYS B CA 1
ATOM 2839 C C . LYS B 1 166 ? 14.782 38.031 64.743 1.00 25.35 500 LYS B C 1
ATOM 2840 O O . LYS B 1 166 ? 15.533 37.059 64.766 1.00 15.86 500 LYS B O 1
ATOM 2846 N N . MET B 1 167 ? 15.147 39.218 64.270 1.00 24.49 501 MET B N 1
ATOM 2847 C CA . MET B 1 167 ? 16.479 39.458 63.722 1.00 16.61 501 MET B CA 1
ATOM 2848 C C . MET B 1 167 ? 17.583 39.315 64.770 1.00 32.75 501 MET B C 1
ATOM 2849 O O . MET B 1 167 ? 18.659 38.792 64.478 1.00 22.71 501 MET B O 1
ATOM 2854 N N . ASP B 1 168 ? 17.310 39.778 65.988 1.00 20.87 502 ASP B N 1
ATOM 2855 C CA . ASP B 1 168 ? 18.327 39.816 67.039 1.00 19.70 502 ASP B CA 1
ATOM 2856 C C . ASP B 1 168 ? 18.863 38.440 67.442 1.00 25.30 502 ASP B C 1
ATOM 2857 O O . ASP B 1 168 ? 20.071 38.209 67.412 1.00 29.42 502 ASP B O 1
ATOM 2862 N N . ASN B 1 169 ? 17.967 37.531 67.818 1.00 29.84 503 ASN B N 1
ATOM 2863 C CA . ASN B 1 169 ? 18.384 36.217 68.300 1.00 28.80 503 ASN B CA 1
ATOM 2864 C C . ASN B 1 169 ? 18.000 35.069 67.369 1.00 32.96 503 ASN B C 1
ATOM 2865 O O . ASN B 1 169 ? 18.195 33.903 67.702 1.00 24.19 503 ASN B O 1
ATOM 2870 N N . GLY B 1 170 ? 17.447 35.402 66.208 1.00 28.86 504 GLY B N 1
ATOM 2871 C CA . GLY B 1 170 ? 17.102 34.401 65.213 1.00 21.66 504 GLY B CA 1
ATOM 2872 C C . GLY B 1 170 ? 15.912 33.534 65.581 1.00 12.18 504 GLY B C 1
ATOM 2873 O O . GLY B 1 170 ? 15.589 32.585 64.866 1.00 23.96 504 GLY B O 1
ATOM 2874 N N . GLU B 1 171 ? 15.264 33.850 66.698 1.00 24.09 505 GLU B N 1
ATOM 2875 C CA . GLU B 1 171 ? 14.126 33.064 67.172 1.00 23.32 505 GLU B CA 1
ATOM 2876 C C . GLU B 1 171 ? 12.940 33.061 66.218 1.00 34.96 505 GLU B C 1
ATOM 2877 O O . GLU B 1 171 ? 12.706 34.020 65.482 1.00 17.13 505 GLU B O 1
ATOM 2883 N N . ILE B 1 172 ? 12.189 31.966 66.254 1.00 42.45 506 ILE B N 1
ATOM 2884 C CA . ILE B 1 172 ? 11.006 31.811 65.423 1.00 43.58 506 ILE B CA 1
ATOM 2885 C C . ILE B 1 172 ? 9.809 31.348 66.241 1.00 38.40 506 ILE B C 1
ATOM 2886 O O . ILE B 1 172 ? 9.893 30.377 66.992 1.00 38.04 506 ILE B O 1
ATOM 2891 N N . PHE B 1 173 ? 8.697 32.057 66.090 1.00 38.82 507 PHE B N 1
ATOM 2892 C CA . PHE B 1 173 ? 7.464 31.698 66.772 1.00 32.82 507 PHE B CA 1
ATOM 2893 C C . PHE B 1 173 ? 6.254 32.219 66.010 1.00 46.71 507 PHE B C 1
ATOM 2894 O O . PHE B 1 173 ? 6.337 33.227 65.308 1.00 35.49 507 PHE B O 1
ATOM 2902 N N . ASN B 1 174 ? 5.132 31.522 66.148 1.00 57.32 508 ASN B N 1
ATOM 2903 C CA . ASN B 1 174 ? 3.882 31.975 65.559 1.00 44.05 508 ASN B CA 1
ATOM 2904 C C . ASN B 1 174 ? 3.072 32.658 66.654 1.00 32.28 508 ASN B C 1
ATOM 2905 O O . ASN B 1 174 ? 3.135 32.253 67.818 1.00 43.44 508 ASN B O 1
ATOM 2910 N N . CYS B 1 175 ? 2.320 33.692 66.290 1.00 33.92 509 CYS B N 1
ATOM 2911 C CA . CYS B 1 175 ? 1.572 34.466 67.276 1.00 57.81 509 CYS B CA 1
ATOM 2912 C C . CYS B 1 175 ? 0.052 34.383 67.151 1.00 64.54 509 CYS B C 1
ATOM 2913 O O . CYS B 1 175 ? -0.471 33.678 66.285 1.00 68.15 509 CYS B O 1
ATOM 2916 N N . ILE B 1 176 ? -0.636 35.118 68.025 1.00 79.18 510 ILE B N 1
ATOM 2917 C CA . ILE B 1 176 ? -2.095 35.083 68.135 1.00 57.70 510 ILE B CA 1
ATOM 2918 C C . ILE B 1 176 ? -2.796 35.235 66.793 1.00 60.73 510 ILE B C 1
ATOM 2919 O O . ILE B 1 176 ? -4.017 35.386 66.740 1.00 70.90 510 ILE B O 1
ATOM 2924 N N . GLN B 1 182 ? 3.898 36.389 75.513 1.00 73.06 516 GLN B N 1
ATOM 2925 C CA . GLN B 1 182 ? 3.018 37.082 74.591 1.00 61.75 516 GLN B CA 1
ATOM 2926 C C . GLN B 1 182 ? 2.300 36.132 73.653 1.00 64.98 516 GLN B C 1
ATOM 2927 O O . GLN B 1 182 ? 1.070 36.118 73.588 1.00 68.33 516 GLN B O 1
ATOM 2928 N N . LYS B 1 183 ? 3.073 35.335 72.923 1.00 75.40 517 LYS B N 1
ATOM 2929 C CA . LYS B 1 183 ? 2.518 34.374 71.989 1.00 70.45 517 LYS B CA 1
ATOM 2930 C C . LYS B 1 183 ? 3.211 33.030 72.085 1.00 61.19 517 LYS B C 1
ATOM 2931 O O . LYS B 1 183 ? 3.342 32.465 73.170 1.00 82.78 517 LYS B O 1
ATOM 2932 N N . GLN B 1 184 ? 3.654 32.515 70.943 1.00 52.65 518 GLN B N 1
ATOM 2933 C CA . GLN B 1 184 ? 4.360 31.248 70.901 1.00 56.42 518 GLN B CA 1
ATOM 2934 C C . GLN B 1 184 ? 3.429 30.055 70.815 1.00 61.56 518 GLN B C 1
ATOM 2935 O O . GLN B 1 184 ? 2.338 30.067 71.386 1.00 73.98 518 GLN B O 1
ATOM 2936 N N . ALA B 1 185 ? 3.858 29.020 70.099 1.00 56.00 519 ALA B N 1
ATOM 2937 C CA . ALA B 1 185 ? 5.144 29.029 69.426 1.00 41.72 519 ALA B CA 1
ATOM 2938 C C . ALA B 1 185 ? 5.115 28.235 68.135 1.00 48.50 519 ALA B C 1
ATOM 2939 O O . ALA B 1 185 ? 4.689 28.738 67.096 1.00 82.27 519 ALA B O 1
ATOM 2940 N N . VAL B 1 186 ? 5.574 26.989 68.203 1.00 56.51 520 VAL B N 1
ATOM 2941 C CA . VAL B 1 186 ? 5.545 26.093 67.061 1.00 52.03 520 VAL B CA 1
ATOM 2942 C C . VAL B 1 186 ? 6.913 25.832 66.458 1.00 56.69 520 VAL B C 1
ATOM 2943 O O . VAL B 1 186 ? 7.939 26.140 67.064 1.00 62.50 520 VAL B O 1
ATOM 2944 N N . SER B 1 187 ? 6.922 25.267 65.253 1.00 56.91 521 SER B N 1
ATOM 2945 C CA . SER B 1 187 ? 8.156 24.971 64.545 1.00 52.98 521 SER B CA 1
ATOM 2946 C C . SER B 1 187 ? 7.949 23.926 63.464 1.00 58.90 521 SER B C 1
ATOM 2947 O O . SER B 1 187 ? 7.042 24.039 62.641 1.00 74.09 521 SER B O 1
ATOM 2948 N N . GLY B 1 188 ? 8.804 22.909 63.467 1.00 48.59 522 GLY B N 1
ATOM 2949 C CA . GLY B 1 188 ? 8.707 21.802 62.531 1.00 59.10 522 GLY B CA 1
ATOM 2950 C C . GLY B 1 188 ? 8.918 22.090 61.055 1.00 54.78 522 GLY B C 1
ATOM 2951 O O . GLY B 1 188 ? 9.996 22.519 60.642 1.00 37.83 522 GLY B O 1
ATOM 2952 N N . ILE B 1 189 ? 7.874 21.866 60.261 1.00 61.37 523 ILE B N 1
ATOM 2953 C CA . ILE B 1 189 ? 7.945 22.057 58.824 1.00 56.16 523 ILE B CA 1
ATOM 2954 C C . ILE B 1 189 ? 7.988 23.496 58.356 1.00 53.59 523 ILE B C 1
ATOM 2955 O O . ILE B 1 189 ? 8.731 23.829 57.432 1.00 49.15 523 ILE B O 1
ATOM 2956 N N . THR B 1 190 ? 7.194 24.353 58.988 1.00 56.13 524 THR B N 1
ATOM 2957 C CA . THR B 1 190 ? 7.125 25.746 58.590 1.00 45.57 524 THR B CA 1
ATOM 2958 C C . THR B 1 190 ? 8.380 26.526 58.930 1.00 55.20 524 THR B C 1
ATOM 2959 O O . THR B 1 190 ? 8.735 27.464 58.224 1.00 55.12 524 THR B O 1
ATOM 2960 N N . LEU B 1 191 ? 9.082 26.102 59.977 1.00 58.63 525 LEU B N 1
ATOM 2961 C CA . LEU B 1 191 ? 10.315 26.760 60.410 1.00 46.76 525 LEU B CA 1
ATOM 2962 C C . LEU B 1 191 ? 11.408 26.683 59.352 1.00 40.57 525 LEU B C 1
ATOM 2963 O O . LEU B 1 191 ? 12.231 27.590 59.232 1.00 42.97 525 LEU B O 1
ATOM 2968 N N . THR B 1 192 ? 11.407 25.600 58.585 1.00 45.12 526 THR B N 1
ATOM 2969 C CA . THR B 1 192 ? 12.364 25.421 57.504 1.00 49.04 526 THR B CA 1
ATOM 2970 C C . THR B 1 192 ? 12.005 26.356 56.362 1.00 53.53 526 THR B C 1
ATOM 2971 O O . THR B 1 192 ? 12.873 26.878 55.662 1.00 47.76 526 THR B O 1
ATOM 2975 N N . LYS B 1 193 ? 10.705 26.560 56.183 1.00 53.37 527 LYS B N 1
ATOM 2976 C CA . LYS B 1 193 ? 10.199 27.385 55.095 1.00 51.68 527 LYS B CA 1
ATOM 2977 C C . LYS B 1 193 ? 10.471 28.880 55.267 1.00 56.49 527 LYS B C 1
ATOM 2978 O O . LYS B 1 193 ? 10.612 29.598 54.281 1.00 34.24 527 LYS B O 1
ATOM 2984 N N . VAL B 1 194 ? 10.583 29.334 56.512 1.00 47.90 528 VAL B N 1
ATOM 2985 C CA . VAL B 1 194 ? 10.746 30.759 56.806 1.00 30.30 528 VAL B CA 1
ATOM 2986 C C . VAL B 1 194 ? 12.118 31.285 56.384 1.00 40.20 528 VAL B C 1
ATOM 2987 O O . VAL B 1 194 ? 12.273 32.465 56.069 1.00 49.52 528 VAL B O 1
ATOM 2991 N N . ASN B 1 195 ? 13.113 30.406 56.372 1.00 39.75 529 ASN B N 1
ATOM 2992 C CA . ASN B 1 195 ? 14.491 30.840 56.159 1.00 34.19 529 ASN B CA 1
ATOM 2993 C C . ASN B 1 195 ? 14.864 31.263 54.735 1.00 31.10 529 ASN B C 1
ATOM 2994 O O . ASN B 1 195 ? 15.682 32.163 54.556 1.00 41.14 529 ASN B O 1
ATOM 2999 N N . GLU B 1 196 ? 14.259 30.640 53.728 1.00 43.57 530 GLU B N 1
ATOM 3000 C CA . GLU B 1 196 ? 14.537 31.035 52.352 1.00 40.32 530 GLU B CA 1
ATOM 3001 C C . GLU B 1 196 ? 13.902 32.374 52.015 1.00 41.71 530 GLU B C 1
ATOM 3002 O O . GLU B 1 196 ? 14.557 33.239 51.437 1.00 42.81 530 GLU B O 1
ATOM 3008 N N . VAL B 1 197 ? 12.635 32.547 52.385 1.00 33.79 531 VAL B N 1
ATOM 3009 C CA . VAL B 1 197 ? 11.966 33.837 52.225 1.00 44.87 531 VAL B CA 1
ATOM 3010 C C . VAL B 1 197 ? 12.693 34.928 53.007 1.00 32.67 531 VAL B C 1
ATOM 3011 O O . VAL B 1 197 ? 12.881 36.038 52.506 1.00 36.54 531 VAL B O 1
ATOM 3015 N N . TYR B 1 198 ? 13.117 34.602 54.225 1.00 42.73 532 TYR B N 1
ATOM 3016 C CA . TYR B 1 198 ? 13.976 35.504 54.984 1.00 46.64 532 TYR B CA 1
ATOM 3017 C C . TYR B 1 198 ? 15.262 35.772 54.222 1.00 22.69 532 TYR B C 1
ATOM 3018 O O . TYR B 1 198 ? 15.723 36.908 54.147 1.00 37.14 532 TYR B O 1
ATOM 3027 N N . LYS B 1 199 ? 15.832 34.717 53.648 1.00 35.54 533 LYS B N 1
ATOM 3028 C CA . LYS B 1 199 ? 17.062 34.850 52.884 1.00 27.64 533 LYS B CA 1
ATOM 3029 C C . LYS B 1 199 ? 16.769 35.600 51.599 1.00 29.36 533 LYS B C 1
ATOM 3030 O O . LYS B 1 199 ? 17.493 36.523 51.244 1.00 35.03 533 LYS B O 1
ATOM 3036 N N . TYR B 1 200 ? 15.681 35.218 50.936 1.00 51.70 534 TYR B N 1
ATOM 3037 C CA . TYR B 1 200 ? 15.210 35.889 49.727 1.00 29.09 534 TYR B CA 1
ATOM 3038 C C . TYR B 1 200 ? 15.035 37.387 49.941 1.00 21.56 534 TYR B C 1
ATOM 3039 O O . TYR B 1 200 ? 15.525 38.192 49.151 1.00 26.87 534 TYR B O 1
ATOM 3048 N N . LEU B 1 201 ? 14.342 37.755 51.014 1.00 22.90 535 LEU B N 1
ATOM 3049 C CA 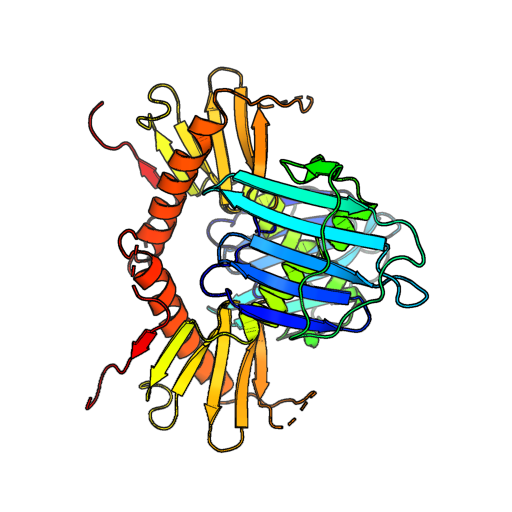. LEU B 1 201 ? 14.069 39.159 51.309 1.00 18.26 535 LEU B CA 1
ATOM 3050 C C . LEU B 1 201 ? 15.319 39.902 51.775 1.00 26.49 535 LEU B C 1
ATOM 3051 O O . LEU B 1 201 ? 15.551 41.044 51.373 1.00 31.15 535 LEU B O 1
ATOM 3056 N N . ILE B 1 202 ? 16.116 39.259 52.625 1.00 33.21 536 ILE B N 1
ATOM 3057 C CA . ILE B 1 202 ? 17.404 39.822 53.014 1.00 23.23 536 ILE B CA 1
ATOM 3058 C C . ILE B 1 202 ? 18.277 39.952 51.774 1.00 16.20 536 ILE B C 1
ATOM 3059 O O . ILE B 1 202 ? 18.942 40.967 51.571 1.00 24.96 536 ILE B O 1
ATOM 3064 N N . ARG B 1 203 ? 18.251 38.923 50.933 1.00 33.26 537 ARG B N 1
ATOM 3065 C CA . ARG B 1 203 ? 18.933 38.989 49.648 1.00 35.22 537 ARG B CA 1
ATOM 3066 C C . ARG B 1 203 ? 18.319 40.051 48.750 1.00 43.92 537 ARG B C 1
ATOM 3067 O O . ARG B 1 203 ? 19.031 40.729 48.027 1.00 40.44 537 ARG B O 1
ATOM 3075 N N . PHE B 1 204 ? 16.998 40.197 48.805 1.00 34.10 538 PHE B N 1
ATOM 3076 C CA . PHE B 1 204 ? 16.326 41.253 48.056 1.00 21.72 538 PHE B CA 1
ATOM 3077 C C . PHE B 1 204 ? 16.694 42.632 48.603 1.00 26.61 538 PHE B C 1
ATOM 3078 O O . PHE B 1 204 ? 16.983 43.544 47.835 1.00 23.95 538 PHE B O 1
ATOM 3086 N N . GLU B 1 205 ? 16.697 42.777 49.928 1.00 24.51 539 GLU B N 1
ATOM 3087 C CA . GLU B 1 205 ? 17.052 44.052 50.556 1.00 31.43 539 GLU B CA 1
ATOM 3088 C C . GLU B 1 205 ? 18.515 44.449 50.368 1.00 46.07 539 GLU B C 1
ATOM 3089 O O . GLU B 1 205 ? 18.805 45.577 49.965 1.00 34.00 539 GLU B O 1
ATOM 3095 N N . GLN B 1 206 ? 19.432 43.534 50.672 1.00 45.94 540 GLN B N 1
ATOM 3096 C CA . GLN B 1 206 ? 20.854 43.858 50.602 1.00 59.29 540 GLN B CA 1
ATOM 3097 C C . GLN B 1 206 ? 21.237 44.131 49.152 1.00 55.80 540 GLN B C 1
ATOM 3098 O O . GLN B 1 206 ? 22.067 44.996 48.869 1.00 60.02 540 GLN B O 1
ATOM 3104 N N . CYS B 1 207 ? 20.639 43.369 48.240 1.00 53.15 541 CYS B N 1
ATOM 3105 C CA . CYS B 1 207 ? 20.809 43.606 46.816 1.00 53.39 541 CYS B CA 1
ATOM 3106 C C . CYS B 1 207 ? 20.182 44.940 46.436 1.00 32.37 541 CYS B C 1
ATOM 3107 O O . CYS B 1 207 ? 20.782 45.712 45.700 1.00 37.76 541 CYS B O 1
ATOM 3110 N N . LEU B 1 208 ? 18.995 45.229 46.967 1.00 51.96 542 LEU B N 1
ATOM 3111 C CA . LEU B 1 208 ? 18.345 46.506 46.680 1.00 40.95 542 LEU B CA 1
ATOM 3112 C C . LEU B 1 208 ? 18.996 47.621 47.492 1.00 44.80 542 LEU B C 1
ATOM 3113 O O . LEU B 1 208 ? 18.673 48.795 47.322 1.00 39.95 542 LEU B O 1
ATOM 3118 N N . ASN B 1 209 ? 19.911 47.242 48.380 1.00 54.97 543 ASN B N 1
ATOM 3119 C CA . ASN B 1 209 ? 20.764 48.212 49.055 1.00 64.78 543 ASN B CA 1
ATOM 3120 C C . ASN B 1 209 ? 21.897 48.658 48.138 1.00 56.15 543 ASN B C 1
ATOM 3121 O O . ASN B 1 209 ? 22.601 49.628 48.424 1.00 48.32 543 ASN B O 1
ATOM 3126 N N . GLY B 1 210 ? 22.066 47.938 47.031 1.00 55.02 544 GLY B N 1
ATOM 3127 C CA . GLY B 1 210 ? 23.019 48.325 46.008 1.00 50.39 544 GLY B CA 1
ATOM 3128 C C . GLY B 1 210 ? 22.352 49.235 44.995 1.00 58.59 544 GLY B C 1
ATOM 3129 O O . GLY B 1 210 ? 22.806 49.368 43.859 1.00 48.71 544 GLY B O 1
ATOM 3130 N N . MET B 1 211 ? 21.259 49.860 45.419 1.00 36.78 545 MET B N 1
ATOM 3131 C CA . MET B 1 211 ? 20.536 50.813 44.592 1.00 53.38 545 MET B CA 1
ATOM 3132 C C . MET B 1 211 ? 21.293 52.129 44.626 1.00 30.51 545 MET B C 1
ATOM 3133 O O . MET B 1 211 ? 21.902 52.471 45.642 1.00 46.35 545 MET B O 1
ATOM 3138 N N . ASP B 1 212 ? 21.258 52.869 43.523 1.00 31.08 546 ASP B N 1
ATOM 3139 C CA . ASP B 1 212 ? 21.935 54.158 43.477 1.00 48.77 546 ASP B CA 1
ATOM 3140 C C . ASP B 1 212 ? 21.248 55.151 44.403 1.00 54.61 546 ASP B C 1
ATOM 3141 O O . ASP B 1 212 ? 20.048 55.046 44.661 1.00 12.77 546 ASP B O 1
ATOM 3146 N N . ARG B 1 213 ? 22.016 56.114 44.901 1.00 61.47 547 ARG B N 1
ATOM 3147 C CA . ARG B 1 213 ? 21.488 57.122 45.812 1.00 61.30 547 ARG B CA 1
ATOM 3148 C C . ARG B 1 213 ? 20.554 58.103 45.106 1.00 22.68 547 ARG B C 1
ATOM 3149 O O . ARG B 1 213 ? 20.228 57.933 43.931 1.00 33.32 547 ARG B O 1
ATOM 3157 N N . CYS B 1 217 ? 12.338 54.391 46.159 1.00 18.44 551 CYS B N 1
ATOM 3158 C CA . CYS B 1 217 ? 12.566 53.010 46.568 1.00 31.36 551 CYS B CA 1
ATOM 3159 C C . CYS B 1 217 ? 11.758 52.632 47.808 1.00 33.32 551 CYS B C 1
ATOM 3160 O O . CYS B 1 217 ? 10.527 52.591 47.772 1.00 39.50 551 CYS B O 1
ATOM 3163 N N . PHE B 1 218 ? 12.466 52.350 48.899 1.00 25.56 552 PHE B N 1
ATOM 3164 C CA . PHE B 1 218 ? 11.848 51.916 50.148 1.00 14.63 552 PHE B CA 1
ATOM 3165 C C . PHE B 1 218 ? 10.815 52.919 50.669 1.00 23.91 552 PHE B C 1
ATOM 3166 O O . PHE B 1 218 ? 11.018 54.130 50.570 1.00 42.75 552 PHE B O 1
ATOM 3174 N N . PRO B 1 219 ? 9.698 52.417 51.226 1.00 35.04 553 PRO B N 1
ATOM 3175 C CA . PRO B 1 219 ? 9.354 50.993 51.307 1.00 23.63 553 PRO B CA 1
ATOM 3176 C C . PRO B 1 219 ? 8.807 50.460 49.985 1.00 15.16 553 PRO B C 1
ATOM 3177 O O . PRO B 1 219 ? 8.350 51.239 49.149 1.00 14.71 553 PRO B O 1
ATOM 3181 N N . ILE B 1 220 ? 8.856 49.145 49.804 1.00 7.41 554 ILE B N 1
ATOM 3182 C CA . ILE B 1 220 ? 8.449 48.537 48.544 1.00 5.41 554 ILE B CA 1
ATOM 3183 C C . ILE B 1 220 ? 7.490 47.363 48.750 1.00 7.99 554 ILE B C 1
ATOM 3184 O O . ILE B 1 220 ? 7.619 46.595 49.704 1.00 8.20 554 ILE B O 1
ATOM 3189 N N . VAL B 1 221 ? 6.518 47.247 47.850 1.00 5.33 555 VAL B N 1
ATOM 3190 C CA . VAL B 1 221 ? 5.635 46.093 47.800 1.00 5.86 555 VAL B CA 1
ATOM 3191 C C . VAL B 1 221 ? 5.795 45.463 46.429 1.00 6.26 555 VAL B C 1
ATOM 3192 O O . VAL B 1 221 ? 5.716 46.156 45.417 1.00 4.25 555 VAL B O 1
ATOM 3196 N N . PHE B 1 222 ? 6.019 44.155 46.384 1.00 5.96 556 PHE B N 1
ATOM 3197 C CA . PHE B 1 222 ? 6.231 43.502 45.099 1.00 6.57 556 PHE B CA 1
ATOM 3198 C C . PHE B 1 222 ? 5.701 42.078 45.020 1.00 9.50 556 PHE B C 1
ATOM 3199 O O . PHE B 1 222 ? 5.456 41.425 46.035 1.00 8.23 556 PHE B O 1
ATOM 3207 N N . SER B 1 223 ? 5.521 41.616 43.788 1.00 8.86 557 SER B N 1
ATOM 3208 C CA . SER B 1 223 ? 5.246 40.218 43.508 1.00 14.30 557 SER B CA 1
ATOM 3209 C C . SER B 1 223 ? 6.257 39.750 42.476 1.00 17.51 557 SER B C 1
ATOM 3210 O O . SER B 1 223 ? 6.678 40.522 41.614 1.00 6.71 557 SER B O 1
ATOM 3213 N N . ALA B 1 224 ? 6.647 38.487 42.567 1.00 18.52 558 ALA B N 1
ATOM 3214 C CA . ALA B 1 224 ? 7.655 37.935 41.678 1.00 19.85 558 ALA B CA 1
ATOM 3215 C C . ALA B 1 224 ? 7.272 36.514 41.312 1.00 28.50 558 ALA B C 1
ATOM 3216 O O . ALA B 1 224 ? 6.584 35.834 42.073 1.00 29.54 558 ALA B O 1
ATOM 3218 N N . GLY B 1 225 ? 7.714 36.062 40.145 1.00 21.77 559 GLY B N 1
ATOM 3219 C CA . GLY B 1 225 ? 7.488 34.685 39.759 1.00 54.53 559 GLY B CA 1
ATOM 3220 C C . GLY B 1 225 ? 6.220 34.501 38.952 1.00 50.09 559 GLY B C 1
ATOM 3221 O O . GLY B 1 225 ? 6.122 34.966 37.816 1.00 41.76 559 GLY B O 1
ATOM 3222 N N . THR B 1 226 ? 5.242 33.826 39.547 1.00 62.21 560 THR B N 1
ATOM 3223 C CA . THR B 1 226 ? 4.071 33.361 38.812 1.00 73.56 560 THR B CA 1
ATOM 3224 C C . THR B 1 226 ? 2.770 33.494 39.611 1.00 68.54 560 THR B C 1
ATOM 3225 O O . THR B 1 226 ? 2.774 33.365 40.835 1.00 73.74 560 THR B O 1
ATOM 3229 N N . ASN B 1 227 ? 1.660 33.758 38.922 1.00 54.21 561 ASN B N 1
ATOM 3230 C CA . ASN B 1 227 ? 1.667 34.062 37.488 1.00 83.09 561 ASN B CA 1
ATOM 3231 C C . ASN B 1 227 ? 0.777 35.233 37.041 1.00 82.45 561 ASN B C 1
ATOM 3232 O O . ASN B 1 227 ? -0.261 35.030 36.413 1.00 77.01 561 ASN B O 1
ATOM 3237 N N . MET B 1 228 ? 1.203 36.460 37.335 1.00 57.73 562 MET B N 1
ATOM 3238 C CA . MET B 1 228 ? 2.345 36.704 38.210 1.00 45.20 562 MET B CA 1
ATOM 3239 C C . MET B 1 228 ? 1.991 37.662 39.350 1.00 42.48 562 MET B C 1
ATOM 3240 O O . MET B 1 228 ? 2.598 37.623 40.418 1.00 54.16 562 MET B O 1
#

Sequence (407 aa):
QLWPIRMDRLEGQRVCTAGGRYIVELDTRCRFEVAAQGNFVKRILIVEVDEMVQTVYVHRIPDRTVRGRNGEEELITLTNNPFVYTSYSQMPKEVQNDYMMRLQKMVAVTISGRVAKVTFRRPSQFPDAQAQLMENGDLRIKLPRSVIVRKMDNGEIFNCQKQAVSGITLTKVNEVYKYLIRFEQCLNGMDRCFPIVFSAGTNMQLWPIRMDRLEGQRVCTAGGRYIVELDTRCRFEVAAQGNFVKRILIVEVDEMVQTVYVHRIPDRTVRGRNGEEELITLTNNPFVYTSYSQMPKEVQNDYMMRLQKMVAVTISGRVAKVTFRRPSQFPDAQAQLMENGDLRIKLPRSVIVRKMDNGEIFNCIQKQAVSGITLTKVNEVYKYLIRFEQCLNGMDRCFPIVFSAGTNM

Secondary structure (DSSP, 8-state):
--SSPP-TT-TT-EEE-SSEEEEEEETTEEEEEEE-TTSBEEEEEEEEEETTEEE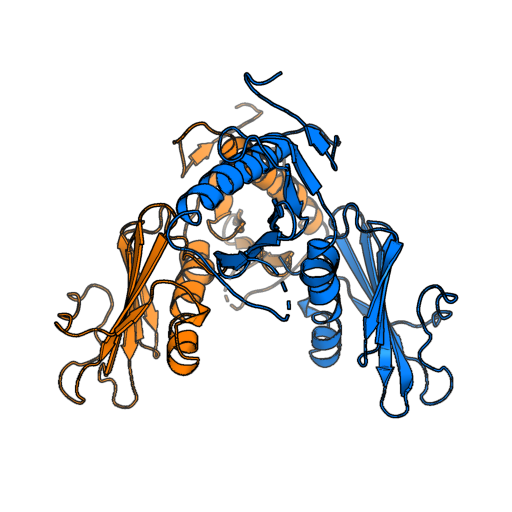EEEEE--TTSSBPP-TTSPPPPPPS--EEESSGGGS-HHHHHHHHHHHHIIIIIITTTSEEEEEES-TT-TTSEEEEETTS-EEEEETTEEEEE-TTT--EEE-------STTHHHHHHHHHHHHHHHHHGGGS----SEEE--SS--/--SSPP-TT-TT-EEE-SSEEEEEEETTEEEEEEE-TTSBEEEEEEEEEETTEEEEEEEE--TTS-BPP-TTSPPPPPPSS-EEESSGGGS-HHHHHHHHHHHHIIIIIIHHHSEEEEEES-TT-TTSEEEEETTS-EEEEETTEEEEE-TTT--EEE--------THHHHHHHHHHHHHHHHHHHHTTS----SEEEE-SS--

CATH classification: 3.30.1120.120 (+1 more: 3.30.1120.130)

B-factor: mean 32.78, std 17.69, range [1.58, 117.16]

Radius of gyration: 23.76 Å; Cα contacts (8 Å, |Δi|>4): 821; chains: 2; bounding box: 59×65×53 Å

Foldseek 3Di:
DLPPQQQPPPAPDWDQDPQAIWHDPDRFKIKGQGQDDVQFGQWIWIWGDDPRWIKIWIAGDDPPPGGGDDPPDDDDDGDPDTDIDRDQVVDDPVVNVSSSVRSCCRLPVSQQPAFWEKEACDVLRNPWIWTQTRNRWIWIDDVVKIWTQDPPPRDTAIHVGGGDDDPVVVSPVVVSVVVVCVVVVCVPPPVCIRDYDYDDPPD/DLPPQQCPVPAPDWDQDPQAIWHRHDRFKIKGQGQDVVQFGQWIWIWGDDPRWIKIWIAGDDPPPGGGDDTPDDDDDGDPDTDIDGDQVVDDPVVNVSSCVRSCCRLPVSQQVAFWEKEACDPLRNQWIWTQTRNRKIWTDDVCKIWIQDPPPRATAIAVVGGHDDDPVVVSVVVVSVVVVVVVVVCVPPPVCIRYYDYDDPPD

InterPro domains:
  IPR000719 Protein kinase domain [PF00069] (13-248)
  IPR000719 Protein kinase domain [PS50011] (13-249)
  IPR008266 Tyrosine-protein kinase, active site [PS00109] (127-139)
  IPR011009 Protein kinase-like domain superfamily [SSF56112] (11-250)
  IPR017441 Protein kinase, ATP binding site [PS00107] (19-41)
  IPR040733 Zyg-1, polo box domain 1 [PF18531] (351-460)
  IPR040734 Zyg-1, polo box domain 2 [PF18544] (463-560)
  IPR046437 Serine/threonine-protein kinase, first cryptic polo-box domain superfamily [G3DSA:3.30.1120.120] (351-464)
  IPR047108 Plk4-like, second cryptic polo-box domain superfamily [G3DSA:3.30.1120.130] (465-564)

Organism: Caenorhabditis elegans (NCBI:txid6239)

Solvent-accessible surface area: 21872 Å² total; per-residue (Å²): 94,64,15,4,5,134,4,53,87,3,109,50,49,57,19,70,66,108,19,9,5,7,4,1,27,71,70,53,68,0,5,0,3,15,32,18,128,44,88,12,0,78,28,0,0,9,0,60,11,106,125,55,86,1,28,0,64,2,7,157,12,94,71,167,78,35,138,40,80,112,36,144,81,129,55,4,111,82,38,150,115,34,115,81,22,76,25,37,72,93,5,58,145,111,4,26,71,16,0,49,90,0,21,125,29,0,37,69,58,0,7,11,130,23,29,18,0,11,6,100,107,0,102,48,27,78,109,13,42,0,32,0,7,35,29,9,2,0,83,0,116,44,110,239,24,39,27,4,12,54,41,76,29,17,29,32,67,41,89,136,54,57,67,49,43,63,78,35,71,102,97,2,23,57,0,17,62,56,0,34,109,43,23,55,84,36,59,44,120,135,237,106,38,88,46,98,31,47,33,62,142,77,161,108,42,13,14,4,144,3,52,84,4,101,57,39,60,20,66,67,106,18,8,3,7,5,0,26,71,73,53,70,0,10,0,3,15,19,24,154,61,66,36,1,95,28,0,0,8,0,59,17,106,127,47,79,1,27,0,64,1,8,123,8,92,73,180,90,18,147,22,80,111,18,158,85,140,52,6,118,69,35,151,116,34,112,81,23,73,28,32,71,97,4,63,133,107,4,19,71,13,0,52,95,0,25,126,29,0,37,64,57,0,8,14,132,27,27,15,0,12,6,120,156,1,101,31,26,88,107,15,47,0,39,0,7,36,30,10,4,0,79,1,115,39,119,219,28,41,21,2,10,50,51,67,36,18,26,34,61,45,33,167,129,50,52,40,74,41,66,65,34,74,98,76,1,33,99,0,8,64,54,0,33,119,48,26,53,76,34,55,42,119,134,235,104,39,91,46,84,27,45,36,60,120,151,137

Nearest PDB structures (foldseek):
  4nkb-assembly1_B-2  TM=1.005E+00  e=3.597E-39  Caenorhabditis elegans
  4nkb-assembly1_A  TM=9.992E-01  e=1.182E-37  Caenorhabditis elegans
  6l7i-assembly1_G  TM=3.626E-01  e=7.369E+00  Photorhabdus luminescens
  8psd-assembly1_C  TM=2.641E-01  e=4.438E+00  Severe acute respiratory syndrome coronavirus 2
  8qja-assembly1_A  TM=2.088E-01  e=3.748E+00  Advenella mimigardefordensis DPN7

GO terms:
  GO:0042802 identical protein binding (F, IPI)
  GO:0005515 protein binding (F, IPI)
  GO:0004674 protein serine/threonine kinase activity (F, IDA)
  GO:0005813 centrosome (C, IDA)
  GO:0005814 centriole (C, IDA)
  GO:0009792 embryo development ending in birth or egg hatching (P, IMP)
  GO:0051225 spindle assembly (P, IMP)
  GO:0051301 cell division (P, IMP)
  GO:0007099 centriole replication (P, IMP)
  GO:0008104 intracellular protein localization (P, IMP)
  GO:0000278 mitotic cell cycle (P, IDA)
  GO:0009794 regulation of mitotic cell cycle, embryonic (P, IGI)
  GO:0010824 regulation of centrosome duplication (P, IGI)
  GO:1904779 regulation of protein localization to centrosome (P, IGI)
  GO:1905342 positive regulation of protein localization to kinetochore (P, IGI)
  GO:0016048 detection of temperature stimulus (P, IGI)
  GO:1903436 regulation of mitotic cytokinetic process (P, IGI)
  GO:0051726 regulation of cell cycle (P, IGI)
  GO:0090169 regulation of spindle assembly (P, IGI)
  GO:0090268 activation of mitotic cell cycle spindle assembly checkpoint (P, IGI)